Protein AF-A0A0E4FX06-F1 (afdb_monomer)

Secondary structure (DSSP, 8-state):
------------HHHHHGGGTTHHHHHHHHHHHTT--HHHHHHHHHHHHHHHHHHHHTT--GGGHHHHHHHHTTTT-SSHHHHHHHHHHHHHHHHHHHTTSSPPP-PPPGGGS--HHHHHHHHHTSPPBTTBTTHHHHHHHHHHHHHHH---HHHHTT-BGGGB-TTSEEEE-S-TTS--EEEE--HHHHHHHHHHHHHHHHHHTT--BSSB-TTSSBPPHHHHHHHHHHHHHHTT-STT-SS---HHHHHHHHHHHHHHTS-S-HHHHHHHHHHHHHHTT-SSTHHHHGGGGG-HHHHHHHHHHHHHT-SS---PPBHHHHHHHIIIIIIIIIS---HHHHHHHHHHHHHHHHHHHHHTTS-GGG-BSTTS-HHHHHHHHHHHHHTS---HHHHHHHHHHHHHHHHHHHTT-GGGHHHHHHHHHSPPPP---PPPP---HHHHHHHHH-S-TTSHHHHHHHHHHHHHHHTT--HHHHTT-BGGGEE-SSS-EEEEEETTTEEEEEEPPHHHHHHHHHHHHHH-S-SS-BS-B-TTSSBPPHHHHHHHHHHHHHHHHHH-GGGTT----HHHHHHHHHHHHHHHH--HHHHHHHHT-SSGGGTHHHHTT-HHHHHHHHHSS-------------HHHHHHHHHHHHSSS--

Radius of gyration: 34.41 Å; Cα contacts (8 Å, |Δi|>4): 649; chains: 1; bounding box: 94×81×87 Å

Sequence (651 aa):
MVTKRKRRHRRSVDVRINWLQPHVDGFKDWLAQRKYTPATITEVARLLALWADWVRASGFEVETLAAGFAASASVFRGGKTTRAPQGAAALFIAYLREKNVLPPERQPSLEETWPSLAVLDAAGRLRQQKPNPLRHQLYVMLFGLIAATGLRVSEAIALKLDDIGPDSVLHVRETKFRKSRLVPLHPTVIEALGRYLEARRQHAGASDWLFPSVRHRALCPTTVNYTFRCVLRRAGIAPERSQQPRIHDLRHTFATRVLEQCGVERGAVARHFVALSTYLGHVDIRNTYWYLQATPEMMADIASAAEMLGWRERRMTKLAPLITGFLRDYMPRQRGYSPESCETYAFSFKLLFDFAAKRLGTRPSRLTIEDLDAPLIVAFLAHIEQERGNGAATRNLRLAAIKTFMRYVEHRVPSALEQIGRVHAIPVKRHDQKLIRHLTMEEVRAILNAPDLATRSGVRDRAMMHLCFAGGLRVSELVGVLTENLSLQHGASVTIRGKGRKERCLPLWKDTARDLRAWLSVRGAVRVPELFVNAQDEPMTRAGFEYVLDKHVRAAAEACPSLRSRSISPHQLRHSCAVIMLQATHDIRKVALWLGHADIRTTEVYLRMDPSEKLEAVEAVVPPELRRGRFRAPDALIASLLENASASDTT

InterPro domains:
  IPR002104 Integrase, catalytic domain [PF00589] (130-296)
  IPR002104 Integrase, catalytic domain [PF00589] (438-611)
  IPR002104 Integrase, catalytic domain [PS51898] (112-304)
  IPR002104 Integrase, catalytic domain [PS51898] (434-619)
  IPR004107 Integrase, SAM-like, N-terminal [PF02899] (329-411)
  IPR010998 Integrase/recombinase, N-terminal [G3DSA:1.10.150.130] (321-415)
  IPR011010 DNA breaking-rejoining enzyme, catalytic core [SSF56349] (110-302)
  IPR011010 DNA breaking-rejoining enzyme, catalytic core [SSF56349] (433-620)
  IPR013762 Integrase-like, catalytic domain superfamily [G3DSA:1.10.443.10] (116-319)
  IPR013762 Integrase-like, catalytic domain superfamily [G3DSA:1.10.443.10] (436-616)
  IPR044068 Core-binding (CB) domain [PS51900] (317-410)
  IPR050090 Bacterial tyrosine recombinase XerC/XerD complex [PTHR30349] (335-619)

Solvent-accessible surface area (backbone atoms only — not comparable to full-atom values): 37498 Å² total; per-residue (Å²): 136,87,81,82,78,75,89,71,80,85,67,54,62,65,69,60,41,50,87,50,58,75,54,53,61,58,46,54,51,55,41,47,78,69,69,50,52,74,69,54,51,52,49,39,52,49,26,29,26,60,38,46,49,53,35,51,75,69,72,40,49,85,91,40,42,72,59,36,53,62,62,44,57,72,73,34,51,80,56,76,78,48,29,43,24,55,52,31,43,50,53,50,53,51,49,35,42,77,68,66,74,40,82,78,81,83,74,80,50,63,85,84,69,66,64,71,61,48,48,38,54,32,24,57,68,43,78,74,38,95,82,40,71,56,49,18,59,50,50,26,50,52,53,48,47,25,38,76,58,29,45,52,71,75,55,60,38,65,35,37,58,91,24,59,47,95,80,50,30,36,50,46,69,67,38,94,87,69,48,68,51,73,42,77,55,57,71,72,54,50,54,54,48,50,57,43,50,56,58,36,50,80,77,53,60,91,36,62,39,63,48,55,35,82,84,55,38,63,50,54,70,68,59,52,56,51,49,51,53,52,24,34,62,69,49,64,53,62,84,85,51,97,72,66,91,53,82,68,49,38,24,49,53,30,54,37,52,56,54,71,70,49,62,92,49,75,76,52,48,59,54,52,48,53,49,47,20,58,63,56,66,50,97,45,64,68,73,51,52,66,50,60,78,58,41,71,64,63,48,48,52,51,48,53,53,46,57,76,62,60,84,73,78,88,82,79,49,70,33,65,66,55,54,46,46,40,64,70,39,43,38,46,68,76,66,59,46,52,71,70,56,49,50,56,39,51,53,42,49,51,55,48,38,57,50,48,16,63,76,70,74,51,54,60,91,72,44,32,55,81,70,68,30,41,69,53,52,53,50,50,48,46,43,41,36,72,76,65,66,42,54,53,66,60,43,39,53,42,51,51,44,52,45,53,50,43,62,62,40,48,85,75,40,69,90,47,40,69,49,42,51,48,44,62,64,60,75,75,66,86,63,87,77,71,77,81,69,59,59,53,73,66,58,49,50,37,36,52,64,44,46,54,68,92,38,69,66,19,30,42,50,30,24,52,53,38,45,31,31,79,52,27,36,52,60,75,44,55,40,63,30,40,48,87,39,52,44,76,86,76,73,33,27,38,50,45,70,43,92,88,82,43,75,47,78,43,78,48,54,72,67,46,47,48,35,42,50,57,22,61,75,63,62,66,97,55,93,54,65,40,62,43,56,45,98,85,55,43,70,34,45,65,68,55,50,52,51,53,51,46,55,26,42,59,56,15,21,74,84,38,66,84,42,68,88,53,90,74,51,72,66,32,42,23,46,22,33,46,51,55,48,30,73,74,61,79,36,67,64,60,40,25,59,63,57,68,52,94,48,67,74,78,46,52,66,56,68,76,68,52,64,61,66,56,46,51,56,53,65,71,44,74,72,77,87,68,79,81,70,91,75,76,79,58,67,69,62,56,50,58,56,50,57,62,63,69,64,77,82,75,132

Organism: NCBI:txid1355477

Mean predicted aligned error: 21.74 Å

pLDDT: mean 73.83, std 18.47, range [28.14, 97.19]

Nearest PDB structures (foldseek):
  5hxy-assembly5_E  TM=5.887E-01  e=1.037E-11  Thermoplasma acidophilum DSM 1728
  5hxy-assembly4_D  TM=5.975E-01  e=4.278E-11  Thermoplasma acidophilum DSM 1728
  6emy-assembly1_A  TM=7.378E-01  e=5.339E-08  Enterococcus faecalis
  1f44-assembly1_A  TM=7.083E-01  e=6.098E-08  Punavirus P1
  6en2-assembly1_B  TM=7.284E-01  e=1.478E-07  Enterococcus faecalis

Structure (mmCIF, N/CA/C/O backbone):
data_AF-A0A0E4FX06-F1
#
_entry.id   AF-A0A0E4FX06-F1
#
loop_
_atom_site.group_PDB
_atom_site.id
_atom_site.type_symbol
_atom_site.label_atom_id
_atom_site.label_alt_id
_atom_site.label_comp_id
_atom_site.label_asym_id
_atom_site.label_entity_id
_atom_site.label_seq_id
_atom_site.pdbx_PDB_ins_code
_atom_site.Cartn_x
_atom_site.Cartn_y
_atom_site.Cartn_z
_atom_site.occupancy
_atom_site.B_iso_or_equiv
_atom_site.auth_seq_id
_atom_site.auth_comp_id
_atom_site.auth_asym_id
_atom_site.auth_atom_id
_atom_site.pdbx_PDB_model_num
ATOM 1 N N . MET A 1 1 ? -3.139 55.451 42.640 1.00 32.31 1 MET A N 1
ATOM 2 C CA . MET A 1 1 ? -2.238 54.967 43.710 1.00 32.31 1 MET A CA 1
ATOM 3 C C . MET A 1 1 ? -2.021 53.468 43.551 1.00 32.31 1 MET A C 1
ATOM 5 O O . MET A 1 1 ? -2.908 52.682 43.845 1.00 32.31 1 MET A O 1
ATOM 9 N N . VAL A 1 2 ? -0.865 53.081 43.007 1.00 28.91 2 VAL A N 1
ATOM 10 C CA . VAL A 1 2 ? -0.465 51.681 42.799 1.00 28.91 2 VAL A CA 1
ATOM 11 C C . VAL A 1 2 ? 0.119 51.157 44.110 1.00 28.91 2 VAL A C 1
ATOM 13 O O . VAL A 1 2 ? 1.217 51.546 44.506 1.00 28.91 2 VAL A O 1
ATOM 16 N N . THR A 1 3 ? -0.614 50.300 44.817 1.00 30.58 3 THR A N 1
ATOM 17 C CA . THR A 1 3 ? -0.122 49.670 46.044 1.00 30.58 3 THR A CA 1
ATOM 18 C C . THR A 1 3 ? 0.849 48.540 45.704 1.00 30.58 3 THR A C 1
ATOM 20 O O . THR A 1 3 ? 0.502 47.496 45.153 1.00 30.58 3 THR A O 1
ATOM 23 N N . LYS A 1 4 ? 2.118 48.789 46.044 1.00 32.03 4 LYS A N 1
ATOM 24 C CA . LYS A 1 4 ? 3.253 47.862 46.017 1.00 32.03 4 LYS A CA 1
ATOM 25 C C . LYS A 1 4 ? 2.902 46.539 46.719 1.00 32.03 4 LYS A C 1
ATOM 27 O O . LYS A 1 4 ? 2.980 46.441 47.943 1.00 32.03 4 LYS A O 1
ATOM 32 N N . ARG A 1 5 ? 2.601 45.479 45.958 1.00 32.09 5 ARG A N 1
ATOM 33 C CA . ARG A 1 5 ? 2.666 44.102 46.476 1.00 32.09 5 ARG A CA 1
ATOM 34 C C . ARG A 1 5 ? 4.133 43.680 46.579 1.00 32.09 5 ARG A C 1
ATOM 36 O O . ARG A 1 5 ? 4.819 43.482 45.581 1.00 32.09 5 ARG A O 1
ATOM 43 N N . LYS A 1 6 ? 4.595 43.598 47.829 1.00 31.20 6 LYS A N 1
ATOM 44 C CA . LYS A 1 6 ? 5.908 43.126 48.287 1.00 31.20 6 LYS A CA 1
ATOM 45 C C . LYS A 1 6 ? 6.377 41.875 47.524 1.00 31.20 6 LYS A C 1
ATOM 47 O O . LYS A 1 6 ? 5.637 40.899 47.407 1.00 31.20 6 LYS A O 1
ATOM 52 N N . ARG A 1 7 ? 7.640 41.901 47.075 1.00 35.09 7 ARG A N 1
ATOM 53 C CA . ARG A 1 7 ? 8.424 40.747 46.602 1.00 35.09 7 ARG A CA 1
ATOM 54 C C . ARG A 1 7 ? 8.379 39.632 47.662 1.00 35.09 7 ARG A C 1
ATOM 56 O O . ARG A 1 7 ? 9.101 39.700 48.649 1.00 35.09 7 ARG A O 1
ATOM 63 N N . ARG A 1 8 ? 7.532 38.615 47.476 1.00 34.25 8 ARG A N 1
ATOM 64 C CA . ARG A 1 8 ? 7.624 37.340 48.209 1.00 34.25 8 ARG A CA 1
ATOM 65 C C . ARG A 1 8 ? 8.704 36.484 47.540 1.00 34.25 8 ARG A C 1
ATOM 67 O O . ARG A 1 8 ? 8.708 36.362 46.318 1.00 34.25 8 ARG A O 1
ATOM 74 N N . HIS A 1 9 ? 9.625 35.954 48.345 1.00 36.72 9 HIS A N 1
ATOM 75 C CA . HIS A 1 9 ? 10.734 35.067 47.979 1.00 36.72 9 HIS A CA 1
ATOM 76 C C . HIS A 1 9 ? 10.473 34.200 46.732 1.00 36.72 9 HIS A C 1
ATOM 78 O O . HIS A 1 9 ? 9.557 33.377 46.726 1.00 36.72 9 HIS A O 1
ATOM 84 N N . ARG A 1 10 ? 11.324 34.325 45.701 1.00 39.47 10 ARG A N 1
ATOM 85 C CA . ARG A 1 10 ? 11.430 33.324 44.627 1.00 39.47 10 ARG A CA 1
ATOM 86 C C . ARG A 1 10 ? 11.989 32.033 45.238 1.00 39.47 10 ARG A C 1
ATOM 88 O O . ARG A 1 10 ? 13.198 31.854 45.290 1.00 39.47 10 ARG A O 1
ATOM 95 N N . ARG A 1 11 ? 11.117 31.149 45.726 1.00 54.16 11 ARG A N 1
ATOM 96 C CA . ARG A 1 11 ? 11.468 29.733 45.924 1.00 54.16 11 ARG A CA 1
ATOM 97 C C . ARG A 1 11 ? 11.894 29.160 44.563 1.00 54.16 11 ARG A C 1
ATOM 99 O O . ARG A 1 11 ? 11.316 29.564 43.547 1.00 54.16 11 ARG A O 1
ATOM 106 N N . SER A 1 12 ? 12.900 28.280 44.525 1.00 70.00 12 SER A N 1
ATOM 107 C CA . SER A 1 12 ? 13.306 27.637 43.265 1.00 70.00 12 SER A CA 1
ATOM 108 C C . SER A 1 12 ? 12.100 26.925 42.635 1.00 70.00 12 SER A C 1
ATOM 110 O O . SER A 1 12 ? 11.154 26.550 43.336 1.00 70.00 12 SER A O 1
ATOM 112 N N . VAL A 1 13 ? 12.093 26.789 41.306 1.00 72.19 13 VAL A N 1
ATOM 113 C CA . VAL A 1 13 ? 11.000 26.125 40.571 1.00 72.19 13 VAL A CA 1
ATOM 114 C C . VAL A 1 13 ? 10.734 24.734 41.151 1.00 72.19 13 VAL A C 1
ATOM 116 O O . VAL A 1 13 ? 9.575 24.395 41.375 1.00 72.19 13 VAL A O 1
ATOM 119 N N . ASP A 1 14 ? 11.791 23.999 41.500 1.00 67.19 14 ASP A N 1
ATOM 120 C CA . ASP A 1 14 ? 11.694 22.654 42.067 1.00 67.19 14 ASP A CA 1
ATOM 121 C C . ASP A 1 14 ? 11.024 22.641 43.451 1.00 67.19 14 ASP A C 1
ATOM 123 O O . ASP A 1 14 ? 10.206 21.770 43.724 1.00 67.19 14 ASP A O 1
ATOM 127 N N . VAL A 1 15 ? 11.232 23.664 44.292 1.00 73.88 15 VAL A N 1
ATOM 128 C CA . VAL A 1 15 ? 10.533 23.779 45.590 1.00 73.88 15 VAL A CA 1
ATOM 129 C C . VAL A 1 15 ? 9.025 24.016 45.409 1.00 73.88 15 VAL A C 1
ATOM 131 O O . VAL A 1 15 ? 8.223 23.570 46.232 1.00 73.88 15 VAL A O 1
ATOM 134 N N . ARG A 1 16 ? 8.609 24.712 44.343 1.00 78.00 16 ARG A N 1
ATOM 135 C CA . ARG A 1 16 ? 7.191 25.043 44.085 1.00 78.00 16 ARG A CA 1
ATOM 136 C C . ARG A 1 16 ? 6.381 23.833 43.622 1.00 78.00 16 ARG A C 1
ATOM 138 O O . ARG A 1 16 ? 5.228 23.685 44.018 1.00 78.00 16 ARG A O 1
ATOM 145 N N . ILE A 1 17 ? 6.998 22.945 42.846 1.00 82.19 17 ILE A N 1
ATOM 146 C CA . ILE A 1 17 ? 6.364 21.722 42.326 1.00 82.19 17 ILE A CA 1
ATOM 147 C C . ILE A 1 17 ? 6.730 20.462 43.113 1.00 82.19 17 ILE A C 1
ATOM 149 O O . ILE A 1 17 ? 6.296 19.383 42.738 1.00 82.19 17 ILE A O 1
ATOM 153 N N . ASN A 1 18 ? 7.466 20.579 44.224 1.00 80.81 18 ASN A N 1
ATOM 154 C CA . ASN A 1 18 ? 7.901 19.425 45.019 1.00 80.81 18 ASN A CA 1
ATOM 155 C C . ASN A 1 18 ? 6.739 18.543 45.511 1.00 80.81 18 ASN A C 1
ATOM 157 O O . ASN A 1 18 ? 6.874 17.334 45.619 1.00 80.81 18 ASN A O 1
ATOM 161 N N . TRP A 1 19 ? 5.570 19.134 45.767 1.00 81.75 19 TRP A N 1
ATOM 162 C CA . TRP A 1 19 ? 4.372 18.392 46.183 1.00 81.75 19 TRP A CA 1
ATOM 163 C C . TRP A 1 19 ? 3.758 17.527 45.067 1.00 81.75 19 TRP A C 1
ATOM 165 O O . TRP A 1 19 ? 2.880 16.720 45.339 1.00 81.75 19 TRP A O 1
ATOM 175 N N . LEU A 1 20 ? 4.214 17.693 43.823 1.00 82.00 20 LEU A N 1
ATOM 176 C CA . LEU A 1 20 ? 3.865 16.846 42.685 1.00 82.00 20 LEU A CA 1
ATOM 177 C C . LEU A 1 20 ? 4.883 15.707 42.479 1.00 82.00 20 LEU A C 1
ATOM 179 O O . LEU A 1 20 ? 4.763 14.965 41.504 1.00 82.00 20 LEU A O 1
ATOM 183 N N . GLN A 1 21 ? 5.902 15.563 43.338 1.00 80.56 21 GLN A N 1
ATOM 184 C CA . GLN A 1 21 ? 6.832 14.433 43.258 1.00 80.56 21 GLN A CA 1
ATOM 185 C C . GLN A 1 21 ? 6.178 13.120 43.712 1.00 80.56 21 GLN A C 1
ATOM 187 O O . GLN A 1 21 ? 5.326 13.151 44.599 1.00 80.56 21 GLN A O 1
ATOM 192 N N . PRO A 1 22 ? 6.551 11.966 43.116 1.00 77.31 22 PRO A N 1
ATOM 193 C CA . PRO A 1 22 ? 7.649 11.748 42.154 1.00 77.31 22 PRO A CA 1
ATOM 194 C C . PRO A 1 22 ? 7.285 12.024 40.677 1.00 77.31 22 PRO A C 1
ATOM 196 O O . PRO A 1 22 ? 8.062 11.748 39.762 1.00 77.31 22 PRO A O 1
ATOM 199 N N . HIS A 1 23 ? 6.081 12.528 40.393 1.00 86.25 23 HIS A N 1
ATOM 200 C CA . HIS A 1 23 ? 5.569 12.624 39.024 1.00 86.25 23 HIS A CA 1
ATOM 201 C C . HIS A 1 23 ? 6.281 13.677 38.167 1.00 86.25 23 HIS A C 1
ATOM 203 O O . HIS A 1 23 ? 6.266 13.562 36.942 1.00 86.25 23 HIS A O 1
ATOM 209 N N . VAL A 1 24 ? 6.911 14.683 38.776 1.00 84.81 24 VAL A N 1
ATOM 210 C CA . VAL A 1 24 ? 7.607 15.760 38.057 1.00 84.81 24 VAL A CA 1
ATOM 211 C C . VAL A 1 24 ? 8.878 15.257 37.381 1.00 84.81 24 VAL A C 1
ATOM 213 O O . VAL A 1 24 ? 9.125 15.626 36.231 1.00 84.81 24 VAL A O 1
ATOM 216 N N . ASP A 1 25 ? 9.658 14.403 38.042 1.00 83.69 25 ASP A N 1
ATOM 217 C CA . ASP A 1 25 ? 10.889 13.865 37.452 1.00 83.69 25 ASP A CA 1
ATOM 218 C C . ASP A 1 25 ? 10.561 12.945 36.274 1.00 83.69 25 ASP A C 1
ATOM 220 O O . ASP A 1 25 ? 11.048 13.153 35.161 1.00 83.69 25 ASP A O 1
ATOM 224 N N . GLY A 1 26 ? 9.593 12.042 36.461 1.00 87.00 26 GLY A N 1
ATOM 225 C CA . GLY A 1 26 ? 9.095 11.208 35.368 1.00 87.00 26 GLY A CA 1
ATOM 226 C C . GLY A 1 26 ? 8.456 12.014 34.227 1.00 87.00 26 GLY A C 1
ATOM 227 O O . GLY A 1 26 ? 8.516 11.595 33.071 1.00 87.00 26 GLY A O 1
ATOM 228 N N . PHE A 1 27 ? 7.890 13.193 34.506 1.00 89.88 27 PHE A N 1
ATOM 229 C CA . PHE A 1 27 ? 7.379 14.097 33.475 1.00 89.88 27 PHE A CA 1
ATOM 230 C C . PHE A 1 27 ? 8.502 14.762 32.666 1.00 89.88 27 PHE A C 1
ATOM 232 O O . PHE A 1 27 ? 8.398 14.849 31.440 1.00 89.88 27 PHE A O 1
ATOM 239 N N . LYS A 1 28 ? 9.590 15.199 33.317 1.00 87.31 28 LYS A N 1
ATOM 240 C CA . LYS A 1 28 ? 10.779 15.742 32.633 1.00 87.31 28 LYS A CA 1
ATOM 241 C C . LYS A 1 28 ? 11.393 14.683 31.705 1.00 87.31 28 LYS A C 1
ATOM 243 O O . LYS A 1 28 ? 11.644 14.979 30.534 1.00 87.31 28 LYS A O 1
ATOM 248 N N . ASP A 1 29 ? 11.508 13.440 32.171 1.00 87.06 29 ASP A N 1
ATOM 249 C CA . ASP A 1 29 ? 11.977 12.306 31.361 1.00 87.06 29 ASP A CA 1
ATOM 250 C C . ASP A 1 29 ? 11.029 11.989 30.196 1.00 87.06 29 ASP A C 1
ATOM 252 O O . ASP A 1 29 ? 11.458 11.749 29.065 1.00 87.06 29 ASP A O 1
ATOM 256 N N . TRP A 1 30 ? 9.717 12.040 30.438 1.00 91.31 30 TRP A N 1
ATOM 257 C CA . TRP A 1 30 ? 8.688 11.816 29.420 1.00 91.31 30 TRP A CA 1
ATOM 258 C C . TRP A 1 30 ? 8.726 12.862 28.293 1.00 91.31 30 TRP A C 1
ATOM 260 O O . TRP A 1 30 ? 8.493 12.524 27.125 1.00 91.31 30 TRP A O 1
ATOM 270 N N . LEU A 1 31 ? 9.065 14.116 28.615 1.00 89.44 31 LEU A N 1
ATOM 271 C CA . LEU A 1 31 ? 9.312 15.171 27.628 1.00 89.44 31 LEU A CA 1
ATOM 272 C C . LEU A 1 31 ? 10.622 14.937 26.860 1.00 89.44 31 LEU A C 1
ATOM 274 O O . LEU A 1 31 ? 10.645 15.091 25.635 1.00 89.44 31 LEU A O 1
ATOM 278 N N . ALA A 1 32 ? 11.692 14.514 27.541 1.00 86.62 32 ALA A N 1
ATOM 279 C CA . ALA A 1 32 ? 12.971 14.190 26.905 1.00 86.62 32 ALA A CA 1
ATOM 280 C C . ALA A 1 32 ? 12.831 13.041 25.887 1.00 86.62 32 ALA A C 1
ATOM 282 O O . ALA A 1 32 ? 13.288 13.155 24.748 1.00 86.62 32 ALA A O 1
ATOM 283 N N . GLN A 1 33 ? 12.086 11.983 26.230 1.00 86.75 33 GLN A N 1
ATOM 284 C CA . GLN A 1 33 ? 11.761 10.873 25.318 1.00 86.75 33 GLN A CA 1
ATOM 285 C C . GLN A 1 33 ? 10.984 11.325 24.067 1.00 86.75 33 GLN A C 1
ATOM 287 O O . GLN A 1 33 ? 11.073 10.699 23.009 1.00 86.75 33 GLN A O 1
ATOM 292 N N . ARG A 1 34 ? 10.251 12.443 24.156 1.00 87.00 34 ARG A N 1
ATOM 293 C CA . ARG A 1 34 ? 9.518 13.075 23.043 1.00 87.00 34 ARG A CA 1
ATOM 294 C C . ARG A 1 34 ? 10.340 14.129 22.293 1.00 87.00 34 ARG A C 1
ATOM 296 O O . ARG A 1 34 ? 9.782 14.852 21.470 1.00 87.00 34 ARG A O 1
ATOM 303 N N . LYS A 1 35 ? 11.660 14.164 22.515 1.00 85.00 35 LYS A N 1
ATOM 304 C CA . LYS A 1 35 ? 12.636 15.037 21.842 1.00 85.00 35 LYS A CA 1
ATOM 305 C C . LYS A 1 35 ? 12.446 16.538 22.107 1.00 85.00 35 LYS A C 1
ATOM 307 O O . LYS A 1 35 ? 12.791 17.359 21.259 1.00 85.00 35 LYS A O 1
ATOM 312 N N . TYR A 1 36 ? 11.913 16.915 23.269 1.00 82.88 36 TYR A N 1
ATOM 313 C CA . TYR A 1 36 ? 11.935 18.315 23.705 1.00 82.88 36 TYR A CA 1
ATOM 314 C C . TYR A 1 36 ? 13.367 18.725 24.085 1.00 82.88 36 TYR A C 1
ATOM 316 O O . TYR A 1 36 ? 14.100 17.938 24.679 1.00 82.88 36 TYR A O 1
ATOM 324 N N . THR A 1 37 ? 13.778 19.954 23.750 1.00 88.75 37 THR A N 1
ATOM 325 C CA . THR A 1 37 ? 15.127 20.440 24.103 1.00 88.75 37 THR A CA 1
ATOM 326 C C . THR A 1 37 ? 15.242 20.704 25.613 1.00 88.75 37 THR A C 1
ATOM 328 O O . THR A 1 37 ? 14.233 21.056 26.232 1.00 88.75 37 THR A O 1
ATOM 331 N N . PRO A 1 38 ? 16.445 20.629 26.217 1.00 86.00 38 PRO A N 1
ATOM 332 C CA . PRO A 1 38 ? 16.637 20.934 27.641 1.00 86.00 38 PRO A CA 1
ATOM 333 C C . PRO A 1 38 ? 16.125 22.326 28.054 1.00 86.00 38 PRO A C 1
ATOM 335 O O . PRO A 1 38 ? 15.532 22.492 29.124 1.00 86.00 38 PRO A O 1
ATOM 338 N N . ALA A 1 39 ? 16.273 23.321 27.173 1.00 80.50 39 ALA A N 1
ATOM 339 C CA . ALA A 1 39 ? 15.739 24.665 27.386 1.00 80.50 39 ALA A CA 1
ATOM 340 C C . ALA A 1 39 ? 14.199 24.672 27.409 1.00 80.50 39 ALA A C 1
ATOM 342 O O . ALA A 1 39 ? 13.587 25.309 28.266 1.00 80.50 39 ALA A O 1
ATOM 343 N N . THR A 1 40 ? 13.558 23.915 26.511 1.00 84.44 40 THR A N 1
ATOM 344 C CA . THR A 1 40 ? 12.093 23.792 26.478 1.00 84.44 40 THR A CA 1
ATOM 345 C C . THR A 1 40 ? 11.557 23.046 27.698 1.00 84.44 40 THR A C 1
ATOM 347 O O . THR A 1 40 ? 10.543 23.457 28.249 1.00 84.44 40 THR A O 1
ATOM 350 N N . ILE A 1 41 ? 12.232 21.986 28.150 1.00 87.12 41 ILE A N 1
ATOM 351 C CA . ILE A 1 41 ? 11.834 21.227 29.348 1.00 87.12 41 ILE A CA 1
ATOM 352 C C . ILE A 1 41 ? 11.881 22.130 30.586 1.00 87.12 41 ILE A C 1
ATOM 354 O O . ILE A 1 41 ? 10.926 22.156 31.362 1.00 87.12 41 ILE A O 1
ATOM 358 N N . THR A 1 42 ? 12.941 22.932 30.727 1.00 86.12 42 THR A N 1
ATOM 359 C CA . THR A 1 42 ? 13.072 23.913 31.815 1.00 86.12 42 THR A CA 1
ATOM 360 C C . THR A 1 42 ? 11.936 24.941 31.795 1.00 86.12 42 THR A C 1
ATOM 362 O O . THR A 1 42 ? 11.327 25.202 32.835 1.00 86.12 42 THR A O 1
ATOM 365 N N . GLU A 1 43 ? 11.586 25.490 30.625 1.00 85.38 43 GLU A N 1
ATOM 366 C CA . GLU A 1 43 ? 10.491 26.467 30.532 1.00 85.38 43 GLU A CA 1
ATOM 367 C C . GLU A 1 43 ? 9.116 25.828 30.776 1.00 85.38 43 GLU A C 1
ATOM 369 O O . GLU A 1 43 ? 8.282 26.409 31.470 1.00 85.38 43 GLU A O 1
ATOM 374 N N . VAL A 1 44 ? 8.878 24.603 30.296 1.00 86.69 44 VAL A N 1
ATOM 375 C CA . VAL A 1 44 ? 7.637 23.861 30.579 1.00 86.69 44 VAL A CA 1
ATOM 376 C C . VAL A 1 44 ? 7.506 23.566 32.076 1.00 86.69 44 VAL A C 1
ATOM 378 O O . VAL A 1 44 ? 6.425 23.760 32.628 1.00 86.69 44 VAL A O 1
ATOM 381 N N . ALA A 1 45 ? 8.588 23.190 32.765 1.00 86.75 45 ALA A N 1
ATOM 382 C CA . ALA A 1 45 ? 8.584 23.000 34.217 1.00 86.75 45 ALA A CA 1
ATOM 383 C C . ALA A 1 45 ? 8.313 24.315 34.974 1.00 86.75 45 ALA A C 1
ATOM 385 O O . ALA A 1 45 ? 7.555 24.339 35.945 1.00 86.75 45 ALA A O 1
ATOM 386 N N . ARG A 1 46 ? 8.867 25.437 34.497 1.00 87.06 46 ARG A N 1
ATOM 387 C CA . ARG A 1 46 ? 8.614 26.774 35.056 1.00 87.06 46 ARG A CA 1
ATOM 388 C C . ARG A 1 46 ? 7.149 27.194 34.908 1.00 87.06 46 ARG A C 1
ATOM 390 O O . ARG A 1 46 ? 6.569 27.748 35.844 1.00 87.06 46 ARG A O 1
ATOM 397 N N . LEU A 1 47 ? 6.554 26.928 33.746 1.00 89.88 47 LEU A N 1
ATOM 398 C CA . LEU A 1 47 ? 5.141 27.187 33.456 1.00 89.88 47 LEU A CA 1
ATOM 399 C C . LEU A 1 47 ? 4.218 26.264 34.256 1.00 89.88 47 LEU A C 1
ATOM 401 O O . LEU A 1 47 ? 3.215 26.730 34.796 1.00 89.88 47 LEU A O 1
ATOM 405 N N . LEU A 1 48 ? 4.591 24.991 34.404 1.00 89.81 48 LEU A N 1
ATOM 406 C CA . LEU A 1 48 ? 3.884 24.043 35.259 1.00 89.81 48 LEU A CA 1
ATOM 407 C C . LEU A 1 48 ? 3.887 24.512 36.718 1.00 89.81 48 LEU A C 1
ATOM 409 O O . LEU A 1 48 ? 2.848 24.456 37.362 1.00 89.81 48 LEU A O 1
ATOM 413 N N . ALA 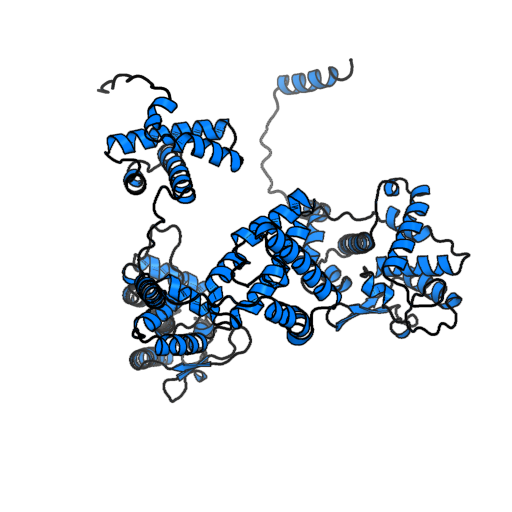A 1 49 ? 4.997 25.062 37.221 1.00 87.19 49 ALA A N 1
ATOM 414 C CA . ALA A 1 49 ? 5.065 25.620 38.574 1.00 87.19 49 ALA A CA 1
ATOM 415 C C . ALA A 1 49 ? 4.132 26.820 38.793 1.00 87.19 49 ALA A C 1
ATOM 417 O O . ALA A 1 49 ? 3.576 26.986 39.875 1.00 87.19 49 ALA A O 1
ATOM 418 N N . LEU A 1 50 ? 3.937 27.662 37.772 1.00 86.44 50 LEU A N 1
ATOM 419 C CA . LEU A 1 50 ? 2.974 28.768 37.835 1.00 86.44 50 LEU A CA 1
ATOM 420 C C . LEU A 1 50 ? 1.532 28.268 37.933 1.00 86.44 50 LEU A C 1
ATOM 422 O O . LEU A 1 50 ? 0.745 28.834 38.688 1.00 86.44 50 LEU A O 1
ATOM 426 N N . TRP A 1 51 ? 1.202 27.209 37.198 1.00 90.44 51 TRP A N 1
ATOM 427 C CA . TRP A 1 51 ? -0.106 26.572 37.284 1.00 90.44 51 TRP A CA 1
ATOM 428 C C . TRP A 1 51 ? -0.291 25.821 38.613 1.00 90.44 51 TRP A C 1
ATOM 430 O O . TRP A 1 51 ? -1.302 26.010 39.285 1.00 90.44 51 TRP A O 1
ATOM 440 N N . ALA A 1 52 ? 0.710 25.049 39.043 1.00 86.00 52 ALA A N 1
ATOM 441 C CA . ALA A 1 52 ? 0.678 24.251 40.267 1.00 86.00 52 ALA A CA 1
ATOM 442 C C . ALA A 1 52 ? 0.493 25.105 41.531 1.00 86.00 52 ALA A C 1
ATOM 444 O O . ALA A 1 52 ? -0.226 24.700 42.439 1.00 86.00 52 ALA A O 1
ATOM 445 N N . ASP A 1 53 ? 1.082 26.303 41.579 1.00 85.94 53 ASP A N 1
ATOM 446 C CA . ASP A 1 53 ? 0.853 27.245 42.679 1.00 85.94 53 ASP A CA 1
ATOM 447 C C . ASP A 1 53 ? -0.617 27.674 42.774 1.00 85.94 53 ASP A C 1
ATOM 449 O O . ASP A 1 53 ? -1.156 27.770 43.875 1.00 85.94 53 ASP A O 1
ATOM 453 N N . TRP A 1 54 ? -1.272 27.926 41.634 1.00 86.88 54 TRP A N 1
ATOM 454 C CA . TRP A 1 54 ? -2.689 28.294 41.610 1.00 86.88 54 TRP A CA 1
ATOM 455 C C . TRP A 1 54 ? -3.580 27.120 42.018 1.00 86.88 54 TRP A C 1
ATOM 457 O O . TRP A 1 54 ? -4.490 27.291 42.826 1.00 86.88 54 TRP A O 1
ATOM 467 N N . VAL A 1 55 ? -3.290 25.926 41.499 1.00 85.69 55 VAL A N 1
ATOM 468 C CA . VAL A 1 55 ? -4.011 24.685 41.820 1.00 85.69 55 VAL A CA 1
ATOM 469 C C . VAL A 1 55 ? -3.934 24.391 43.317 1.00 85.69 55 VAL A C 1
ATOM 471 O O . VAL A 1 55 ? -4.968 24.192 43.952 1.00 85.69 55 VAL A O 1
ATOM 474 N N . ARG A 1 56 ? -2.733 24.479 43.901 1.00 83.94 56 ARG A N 1
ATOM 475 C CA . ARG A 1 56 ? -2.515 24.275 45.337 1.00 83.94 56 ARG A CA 1
ATOM 476 C C . ARG A 1 56 ? -3.186 25.352 46.187 1.00 83.94 56 ARG A C 1
ATOM 478 O O . ARG A 1 56 ? -3.771 25.039 47.216 1.00 83.94 56 ARG A O 1
ATOM 485 N N . ALA A 1 57 ? -3.131 26.617 45.765 1.00 83.81 57 ALA A N 1
ATOM 486 C CA . ALA A 1 57 ? -3.823 27.706 46.458 1.00 83.81 57 ALA A CA 1
ATOM 487 C C . ALA A 1 57 ? -5.356 27.583 46.387 1.00 83.81 57 ALA A C 1
ATOM 489 O O . ALA A 1 57 ? -6.046 28.106 47.256 1.00 83.81 57 ALA A O 1
ATOM 490 N N . SER A 1 58 ? -5.874 26.890 45.370 1.00 83.00 58 SER A N 1
ATOM 491 C CA . SER A 1 58 ? -7.306 26.642 45.170 1.00 83.00 58 SER A CA 1
ATOM 492 C C . SER A 1 58 ? -7.795 25.352 45.844 1.00 83.00 58 SER A C 1
ATOM 494 O O . SER A 1 58 ? -8.952 24.987 45.667 1.00 83.00 58 SER A O 1
ATOM 496 N N . GLY A 1 59 ? -6.935 24.672 46.613 1.00 81.00 59 GLY A N 1
ATOM 497 C CA . GLY A 1 59 ? -7.299 23.497 47.410 1.00 81.00 59 GLY A CA 1
ATOM 498 C C . GLY A 1 59 ? -7.367 22.175 46.640 1.00 81.00 59 GLY A C 1
ATOM 499 O O . GLY A 1 59 ? -7.906 21.209 47.164 1.00 81.00 59 GLY A O 1
ATOM 500 N N . PHE A 1 60 ? -6.842 22.110 45.412 1.00 82.62 60 PHE A N 1
ATOM 501 C CA . PHE A 1 60 ? -6.766 20.854 44.665 1.00 82.62 60 PHE A CA 1
ATOM 502 C C . PHE A 1 60 ? -5.510 20.064 45.050 1.00 82.62 60 PHE A C 1
ATOM 504 O O . PHE A 1 60 ? -4.408 20.613 45.128 1.00 82.62 60 PHE A O 1
ATOM 511 N N . GLU A 1 61 ? -5.685 18.759 45.223 1.00 79.62 61 GLU A N 1
ATOM 512 C CA . GLU A 1 61 ? -4.632 17.788 45.521 1.00 79.62 61 GLU A CA 1
ATOM 513 C C . GLU A 1 61 ? -4.270 16.973 44.272 1.00 79.62 61 GLU A C 1
ATOM 515 O O . GLU A 1 61 ? -4.877 17.133 43.210 1.00 79.62 61 GLU A O 1
ATOM 520 N N . VAL A 1 62 ? -3.272 16.087 44.377 1.00 72.38 62 VAL A N 1
ATOM 521 C CA . VAL A 1 62 ? -2.789 15.282 43.238 1.00 72.38 62 VAL A CA 1
ATOM 522 C C . VAL A 1 62 ? -3.921 14.449 42.621 1.00 72.38 62 VAL A C 1
ATOM 524 O O . VAL A 1 62 ? -4.061 14.378 41.401 1.00 72.38 62 VAL A O 1
ATOM 527 N N . GLU A 1 63 ? -4.800 13.902 43.454 1.00 70.19 63 GLU A N 1
ATOM 528 C CA . GLU A 1 63 ? -5.938 13.073 43.040 1.00 70.19 63 GLU A CA 1
ATOM 529 C C . GLU A 1 63 ? -7.037 13.880 42.326 1.00 70.19 63 GLU A C 1
ATOM 531 O O . GLU A 1 63 ? -7.760 13.359 41.476 1.00 70.19 63 GLU A O 1
ATOM 536 N N . THR A 1 64 ? -7.129 15.186 42.601 1.00 76.31 64 THR A N 1
ATOM 537 C CA . THR A 1 64 ? -8.127 16.098 42.019 1.00 76.31 64 THR A CA 1
ATOM 538 C C . THR A 1 64 ? -7.541 17.040 40.961 1.00 76.31 64 THR A C 1
ATOM 540 O O . THR A 1 64 ? -8.230 17.939 40.468 1.00 76.31 64 THR A O 1
ATOM 543 N N . LEU A 1 65 ? -6.301 16.792 40.512 1.00 81.88 65 LEU A N 1
ATOM 544 C CA . LEU A 1 65 ? -5.597 17.577 39.484 1.00 81.88 65 LEU A CA 1
ATOM 545 C C . LEU A 1 65 ? -6.395 17.729 38.180 1.00 81.88 65 LEU A C 1
ATOM 547 O O . LEU A 1 65 ? -6.330 18.780 37.543 1.00 81.88 65 LEU A O 1
ATOM 551 N N . ALA A 1 66 ? -7.169 16.714 37.777 1.00 76.38 66 ALA A N 1
ATOM 552 C CA . ALA A 1 66 ? -8.011 16.780 36.580 1.00 76.38 66 ALA A CA 1
ATOM 553 C C . ALA A 1 66 ? -9.144 17.818 36.712 1.00 76.38 66 ALA A C 1
ATOM 555 O O . ALA A 1 66 ? -9.407 18.573 35.773 1.00 76.38 66 ALA A O 1
ATOM 556 N N . ALA A 1 67 ? -9.774 17.898 37.888 1.00 74.06 67 ALA A N 1
ATOM 557 C CA . ALA A 1 67 ? -10.780 18.914 38.192 1.00 74.06 67 ALA A CA 1
ATOM 558 C C . ALA A 1 67 ? -10.137 20.305 38.314 1.00 74.06 67 ALA A C 1
ATOM 560 O O . ALA A 1 67 ? -10.646 21.276 37.750 1.00 74.06 67 ALA A O 1
ATOM 561 N N . GLY A 1 68 ? -8.960 20.388 38.947 1.00 80.44 68 GLY A N 1
ATOM 562 C CA . GLY A 1 68 ? -8.163 21.615 39.015 1.00 80.44 68 GLY A CA 1
ATOM 563 C C . GLY A 1 68 ? -7.762 22.142 37.633 1.00 80.44 68 GLY A C 1
ATOM 564 O O . GLY A 1 68 ? -7.821 23.347 37.380 1.00 80.44 68 GLY A O 1
ATOM 565 N N . PHE A 1 69 ? -7.443 21.251 36.689 1.00 84.00 69 PHE A N 1
ATOM 566 C CA . PHE A 1 69 ? -7.165 21.616 35.300 1.00 84.00 69 PHE A CA 1
ATOM 567 C C . PHE A 1 69 ? -8.382 22.236 34.610 1.00 84.00 69 PHE A C 1
ATOM 569 O O . PHE A 1 69 ? -8.253 23.304 34.005 1.00 84.00 69 PHE A O 1
ATOM 576 N N . ALA A 1 70 ? -9.565 21.636 34.752 1.00 75.81 70 ALA A N 1
ATOM 577 C CA . ALA A 1 70 ? -10.798 22.196 34.205 1.00 75.81 70 ALA A CA 1
ATOM 578 C C . ALA A 1 70 ? -11.128 23.571 34.820 1.00 75.81 70 ALA A C 1
ATOM 580 O O . ALA A 1 70 ? -11.412 24.521 34.089 1.00 75.81 70 ALA A O 1
ATOM 581 N N . ALA A 1 71 ? -11.004 23.711 36.144 1.00 77.38 71 ALA A N 1
ATOM 582 C CA . ALA A 1 71 ? -11.269 24.964 36.855 1.00 77.38 71 ALA A CA 1
ATOM 583 C C . ALA A 1 71 ? -10.286 26.086 36.467 1.00 77.38 71 ALA A C 1
ATOM 585 O O . ALA A 1 71 ? -10.686 27.233 36.267 1.00 77.38 71 ALA A O 1
ATOM 586 N N . SER A 1 72 ? -9.006 25.753 36.281 1.00 81.62 72 SER A N 1
ATOM 587 C CA . SER A 1 72 ? -7.958 26.712 35.900 1.00 81.62 72 SER A CA 1
ATOM 588 C C . SER A 1 72 ? -8.136 27.305 34.491 1.00 81.62 72 SER A C 1
ATOM 590 O O . SER A 1 72 ? -7.615 28.384 34.196 1.00 81.62 72 SER A O 1
ATOM 592 N N . ALA A 1 73 ? -8.935 26.667 33.625 1.00 78.69 73 ALA A N 1
ATOM 593 C CA . ALA A 1 73 ? -9.156 27.113 32.251 1.00 78.69 73 ALA A CA 1
ATOM 594 C C . ALA A 1 73 ? -9.874 28.471 32.147 1.00 78.69 73 ALA A C 1
ATOM 596 O O . ALA A 1 73 ? -9.808 29.112 31.099 1.00 78.69 73 ALA A O 1
ATOM 597 N N . SER A 1 74 ? -10.583 28.925 33.189 1.00 76.00 74 SER A N 1
ATOM 598 C CA . SER A 1 74 ? -11.149 30.283 33.266 1.00 76.00 74 SER A CA 1
ATOM 599 C C . SER A 1 74 ? -10.117 31.339 33.663 1.00 76.00 74 SER A C 1
ATOM 601 O O . SER A 1 74 ? -10.180 32.469 33.181 1.00 76.00 74 SER A O 1
ATOM 603 N N . VAL A 1 75 ? -9.129 30.945 34.464 1.00 78.75 75 VAL A N 1
ATOM 604 C CA . VAL A 1 75 ? -8.090 31.812 35.030 1.00 78.75 75 VAL A CA 1
ATOM 605 C C . VAL A 1 75 ? -6.975 32.086 34.024 1.00 78.75 75 VAL A C 1
ATOM 607 O O . VAL A 1 75 ? -6.545 33.225 33.862 1.00 78.75 75 VAL A O 1
ATOM 610 N N . PHE A 1 76 ? -6.543 31.066 33.283 1.00 81.00 76 PHE A N 1
ATOM 611 C CA . PHE A 1 76 ? -5.456 31.167 32.303 1.00 81.00 76 PHE A CA 1
ATOM 612 C C . PHE A 1 76 ? -5.967 31.446 30.873 1.00 81.00 76 PHE A C 1
ATOM 614 O O . PHE A 1 76 ? -5.497 30.852 29.899 1.00 81.00 76 PHE A O 1
ATOM 621 N N . ARG A 1 77 ? -6.950 32.352 30.714 1.00 69.81 77 ARG A N 1
ATOM 622 C CA . ARG A 1 77 ? -7.452 32.807 29.396 1.00 69.81 77 ARG A CA 1
ATOM 623 C C . ARG A 1 77 ? -6.685 34.033 28.875 1.00 69.81 77 ARG A C 1
ATOM 625 O O . ARG A 1 77 ? -5.930 34.683 29.591 1.00 69.81 77 ARG A O 1
ATOM 632 N N . GLY A 1 78 ? -6.866 34.354 27.591 1.00 71.88 78 GLY A N 1
ATOM 633 C CA . GLY A 1 78 ? -6.270 35.538 26.950 1.00 71.88 78 GLY A CA 1
ATOM 634 C C . GLY A 1 78 ? -5.096 35.240 26.008 1.00 71.88 78 GLY A C 1
ATOM 635 O O . GLY A 1 78 ? -5.157 34.288 25.230 1.00 71.88 78 GLY A O 1
ATOM 636 N N . GLY A 1 79 ? -4.073 36.100 26.027 1.00 62.38 79 GLY A N 1
ATOM 637 C CA . GLY A 1 79 ? -2.920 36.060 25.120 1.00 62.38 79 GLY A CA 1
ATOM 638 C C . GLY A 1 79 ? -2.006 34.838 25.292 1.00 62.38 79 GLY A C 1
ATOM 639 O O . GLY A 1 79 ? -2.150 34.039 26.217 1.00 62.38 79 GLY A O 1
ATOM 640 N N . LYS A 1 80 ? -1.026 34.681 24.387 1.00 63.03 80 LYS A N 1
ATOM 641 C CA . LYS A 1 80 ? -0.112 33.517 24.372 1.00 63.03 80 LYS A CA 1
ATOM 642 C C . LYS A 1 80 ? 0.609 33.301 25.711 1.00 63.03 80 LYS A C 1
ATOM 644 O O . LYS A 1 80 ? 0.780 32.161 26.125 1.00 63.03 80 LYS A O 1
ATOM 649 N N . THR A 1 81 ? 0.993 34.376 26.396 1.00 69.06 81 THR A N 1
ATOM 650 C CA . THR A 1 81 ? 1.727 34.329 27.670 1.00 69.06 81 THR A CA 1
ATOM 651 C C . THR A 1 81 ? 0.854 33.917 28.855 1.00 69.06 81 THR A C 1
ATOM 653 O O . THR A 1 81 ? 1.331 33.197 29.726 1.00 69.06 81 THR A O 1
ATOM 656 N N . THR A 1 82 ? -0.428 34.301 28.880 1.00 73.06 82 THR A N 1
ATOM 657 C CA . THR A 1 82 ? -1.354 33.927 29.963 1.00 73.06 82 THR A CA 1
ATOM 658 C C . THR A 1 82 ? -1.903 32.509 29.812 1.00 73.06 82 THR A C 1
ATOM 660 O O . THR A 1 82 ? -2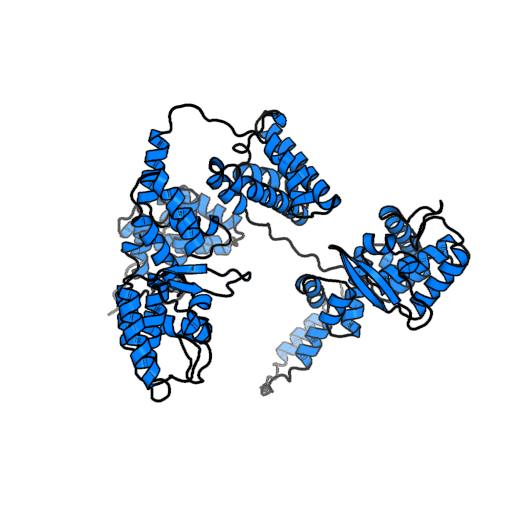.224 31.885 30.817 1.00 73.06 82 THR A O 1
ATOM 663 N N . ARG A 1 83 ? -1.944 31.959 28.587 1.00 79.81 83 ARG A N 1
ATOM 664 C CA . ARG A 1 83 ? -2.332 30.558 28.313 1.00 79.81 83 ARG A CA 1
ATOM 665 C C . ARG A 1 83 ? -1.204 29.540 28.497 1.00 79.81 83 ARG A C 1
ATOM 667 O O . ARG A 1 83 ? -1.474 28.347 28.609 1.00 79.81 83 ARG A O 1
ATOM 674 N N . ALA A 1 84 ? 0.052 29.981 28.494 1.00 80.69 84 ALA A N 1
ATOM 675 C CA . ALA A 1 84 ? 1.211 29.090 28.539 1.00 80.69 84 ALA A CA 1
ATOM 676 C C . ALA A 1 84 ? 1.232 28.141 29.766 1.00 80.69 84 ALA A C 1
ATOM 678 O O . ALA A 1 84 ? 1.515 26.957 29.568 1.00 80.69 84 ALA A O 1
ATOM 679 N N . PRO A 1 85 ? 0.851 28.571 30.993 1.00 85.88 85 PRO A N 1
ATOM 680 C CA . PRO A 1 85 ? 0.723 27.666 32.142 1.00 85.88 85 PRO A CA 1
ATOM 681 C C . PRO A 1 85 ? -0.340 26.576 31.942 1.00 85.88 85 PRO A C 1
ATOM 683 O O . PRO A 1 85 ? -0.091 25.419 32.270 1.00 85.88 85 PRO A O 1
ATOM 686 N N . GLN A 1 86 ? -1.478 26.907 31.318 1.00 84.44 86 GLN A N 1
ATOM 687 C CA . GLN A 1 86 ? -2.521 25.931 30.974 1.00 84.44 86 GLN A CA 1
ATOM 688 C C . GLN A 1 86 ? -2.012 24.889 29.969 1.00 84.44 86 GLN A C 1
ATOM 690 O O . GLN A 1 86 ? -2.343 23.711 30.063 1.00 84.44 86 GLN A O 1
ATOM 695 N N . GLY A 1 87 ? -1.182 25.305 29.008 1.00 82.19 87 GLY A N 1
ATOM 696 C CA . GLY A 1 87 ? -0.555 24.395 28.047 1.00 82.19 87 GLY A CA 1
ATOM 697 C C . GLY A 1 87 ? 0.429 23.421 28.704 1.00 82.19 87 GLY A C 1
ATOM 698 O O . GLY A 1 87 ? 0.405 22.229 28.402 1.00 82.19 87 GLY A O 1
ATOM 699 N N . ALA A 1 88 ? 1.255 23.905 29.637 1.00 86.56 88 ALA A N 1
ATOM 700 C CA . ALA A 1 88 ? 2.161 23.054 30.412 1.00 86.56 88 ALA A CA 1
ATOM 701 C C . ALA A 1 88 ? 1.392 22.066 31.307 1.00 86.56 88 ALA A C 1
ATOM 703 O O . ALA A 1 88 ? 1.735 20.885 31.359 1.00 86.56 88 ALA A O 1
ATOM 704 N N . ALA A 1 89 ? 0.306 22.521 31.936 1.00 86.56 89 ALA A N 1
ATOM 705 C CA . ALA A 1 89 ? -0.584 21.672 32.718 1.00 86.56 89 ALA A CA 1
ATOM 706 C C . ALA A 1 89 ? -1.258 20.584 31.870 1.00 86.56 89 ALA A C 1
ATOM 708 O O . ALA A 1 89 ? -1.330 19.438 32.296 1.00 86.56 89 ALA A O 1
ATOM 709 N N . ALA A 1 90 ? -1.682 20.900 30.643 1.00 84.56 90 ALA A N 1
ATOM 710 C CA . ALA A 1 90 ? -2.277 19.918 29.736 1.00 84.56 90 ALA A CA 1
ATOM 711 C C . ALA A 1 90 ? -1.303 18.773 29.399 1.00 84.56 90 ALA A C 1
ATOM 713 O O . ALA A 1 90 ? -1.703 17.610 29.374 1.00 84.56 90 ALA A O 1
ATOM 714 N N . LEU A 1 91 ? -0.020 19.091 29.184 1.00 87.94 91 LEU A N 1
ATOM 715 C CA . LEU A 1 91 ? 1.027 18.084 28.977 1.00 87.94 91 LEU A CA 1
ATOM 716 C C . LEU A 1 91 ? 1.234 17.223 30.227 1.00 87.94 91 LEU A C 1
ATOM 718 O O . LEU A 1 91 ? 1.383 16.009 30.110 1.00 87.94 91 LEU A O 1
ATOM 722 N N . PHE A 1 92 ? 1.201 17.833 31.412 1.00 90.06 92 PHE A N 1
ATOM 723 C CA . PHE A 1 92 ? 1.343 17.111 32.674 1.00 90.06 92 PHE A CA 1
ATOM 724 C C . PHE A 1 92 ? 0.152 16.180 32.950 1.00 90.06 92 PHE A C 1
ATOM 726 O O . PHE A 1 92 ? 0.351 15.016 33.282 1.00 90.06 92 PHE A O 1
ATOM 733 N N . ILE A 1 93 ? -1.086 16.630 32.712 1.00 84.38 93 ILE A N 1
ATOM 734 C CA . ILE A 1 93 ? -2.293 15.791 32.816 1.00 84.38 93 ILE A CA 1
ATOM 735 C C . ILE A 1 93 ? -2.255 14.638 31.803 1.00 84.38 93 ILE A C 1
ATOM 737 O O . ILE A 1 93 ? -2.618 13.512 32.141 1.00 84.38 93 ILE A O 1
ATOM 741 N N . ALA A 1 94 ? -1.785 14.883 30.575 1.00 80.88 94 ALA A N 1
ATOM 742 C CA . ALA A 1 94 ? -1.609 13.830 29.576 1.00 80.88 94 ALA A CA 1
ATOM 743 C C . ALA A 1 94 ? -0.587 12.774 30.029 1.00 80.88 94 ALA A C 1
ATOM 745 O O . ALA A 1 94 ? -0.853 11.578 29.911 1.00 80.88 94 ALA A O 1
ATOM 746 N N . TYR A 1 95 ? 0.537 13.208 30.604 1.00 89.19 95 TYR A N 1
ATOM 747 C CA . TYR A 1 95 ? 1.527 12.320 31.211 1.00 89.19 95 TYR A CA 1
ATOM 748 C C . TYR A 1 95 ? 0.935 11.489 32.362 1.00 89.19 95 TYR A C 1
ATOM 750 O O . TYR A 1 95 ? 1.098 10.269 32.378 1.00 89.19 95 TYR A O 1
ATOM 758 N N . LEU A 1 96 ? 0.198 12.113 33.286 1.00 85.00 96 LEU A N 1
ATOM 759 C CA . LEU A 1 96 ? -0.425 11.413 34.415 1.00 85.00 96 LEU A CA 1
ATOM 760 C C . LEU A 1 96 ? -1.457 10.372 33.956 1.00 85.00 96 LEU A C 1
ATOM 762 O O . LEU A 1 96 ? -1.517 9.285 34.524 1.00 85.00 96 LEU A O 1
ATOM 766 N N . ARG A 1 97 ? -2.225 10.659 32.897 1.00 81.25 97 ARG A N 1
ATOM 767 C CA . ARG A 1 97 ? -3.154 9.693 32.283 1.00 81.25 97 ARG A CA 1
ATOM 768 C C . ARG A 1 97 ? -2.416 8.535 31.606 1.00 81.25 97 ARG A C 1
ATOM 770 O O . ARG A 1 97 ? -2.813 7.390 31.765 1.00 81.25 97 ARG A O 1
ATOM 777 N N . GLU A 1 98 ? -1.318 8.802 30.897 1.00 80.00 98 GLU A N 1
ATOM 778 C CA . GLU A 1 98 ? -0.485 7.755 30.276 1.00 80.00 98 GLU A CA 1
ATOM 779 C C . GLU A 1 98 ? 0.173 6.834 31.317 1.00 80.00 98 GLU A C 1
ATOM 781 O O . GLU A 1 98 ? 0.416 5.660 31.046 1.00 80.00 98 GLU A O 1
ATOM 786 N N . LYS A 1 99 ? 0.433 7.352 32.522 1.00 81.12 99 LYS A N 1
ATOM 787 C CA . LYS A 1 99 ? 0.947 6.590 33.667 1.00 81.12 99 LYS A CA 1
ATOM 788 C C . LYS A 1 99 ? -0.146 5.987 34.560 1.00 81.12 99 LYS A C 1
ATOM 790 O O . LYS A 1 99 ? 0.200 5.422 35.591 1.00 81.12 99 LYS A O 1
ATOM 795 N N . ASN A 1 100 ? -1.424 6.074 34.172 1.00 76.50 100 ASN A N 1
ATOM 796 C CA . ASN A 1 100 ? -2.586 5.615 34.950 1.00 76.50 100 ASN A CA 1
ATOM 797 C C . ASN A 1 100 ? -2.686 6.220 36.367 1.00 76.50 100 ASN A C 1
ATOM 799 O O . ASN A 1 100 ? -3.259 5.607 37.261 1.00 76.50 100 ASN A O 1
ATOM 803 N N . VAL A 1 101 ? -2.139 7.421 36.578 1.00 80.50 101 VAL A N 1
ATOM 804 C CA . VAL A 1 101 ? -2.243 8.156 37.853 1.00 80.50 101 VAL A CA 1
ATOM 805 C C . VAL A 1 101 ? -3.575 8.907 37.946 1.00 80.50 101 VAL A C 1
ATOM 807 O O . VAL A 1 101 ? -4.132 9.047 39.026 1.00 80.50 101 VAL A O 1
ATOM 810 N N . LEU A 1 102 ? -4.107 9.374 36.810 1.00 73.56 102 LEU A N 1
ATOM 811 C CA . LEU A 1 102 ? -5.436 9.987 36.722 1.00 73.56 102 LEU A CA 1
ATOM 812 C C . LEU A 1 102 ? -6.392 9.089 35.926 1.00 73.56 102 LEU A C 1
ATOM 814 O O . LEU A 1 102 ? -5.967 8.517 34.915 1.00 73.56 102 LEU A O 1
ATOM 818 N N . PRO A 1 103 ? -7.681 9.009 36.313 1.00 58.06 103 PRO A N 1
ATOM 819 C CA . PRO A 1 103 ? -8.675 8.242 35.573 1.00 58.06 103 PRO A CA 1
ATOM 820 C C . PRO A 1 103 ? -8.825 8.752 34.125 1.00 58.06 103 PRO A C 1
ATOM 822 O O . PRO A 1 103 ? -8.631 9.949 33.857 1.00 58.06 103 PRO A O 1
ATOM 825 N N . PRO A 1 104 ? -9.162 7.862 33.170 1.00 54.12 104 PRO A N 1
ATOM 826 C CA . PRO A 1 104 ? -9.393 8.245 31.783 1.00 54.12 104 PRO A CA 1
ATOM 827 C C . PRO A 1 104 ? -10.551 9.245 31.687 1.00 54.12 104 PRO A C 1
ATOM 829 O O . PRO A 1 104 ? -11.503 9.213 32.463 1.00 54.12 104 PRO A O 1
ATOM 832 N N . GLU A 1 105 ? -10.452 10.170 30.735 1.00 50.06 105 GLU A N 1
ATOM 833 C CA . GLU A 1 105 ? -11.432 11.240 30.552 1.00 50.06 105 GLU A CA 1
ATOM 834 C C . GLU A 1 105 ? -12.830 10.665 30.281 1.00 50.06 105 GLU A C 1
ATOM 836 O O . GLU A 1 105 ? -13.034 9.970 29.284 1.00 50.06 105 GLU A O 1
ATOM 841 N N . ARG A 1 106 ? -13.789 10.958 31.171 1.00 40.97 106 ARG A N 1
ATOM 842 C CA . ARG A 1 106 ? -15.202 10.599 30.997 1.00 40.97 106 ARG A CA 1
ATOM 843 C C . ARG A 1 106 ? -15.727 11.315 29.752 1.00 40.97 106 ARG A C 1
ATOM 845 O O . ARG A 1 106 ? -15.895 12.533 29.763 1.00 40.97 106 ARG A O 1
ATOM 852 N N . GLN A 1 107 ? -15.961 10.572 28.673 1.00 41.50 107 GLN A N 1
ATOM 853 C CA . GLN A 1 107 ? -16.718 11.088 27.535 1.00 41.50 107 GLN A CA 1
ATOM 854 C C . GLN A 1 107 ? -18.195 11.173 27.962 1.00 41.50 107 GLN A C 1
ATOM 856 O O . GLN A 1 107 ? -18.715 10.172 28.459 1.00 41.50 107 GLN A O 1
ATOM 861 N N . PRO A 1 108 ? -18.857 12.340 27.851 1.00 35.47 108 PRO A N 1
ATOM 862 C CA . PRO A 1 108 ? -20.271 12.467 28.206 1.00 35.47 108 PRO A CA 1
ATOM 863 C C . PRO A 1 108 ? -21.133 11.552 27.325 1.00 35.47 108 PRO A C 1
ATOM 865 O O . PRO A 1 108 ? -20.792 11.305 26.163 1.00 35.47 108 PRO A O 1
ATOM 868 N N . SER A 1 109 ? -22.227 11.032 27.885 1.00 40.44 109 SER A N 1
ATOM 869 C CA . SER A 1 109 ? -23.125 10.094 27.204 1.00 40.44 109 SER A CA 1
ATOM 870 C C . SER A 1 109 ? -23.936 10.784 26.095 1.00 40.44 109 SER A C 1
ATOM 872 O O . SER A 1 109 ? -24.092 12.010 26.046 1.00 40.44 109 SER A O 1
ATOM 874 N N . LEU A 1 110 ? -24.439 9.990 25.145 1.00 39.16 110 LEU A N 1
ATOM 875 C CA . LEU A 1 110 ? -25.184 10.475 23.976 1.00 39.16 110 LEU A CA 1
ATOM 876 C C . LEU A 1 110 ? -26.492 11.203 24.328 1.00 39.16 110 LEU A C 1
ATOM 878 O O . LEU A 1 110 ? -26.900 12.079 23.562 1.00 39.16 110 LEU A O 1
ATOM 882 N N . GLU A 1 111 ? -27.103 10.912 25.478 1.00 39.72 111 GLU A N 1
ATOM 883 C CA . GLU A 1 111 ? -28.290 11.626 25.971 1.00 39.72 111 GLU A CA 1
ATOM 884 C C . GLU A 1 111 ? -27.990 13.086 26.335 1.00 39.72 111 GLU A C 1
ATOM 886 O O . GLU A 1 111 ? -28.791 13.973 26.043 1.00 39.72 111 GLU A O 1
ATOM 891 N N . GLU A 1 112 ? -26.790 13.377 26.844 1.00 42.91 112 GLU A N 1
ATOM 892 C CA . GLU A 1 112 ? -26.355 14.747 27.148 1.00 42.91 112 GLU A CA 1
ATOM 893 C C . GLU A 1 112 ? -25.953 15.542 25.885 1.00 42.91 112 GLU A C 1
ATOM 895 O O . GLU A 1 112 ? -25.704 16.747 25.961 1.00 42.91 112 GLU A O 1
ATOM 900 N N . THR A 1 113 ? -25.876 14.904 24.702 1.00 45.22 113 THR A N 1
ATOM 901 C CA . THR A 1 113 ? -25.141 15.461 23.548 1.00 45.22 113 THR A CA 1
ATOM 902 C C . THR A 1 113 ? -25.969 15.821 22.296 1.00 45.22 113 THR A C 1
ATOM 904 O O . THR A 1 113 ? -25.378 16.388 21.372 1.00 45.22 113 THR A O 1
ATOM 907 N N . TRP A 1 114 ? -27.297 15.602 22.195 1.00 51.28 114 TRP A N 1
ATOM 908 C CA . TRP A 1 114 ? -28.046 16.096 21.009 1.00 51.28 114 TRP A CA 1
ATOM 909 C C . TRP A 1 114 ? -29.594 16.158 21.084 1.00 51.28 114 TRP A C 1
ATOM 911 O O . TRP A 1 114 ? -30.248 15.114 21.119 1.00 51.28 114 TRP A O 1
ATOM 921 N N . PRO A 1 115 ? -30.228 17.338 20.903 1.00 57.91 115 PRO A N 1
ATOM 922 C CA . PRO A 1 115 ? -31.654 17.439 20.604 1.00 57.91 115 PRO A CA 1
ATOM 923 C C . PRO A 1 115 ? -31.885 17.464 19.084 1.00 57.91 115 PRO A C 1
ATOM 925 O O . PRO A 1 115 ? -31.807 18.515 18.446 1.00 57.91 115 PRO A O 1
ATOM 928 N N . SER A 1 116 ? -32.216 16.316 18.480 1.00 57.59 116 SER A N 1
ATOM 929 C CA . SER A 1 116 ? -32.570 16.217 17.047 1.00 57.59 116 SER A CA 1
ATOM 930 C C . SER A 1 116 ? -33.664 17.213 16.636 1.00 57.59 116 SER A C 1
ATOM 932 O O . SER A 1 116 ? -33.640 17.723 15.518 1.00 57.59 116 SER A O 1
ATOM 934 N N . LEU A 1 117 ? -34.571 17.546 17.559 1.00 61.59 117 LEU A N 1
ATOM 935 C CA . LEU A 1 117 ? -35.622 18.547 17.376 1.00 61.59 117 LEU A CA 1
ATOM 936 C C . LEU A 1 117 ? -35.061 19.964 17.181 1.00 61.59 117 LEU A C 1
ATOM 938 O O . LEU A 1 117 ? -35.496 20.657 16.271 1.00 61.59 117 LEU A O 1
ATOM 942 N N . ALA A 1 118 ? -34.018 20.364 17.917 1.00 64.81 118 ALA A N 1
ATOM 943 C CA . ALA A 1 118 ? -33.427 21.700 17.793 1.00 64.81 118 ALA A CA 1
ATOM 944 C C . ALA A 1 118 ? -32.794 21.945 16.411 1.00 64.81 118 ALA A C 1
ATOM 946 O O . ALA A 1 118 ? -32.818 23.063 15.893 1.00 64.81 118 ALA A O 1
ATOM 947 N N . VAL A 1 119 ? -32.249 20.897 15.781 1.00 70.25 119 VAL A N 1
ATOM 948 C CA . VAL A 1 119 ? -31.720 20.973 14.409 1.00 70.25 119 VAL A CA 1
ATOM 949 C C . VAL A 1 119 ? -32.838 21.096 13.381 1.00 70.25 119 VAL A C 1
ATOM 951 O O . VAL A 1 119 ? -32.708 21.887 12.445 1.00 70.25 119 VAL A O 1
ATOM 954 N N . LEU A 1 120 ? -33.933 20.352 13.549 1.00 74.62 120 LEU A N 1
ATOM 955 C CA . LEU A 1 120 ? -35.092 20.442 12.659 1.00 74.62 120 LEU A CA 1
ATOM 956 C C . LEU A 1 120 ? -35.802 21.795 12.809 1.00 74.62 120 LEU A C 1
ATOM 958 O O . LEU A 1 120 ? -36.087 22.439 11.802 1.00 74.62 120 LEU A O 1
ATOM 962 N N . ASP A 1 121 ? -35.959 22.299 14.032 1.00 74.31 121 ASP A N 1
ATOM 963 C CA . ASP A 1 121 ? -36.517 23.626 14.309 1.00 74.31 121 ASP A CA 1
ATOM 964 C C . ASP A 1 121 ? -35.660 24.742 13.703 1.00 74.31 121 ASP A C 1
ATOM 966 O O . ASP A 1 121 ? -36.165 25.658 13.047 1.00 74.31 121 ASP A O 1
ATOM 970 N N . ALA A 1 122 ? -34.336 24.665 13.863 1.00 75.94 122 ALA A N 1
ATOM 971 C CA . ALA A 1 122 ? -33.421 25.637 13.274 1.00 75.94 122 ALA A CA 1
ATOM 972 C C . ALA A 1 122 ? -33.401 25.572 11.736 1.00 75.94 122 ALA A C 1
ATOM 974 O O . ALA A 1 122 ? -33.269 26.616 11.088 1.00 75.94 122 ALA A O 1
ATOM 975 N N . ALA A 1 123 ? -33.568 24.382 11.146 1.00 76.62 123 ALA A N 1
ATOM 976 C CA . ALA A 1 123 ? -33.737 24.213 9.703 1.00 76.62 123 ALA A CA 1
ATOM 977 C C . ALA A 1 123 ? -35.075 24.796 9.208 1.00 76.62 123 ALA A C 1
ATOM 979 O O . ALA A 1 123 ? -35.102 25.457 8.168 1.00 76.62 123 ALA A O 1
ATOM 980 N N . GLY A 1 124 ? -36.159 24.645 9.977 1.00 77.06 124 GLY A N 1
ATOM 981 C CA . GLY A 1 124 ? -37.473 25.223 9.673 1.00 77.06 124 GLY A CA 1
ATOM 982 C C . GLY A 1 124 ? -37.473 26.756 9.666 1.00 77.06 124 GLY A C 1
ATOM 983 O O . GLY A 1 124 ? -38.203 27.379 8.896 1.00 77.06 124 GLY A O 1
ATOM 984 N N . ARG A 1 125 ? -36.577 27.370 10.451 1.00 78.88 125 ARG A N 1
ATOM 985 C CA . ARG A 1 125 ? -36.357 28.828 10.528 1.00 78.88 125 ARG A CA 1
ATOM 986 C C . ARG A 1 125 ? -35.349 29.369 9.503 1.00 78.88 125 ARG A C 1
ATOM 988 O O . ARG A 1 125 ? -34.896 30.514 9.648 1.00 78.88 125 ARG A O 1
ATOM 995 N N . LEU A 1 126 ? -34.928 28.576 8.512 1.00 78.31 126 LEU A N 1
ATOM 996 C CA . LEU A 1 126 ? -34.117 29.077 7.397 1.00 78.31 126 LEU A CA 1
ATOM 997 C C . LEU A 1 126 ? -34.939 30.081 6.575 1.00 78.31 126 LEU A C 1
ATOM 999 O O . LEU A 1 126 ? -36.089 29.818 6.237 1.00 78.31 126 LEU A O 1
ATOM 1003 N N . ARG A 1 127 ? -34.345 31.237 6.241 1.00 69.12 127 ARG A N 1
ATOM 1004 C CA . ARG A 1 127 ? -35.026 32.272 5.445 1.00 69.12 127 ARG A CA 1
ATOM 1005 C C . ARG A 1 127 ? -35.478 31.693 4.102 1.00 69.12 127 ARG A C 1
ATOM 1007 O O . ARG A 1 127 ? -34.652 31.142 3.368 1.00 69.12 127 ARG A O 1
ATOM 1014 N N . GLN A 1 128 ? -36.751 31.890 3.769 1.00 63.22 128 GLN A N 1
ATOM 1015 C CA . GLN A 1 128 ? -37.236 31.725 2.404 1.00 63.22 128 GLN A CA 1
ATOM 1016 C C . GLN A 1 128 ? -36.508 32.740 1.514 1.00 63.22 128 GLN A C 1
ATOM 1018 O O . GLN A 1 128 ? -36.412 33.923 1.841 1.00 63.22 128 GLN A O 1
ATOM 1023 N N . GLN A 1 129 ? -35.917 32.266 0.422 1.00 61.12 129 GLN A N 1
ATOM 1024 C CA . GLN A 1 129 ? -35.219 33.109 -0.546 1.00 61.12 129 GLN A CA 1
ATOM 1025 C C . GLN A 1 129 ? -35.917 32.947 -1.895 1.00 61.12 129 GLN A C 1
ATOM 1027 O O . GLN A 1 129 ? -36.235 31.821 -2.263 1.00 61.12 129 GLN A O 1
ATOM 1032 N N . LYS A 1 130 ? -36.119 34.042 -2.646 1.00 53.31 130 LYS A N 1
ATOM 1033 C CA . LYS A 1 130 ? -36.799 34.029 -3.959 1.00 53.31 130 LYS A CA 1
ATOM 1034 C C . LYS A 1 130 ? -36.302 32.947 -4.944 1.00 53.31 130 LYS A C 1
ATOM 1036 O O . LYS A 1 130 ? -37.154 32.347 -5.584 1.00 53.31 130 LYS A O 1
ATOM 1041 N N . PRO A 1 131 ? -34.997 32.612 -5.053 1.00 62.09 131 PRO A N 1
ATOM 1042 C CA . PRO A 1 131 ? -34.564 31.513 -5.924 1.00 62.09 131 PRO A CA 1
ATOM 1043 C C . PRO A 1 131 ? -34.751 30.106 -5.321 1.00 62.09 131 PRO A C 1
ATOM 1045 O O . PRO A 1 131 ? -34.466 29.123 -5.992 1.00 62.09 131 PRO A O 1
ATOM 1048 N N . ASN A 1 132 ? -35.157 29.966 -4.053 1.00 67.62 132 ASN A N 1
ATOM 1049 C CA . ASN A 1 132 ? -35.345 28.668 -3.394 1.00 67.62 132 ASN A CA 1
ATOM 1050 C C . ASN A 1 132 ? -36.441 28.722 -2.303 1.00 67.62 132 ASN A C 1
ATOM 1052 O O . ASN A 1 132 ? -36.118 28.718 -1.106 1.00 67.62 132 ASN A O 1
ATOM 1056 N N . PRO A 1 133 ? -37.728 28.772 -2.691 1.00 74.00 133 PRO A N 1
ATOM 1057 C CA . PRO A 1 133 ? -38.849 28.809 -1.747 1.00 74.00 133 PRO A CA 1
ATOM 1058 C C . PRO A 1 133 ? -38.944 27.531 -0.893 1.00 74.00 133 PRO A C 1
ATOM 1060 O O . PRO A 1 133 ? -39.301 27.599 0.279 1.00 74.00 133 PRO A O 1
ATOM 1063 N N . LEU A 1 134 ? -38.496 26.384 -1.419 1.00 82.75 134 LEU A N 1
ATOM 1064 C CA . LEU A 1 134 ? -38.510 25.087 -0.726 1.00 82.75 134 LEU A CA 1
ATOM 1065 C C . LEU A 1 134 ? -37.397 24.904 0.309 1.00 82.75 134 LEU A C 1
ATOM 1067 O O . LEU A 1 134 ? -37.357 23.877 0.984 1.00 82.75 134 LEU A O 1
ATOM 1071 N N . ARG A 1 135 ? -36.463 25.854 0.440 1.00 82.38 135 ARG A N 1
ATOM 1072 C CA . ARG A 1 135 ? -35.201 25.652 1.168 1.00 82.38 135 ARG A CA 1
ATOM 1073 C C . ARG A 1 135 ? -35.395 25.098 2.580 1.00 82.38 135 ARG A C 1
ATOM 1075 O O . ARG A 1 135 ? -34.712 24.152 2.957 1.00 82.38 135 ARG A O 1
ATOM 1082 N N . HIS A 1 136 ? -36.291 25.689 3.361 1.00 84.12 136 HIS A N 1
ATOM 1083 C CA . HIS A 1 136 ? -36.513 25.273 4.744 1.00 84.12 136 HIS A CA 1
ATOM 1084 C C . HIS A 1 136 ? -37.152 23.878 4.850 1.00 84.12 136 HIS A C 1
ATOM 1086 O O . HIS A 1 136 ? -36.593 23.008 5.510 1.00 84.12 136 HIS A O 1
ATOM 1092 N N . GLN A 1 137 ? -38.237 23.620 4.115 1.00 85.12 137 GLN A N 1
ATOM 1093 C CA . GLN A 1 137 ? -38.928 22.329 4.068 1.00 85.12 137 GLN A CA 1
ATOM 1094 C C . GLN A 1 137 ? -38.016 21.214 3.544 1.00 85.12 137 GLN A C 1
ATOM 1096 O O . GLN A 1 137 ? -38.001 20.119 4.097 1.00 85.12 137 GLN A O 1
ATOM 1101 N N . LEU A 1 138 ? -37.189 21.513 2.537 1.00 88.94 138 LEU A N 1
ATOM 1102 C CA . LEU A 1 138 ? -36.211 20.586 1.976 1.00 88.94 138 LEU A CA 1
ATOM 1103 C C . LEU A 1 138 ? -35.174 20.161 3.015 1.00 88.94 138 LEU A C 1
ATOM 1105 O O . LEU A 1 138 ? -34.933 18.968 3.167 1.00 88.94 138 LEU A O 1
ATOM 1109 N N . TYR A 1 139 ? -34.550 21.100 3.733 1.00 89.00 139 TYR A N 1
ATOM 1110 C CA . TYR A 1 139 ? -33.511 20.746 4.707 1.00 89.00 139 TYR A CA 1
ATOM 1111 C C . TYR A 1 139 ? -34.084 20.140 5.994 1.00 89.00 139 TYR A C 1
ATOM 1113 O O . TYR A 1 139 ? -33.435 19.269 6.571 1.00 89.00 139 TYR A O 1
ATOM 1121 N N . VAL A 1 140 ? -35.298 20.528 6.407 1.00 86.00 140 VAL A N 1
ATOM 1122 C CA . VAL A 1 140 ? -36.043 19.842 7.479 1.00 86.00 140 VAL A CA 1
ATOM 1123 C C . VAL A 1 140 ? -36.288 18.387 7.094 1.00 86.00 140 VAL A C 1
ATOM 1125 O O . VAL A 1 140 ? -35.917 17.489 7.846 1.00 86.00 140 VAL A O 1
ATOM 1128 N N . MET A 1 141 ? -36.831 18.143 5.898 1.00 89.69 141 MET A N 1
ATOM 1129 C CA . MET A 1 141 ? -37.107 16.787 5.431 1.00 89.69 141 MET A CA 1
ATOM 1130 C C . MET A 1 141 ? -35.818 15.981 5.231 1.00 89.69 141 MET A C 1
ATOM 1132 O O . MET A 1 141 ? -35.743 14.839 5.663 1.00 89.69 141 MET A O 1
ATOM 1136 N N . LEU A 1 142 ? -34.770 16.565 4.645 1.00 89.19 142 LEU A N 1
ATOM 1137 C CA . LEU A 1 142 ? -33.496 15.882 4.398 1.00 89.19 142 LEU A CA 1
ATOM 1138 C C . LEU A 1 142 ? -32.797 15.459 5.699 1.00 89.19 142 LEU A C 1
ATOM 1140 O O . LEU A 1 142 ? -32.364 14.313 5.823 1.00 89.19 142 LEU A O 1
ATOM 1144 N N . PHE A 1 143 ? -32.664 16.368 6.669 1.00 87.69 143 PHE A N 1
ATOM 1145 C CA . PHE A 1 143 ? -32.026 16.040 7.947 1.00 87.69 143 PHE A CA 1
ATOM 1146 C C . PHE A 1 143 ? -32.907 15.123 8.794 1.00 87.69 143 PHE A C 1
ATOM 1148 O O . PHE A 1 143 ? -32.380 14.203 9.417 1.00 87.69 143 PHE A O 1
ATOM 1155 N N . GLY A 1 144 ? -34.228 15.324 8.763 1.00 81.94 144 GLY A N 1
ATOM 1156 C CA . GLY A 1 144 ? -35.196 14.458 9.431 1.00 81.94 144 GLY A CA 1
ATOM 1157 C C . GLY A 1 144 ? -35.158 13.036 8.884 1.00 81.94 144 GLY A C 1
ATOM 1158 O O . GLY A 1 144 ? -35.059 12.089 9.657 1.00 81.94 144 GLY A O 1
ATOM 1159 N N . LEU A 1 145 ? -35.1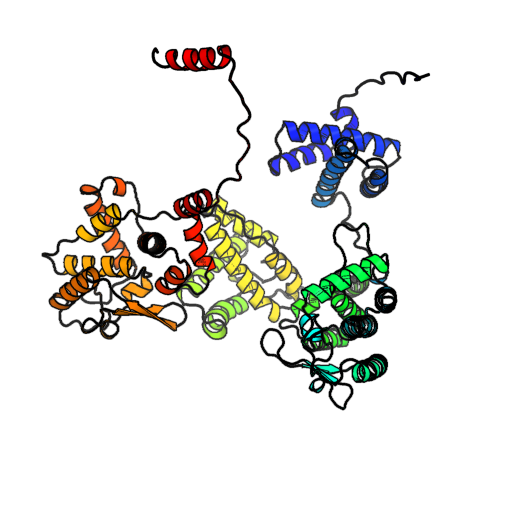17 12.883 7.558 1.00 85.19 145 LEU A N 1
ATOM 1160 C CA . LEU A 1 145 ? -35.005 11.585 6.900 1.00 85.19 145 LEU A CA 1
ATOM 1161 C C . LEU A 1 145 ? -33.711 10.875 7.307 1.00 85.19 145 LEU A C 1
ATOM 1163 O O . LEU A 1 145 ? -33.764 9.728 7.732 1.00 85.19 145 LEU A O 1
ATOM 1167 N N . ILE A 1 146 ? -32.556 11.550 7.254 1.00 85.50 146 ILE A N 1
ATOM 1168 C CA . ILE A 1 146 ? -31.268 10.971 7.682 1.00 85.50 146 ILE A CA 1
ATOM 1169 C C . ILE A 1 146 ? -31.304 10.560 9.161 1.00 85.50 146 ILE A C 1
ATOM 1171 O O . ILE A 1 146 ? -30.824 9.480 9.502 1.00 85.50 146 ILE A O 1
ATOM 1175 N N . ALA A 1 147 ? -31.872 11.397 10.031 1.00 78.69 147 ALA A N 1
ATOM 1176 C CA . ALA A 1 147 ? -31.967 11.122 11.462 1.00 78.69 147 ALA A CA 1
ATOM 1177 C C . ALA A 1 147 ? -32.936 9.973 11.788 1.00 78.69 147 ALA A C 1
ATOM 1179 O O . ALA A 1 147 ? -32.714 9.257 12.757 1.00 78.69 147 ALA A O 1
ATOM 1180 N N . ALA A 1 148 ? -33.986 9.784 10.985 1.00 75.25 148 ALA A N 1
ATOM 1181 C CA . ALA A 1 148 ? -34.997 8.749 11.192 1.00 75.25 148 ALA A CA 1
ATOM 1182 C C . ALA A 1 148 ? -34.676 7.412 10.505 1.00 75.25 148 ALA A C 1
ATOM 1184 O O . ALA A 1 148 ? -35.300 6.410 10.828 1.00 75.25 148 ALA A O 1
ATOM 1185 N N . THR A 1 149 ? -33.741 7.387 9.549 1.00 75.50 149 THR A N 1
ATOM 1186 C CA . THR A 1 149 ? -33.450 6.193 8.723 1.00 75.50 149 THR A CA 1
ATOM 1187 C C . THR A 1 149 ? -31.967 5.818 8.670 1.00 75.50 149 THR A C 1
ATOM 1189 O O . THR A 1 149 ? -31.583 4.836 8.039 1.00 75.50 149 THR A O 1
ATOM 1192 N N . GLY A 1 150 ? -31.075 6.621 9.252 1.00 75.31 150 GLY A N 1
ATOM 1193 C CA . GLY A 1 150 ? -29.636 6.350 9.241 1.00 75.31 150 GLY A CA 1
ATOM 1194 C C . GLY A 1 150 ? -28.982 6.357 7.850 1.00 75.31 150 GLY A C 1
ATOM 1195 O O . GLY A 1 150 ? -27.871 5.838 7.677 1.00 75.31 150 GLY A O 1
ATOM 1196 N N . LEU A 1 151 ? -29.624 6.934 6.830 1.00 81.94 151 LEU A N 1
ATOM 1197 C CA . LEU A 1 151 ? -29.044 7.057 5.490 1.00 81.94 151 LEU A CA 1
ATOM 1198 C C . LEU A 1 151 ? -27.738 7.858 5.509 1.00 81.94 151 LEU A C 1
ATOM 1200 O O . LEU A 1 151 ? -27.550 8.793 6.289 1.00 81.94 151 LEU A O 1
ATOM 1204 N N . ARG A 1 152 ? -26.796 7.522 4.620 1.00 82.19 152 ARG A N 1
ATOM 1205 C CA . ARG A 1 152 ? -25.670 8.430 4.360 1.00 82.19 152 ARG A CA 1
ATOM 1206 C C . ARG A 1 152 ? -26.196 9.663 3.638 1.00 82.19 152 ARG A C 1
ATOM 1208 O O . ARG A 1 152 ? -27.066 9.551 2.783 1.00 82.19 152 ARG A O 1
ATOM 1215 N N . VAL A 1 153 ? -25.575 10.819 3.875 1.00 85.38 153 VAL A N 1
ATOM 1216 C CA . VAL A 1 153 ? -25.902 12.052 3.136 1.00 85.38 153 VAL A CA 1
ATOM 1217 C C . VAL A 1 153 ? -25.859 11.847 1.619 1.00 85.38 153 VAL A C 1
ATOM 1219 O O . VAL A 1 153 ? -26.738 12.331 0.922 1.00 85.38 153 VAL A O 1
ATOM 1222 N N . SER A 1 154 ? -24.887 11.079 1.113 1.00 82.25 154 SER A N 1
ATOM 1223 C CA . SER A 1 154 ? -24.762 10.765 -0.314 1.00 82.25 154 SER A CA 1
ATOM 1224 C C . SER A 1 154 ? -25.890 9.882 -0.845 1.00 82.25 154 SER A C 1
ATOM 1226 O O . SER A 1 154 ? -26.202 9.967 -2.021 1.00 82.25 154 SER A O 1
ATOM 1228 N N . GLU A 1 155 ? -26.467 9.029 0.003 1.00 86.12 155 GLU A N 1
ATOM 1229 C CA . GLU A 1 155 ? -27.617 8.194 -0.354 1.00 86.12 155 GLU A CA 1
ATOM 1230 C C . GLU A 1 155 ? -28.880 9.060 -0.361 1.00 86.12 155 GLU A C 1
ATOM 1232 O O . GLU A 1 155 ? -29.607 9.061 -1.342 1.00 86.12 155 GLU A O 1
ATOM 1237 N N . ALA A 1 156 ? -29.081 9.881 0.675 1.00 87.50 156 ALA A N 1
ATOM 1238 C CA . ALA A 1 156 ? -30.259 10.735 0.805 1.00 87.50 156 ALA A CA 1
ATOM 1239 C C . ALA A 1 156 ? -30.388 11.774 -0.326 1.00 87.50 156 ALA A C 1
ATOM 1241 O O . ALA A 1 156 ? -31.472 11.959 -0.864 1.00 87.50 156 ALA A O 1
ATOM 1242 N N . ILE A 1 157 ? -29.294 12.432 -0.729 1.00 89.50 157 ILE A N 1
ATOM 1243 C CA . ILE A 1 157 ? -29.321 13.421 -1.829 1.00 89.50 157 ILE A CA 1
ATOM 1244 C C . ILE A 1 157 ? -29.471 12.790 -3.221 1.00 89.50 157 ILE A C 1
ATOM 1246 O O . ILE A 1 157 ? -29.741 13.514 -4.176 1.00 89.50 157 ILE A O 1
ATOM 1250 N N . ALA A 1 158 ? -29.239 11.479 -3.341 1.00 86.94 158 ALA A N 1
ATOM 1251 C CA . ALA A 1 158 ? -29.301 10.746 -4.602 1.00 86.94 158 ALA A CA 1
ATOM 1252 C C . ALA A 1 158 ? -30.675 10.102 -4.861 1.00 86.94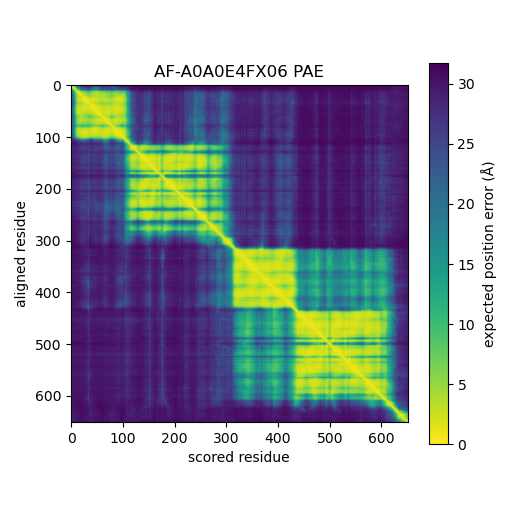 158 ALA A C 1
ATOM 1254 O O . ALA A 1 158 ? -30.871 9.520 -5.923 1.00 86.94 158 ALA A O 1
ATOM 1255 N N . LEU A 1 159 ? -31.615 10.214 -3.917 1.00 88.69 159 LEU A N 1
ATOM 1256 C CA . LEU A 1 159 ? -32.962 9.660 -4.053 1.00 88.69 159 LEU A CA 1
ATOM 1257 C C . LEU A 1 159 ? -33.752 10.369 -5.156 1.00 88.69 159 LEU A C 1
ATOM 1259 O O . LEU A 1 159 ? -33.743 11.603 -5.254 1.00 88.69 159 LEU A O 1
ATOM 1263 N N . LYS A 1 160 ? -34.479 9.581 -5.944 1.00 88.69 160 LYS A N 1
ATOM 1264 C CA . LYS A 1 160 ? -35.463 10.028 -6.934 1.00 88.69 160 LYS A CA 1
ATOM 1265 C C . LYS A 1 160 ? -36.891 9.784 -6.445 1.00 88.69 160 LYS A C 1
ATOM 1267 O O . LYS A 1 160 ? -37.103 9.098 -5.451 1.00 88.69 160 LYS A O 1
ATOM 1272 N N . LEU A 1 161 ? -37.878 10.353 -7.134 1.00 85.06 161 LEU A N 1
ATOM 1273 C CA . LEU A 1 161 ? -39.294 10.101 -6.831 1.00 85.06 161 LEU A CA 1
ATOM 1274 C C . LEU A 1 161 ? -39.656 8.614 -6.988 1.00 85.06 161 LEU A C 1
ATOM 1276 O O . LEU A 1 161 ? -40.301 8.061 -6.105 1.00 85.06 161 LEU A O 1
ATOM 1280 N N . ASP A 1 162 ? -39.126 7.949 -8.019 1.00 84.69 162 ASP A N 1
ATOM 1281 C CA . ASP A 1 162 ? -39.316 6.508 -8.281 1.00 84.69 162 ASP A CA 1
ATOM 1282 C C . ASP A 1 162 ? -38.624 5.585 -7.260 1.00 84.69 162 ASP A C 1
ATOM 1284 O O . ASP A 1 162 ? -38.703 4.356 -7.352 1.00 84.69 162 ASP A O 1
ATOM 1288 N N . ASP A 1 163 ? -37.877 6.157 -6.313 1.00 83.94 163 ASP A N 1
ATOM 1289 C CA . ASP A 1 163 ? -37.299 5.416 -5.195 1.00 83.94 163 ASP A CA 1
ATOM 1290 C C . ASP A 1 163 ? -38.261 5.331 -4.000 1.00 83.94 163 ASP A C 1
ATOM 1292 O O . ASP A 1 163 ? -37.966 4.633 -3.032 1.00 83.94 163 ASP A O 1
ATOM 1296 N N . ILE A 1 164 ? -39.408 6.012 -4.044 1.00 83.00 164 ILE A N 1
ATOM 1297 C CA . ILE A 1 164 ? -40.464 5.891 -3.036 1.00 83.00 164 ILE A CA 1
ATOM 1298 C C . ILE A 1 164 ? -41.410 4.774 -3.486 1.00 83.00 164 ILE A C 1
ATOM 1300 O O . ILE A 1 164 ? -42.190 4.949 -4.419 1.00 83.00 164 ILE A O 1
ATOM 1304 N N . GLY A 1 165 ? -41.315 3.609 -2.845 1.00 73.56 165 GLY A N 1
ATOM 1305 C CA . GLY A 1 165 ? -42.170 2.462 -3.137 1.00 73.56 165 GLY A CA 1
ATOM 1306 C C . GLY A 1 165 ? -43.588 2.602 -2.557 1.00 73.56 165 GLY A C 1
ATOM 1307 O O . GLY A 1 165 ? -43.804 3.400 -1.641 1.00 73.56 165 GLY A O 1
ATOM 1308 N N . PRO A 1 166 ? -44.552 1.802 -3.051 1.00 58.81 166 PRO A N 1
ATOM 1309 C CA . PRO A 1 166 ? -45.958 1.855 -2.632 1.00 58.81 166 PRO A CA 1
ATOM 1310 C C . PRO A 1 166 ? -46.207 1.414 -1.173 1.00 58.81 166 PRO A C 1
ATOM 1312 O O . PRO A 1 166 ? -47.189 1.843 -0.578 1.00 58.81 166 PRO A O 1
ATOM 1315 N N . ASP A 1 167 ? -45.288 0.658 -0.557 1.00 59.19 167 ASP A N 1
ATOM 1316 C CA . ASP A 1 167 ? -45.487 0.021 0.759 1.00 59.19 167 ASP A CA 1
ATOM 1317 C C . ASP A 1 167 ? -44.726 0.694 1.913 1.00 59.19 167 ASP A C 1
ATOM 1319 O O . ASP A 1 167 ? -44.229 0.026 2.816 1.00 59.19 167 ASP A O 1
ATOM 1323 N N . SER A 1 168 ? -44.585 2.023 1.912 1.00 65.94 168 SER A N 1
ATOM 1324 C CA . SER A 1 168 ? -43.802 2.739 2.945 1.00 65.94 168 SER A CA 1
ATOM 1325 C C . SER A 1 168 ? -42.306 2.389 2.953 1.00 65.94 168 SER A C 1
ATOM 1327 O O . SER A 1 168 ? -41.621 2.535 3.967 1.00 65.94 168 SER A O 1
ATOM 1329 N N . VAL A 1 169 ? -41.774 1.926 1.821 1.00 75.38 169 VAL A N 1
ATOM 1330 C CA . VAL A 1 169 ? -40.382 1.490 1.680 1.00 75.38 169 VAL A CA 1
ATOM 1331 C C . VAL A 1 169 ? -39.646 2.384 0.691 1.00 75.38 169 VAL A C 1
ATOM 1333 O O . VAL A 1 169 ? -40.094 2.613 -0.428 1.00 75.38 169 VAL A O 1
ATOM 1336 N N . LEU A 1 170 ? -38.471 2.857 1.094 1.00 80.44 170 LEU A N 1
ATOM 1337 C CA . LEU A 1 170 ? -37.562 3.613 0.246 1.00 80.44 170 LEU A CA 1
ATOM 1338 C C . LEU A 1 170 ? -36.532 2.682 -0.413 1.00 80.44 170 LEU A C 1
ATOM 1340 O O . LEU A 1 170 ? -35.861 1.893 0.256 1.00 80.44 170 LEU A O 1
ATOM 1344 N N . HIS A 1 171 ? -36.371 2.803 -1.726 1.00 80.56 171 HIS A N 1
ATOM 1345 C CA . HIS A 1 171 ? -35.442 2.026 -2.537 1.00 80.56 171 HIS A CA 1
ATOM 1346 C C . HIS A 1 171 ? -34.125 2.792 -2.691 1.00 80.56 171 HIS A C 1
ATOM 1348 O O . HIS A 1 171 ? -33.986 3.680 -3.523 1.00 80.56 171 HIS A O 1
ATOM 1354 N N . VAL A 1 172 ? -33.106 2.439 -1.909 1.00 77.81 172 VAL A N 1
ATOM 1355 C CA . VAL A 1 172 ? -31.783 3.066 -2.034 1.00 77.81 172 VAL A CA 1
ATOM 1356 C C . VAL A 1 172 ? -30.990 2.334 -3.115 1.00 77.81 172 VAL A C 1
ATOM 1358 O O . VAL A 1 172 ? -30.509 1.222 -2.879 1.00 77.81 172 VAL A O 1
ATOM 1361 N N . ARG A 1 173 ? -30.851 2.949 -4.295 1.00 65.50 173 ARG A N 1
ATOM 1362 C CA . ARG A 1 173 ? -30.114 2.397 -5.448 1.00 65.50 173 ARG A CA 1
ATOM 1363 C C . ARG A 1 173 ? -28.645 2.849 -5.459 1.00 65.50 173 ARG A C 1
ATOM 1365 O O . ARG A 1 173 ? -28.303 3.908 -4.944 1.00 65.50 173 ARG A O 1
ATOM 1372 N N . GLU A 1 174 ? -27.775 2.028 -6.052 1.00 54.00 174 GLU A N 1
ATOM 1373 C CA . GLU A 1 174 ? -26.369 2.354 -6.367 1.00 54.00 174 GLU A CA 1
ATOM 1374 C C . GLU A 1 174 ? -25.523 2.933 -5.214 1.00 54.00 174 GLU A C 1
ATOM 1376 O O . GLU A 1 174 ? -24.782 3.907 -5.371 1.00 54.00 174 GLU A O 1
ATOM 1381 N N . THR A 1 175 ? -25.550 2.311 -4.032 1.00 54.47 175 THR A N 1
ATOM 1382 C CA . THR A 1 175 ? -24.648 2.735 -2.948 1.00 54.47 175 THR A CA 1
ATOM 1383 C C . THR A 1 175 ? -23.183 2.492 -3.325 1.00 54.47 175 THR A C 1
ATOM 1385 O O . THR A 1 175 ? -22.888 1.784 -4.291 1.00 54.47 175 THR A O 1
ATOM 1388 N N . LYS A 1 176 ? -22.223 2.998 -2.528 1.00 38.75 176 LYS A N 1
ATOM 1389 C CA . LYS A 1 176 ? -20.802 2.608 -2.658 1.00 38.75 176 LYS A CA 1
ATOM 1390 C C . LYS A 1 176 ? -20.748 1.078 -2.833 1.00 38.75 176 LYS A C 1
ATOM 1392 O O . LYS A 1 176 ? -21.306 0.372 -1.997 1.00 38.75 176 LYS A O 1
ATOM 1397 N N . PHE A 1 177 ? -20.154 0.604 -3.935 1.00 36.84 177 PHE A N 1
ATOM 1398 C CA . PHE A 1 177 ? -20.126 -0.806 -4.381 1.00 36.84 177 PHE A CA 1
ATOM 1399 C C . PHE A 1 177 ? -21.373 -1.379 -5.112 1.00 36.84 177 PHE A C 1
ATOM 1401 O O . PHE A 1 177 ? -21.487 -2.598 -5.185 1.00 36.84 177 PHE A O 1
ATOM 1408 N N . ARG A 1 178 ? -22.269 -0.555 -5.688 1.00 42.62 178 ARG A N 1
ATOM 1409 C CA . ARG A 1 178 ? -23.446 -0.975 -6.498 1.00 42.62 178 ARG A CA 1
ATOM 1410 C C . ARG A 1 178 ? -24.414 -1.945 -5.793 1.00 42.62 178 ARG A C 1
ATOM 1412 O O . ARG A 1 178 ? -25.004 -2.811 -6.429 1.00 42.62 178 ARG A O 1
ATOM 1419 N N . LYS A 1 179 ? -24.589 -1.812 -4.477 1.00 49.53 179 LYS A N 1
ATOM 1420 C CA . LYS A 1 179 ? -25.610 -2.567 -3.731 1.00 49.53 179 LYS A CA 1
ATOM 1421 C C . LYS A 1 179 ? -26.887 -1.732 -3.614 1.00 49.53 179 LYS A C 1
ATOM 1423 O O . LYS A 1 179 ? -26.798 -0.531 -3.365 1.00 49.53 179 LYS A O 1
ATOM 1428 N N . SER A 1 180 ? -28.042 -2.369 -3.779 1.00 65.00 180 SER A N 1
ATOM 1429 C CA . SER A 1 180 ? -29.359 -1.760 -3.551 1.00 65.00 180 SER A CA 1
ATOM 1430 C C . SER A 1 180 ? -29.963 -2.314 -2.264 1.00 65.00 180 SER A C 1
ATOM 1432 O O . SER A 1 180 ? -29.732 -3.480 -1.938 1.00 65.00 180 SER A O 1
ATOM 1434 N N . ARG A 1 181 ? -30.705 -1.493 -1.512 1.00 67.38 181 ARG A N 1
ATOM 1435 C CA . ARG A 1 181 ? -31.406 -1.945 -0.299 1.00 67.38 181 ARG A CA 1
ATOM 1436 C C . ARG A 1 181 ? -32.737 -1.233 -0.094 1.00 67.38 181 ARG A C 1
ATOM 1438 O O . ARG A 1 181 ? -32.900 -0.089 -0.513 1.00 67.38 181 ARG A O 1
ATOM 1445 N N . LEU A 1 182 ? -33.642 -1.923 0.589 1.00 70.75 182 LEU A N 1
ATOM 1446 C CA . LEU A 1 182 ? -34.955 -1.430 0.984 1.00 70.75 182 LEU A CA 1
ATOM 1447 C C . LEU A 1 182 ? -34.888 -0.857 2.404 1.00 70.75 182 LEU A C 1
ATOM 1449 O O . LEU A 1 182 ? -34.327 -1.490 3.299 1.00 70.75 182 LEU A O 1
ATOM 1453 N N . VAL A 1 183 ? -35.423 0.346 2.598 1.00 76.75 183 VAL A N 1
ATOM 1454 C CA . VAL A 1 183 ? -35.427 1.060 3.881 1.00 76.75 183 VAL A CA 1
ATOM 1455 C C . VAL A 1 183 ? -36.877 1.376 4.258 1.00 76.75 183 VAL A C 1
ATOM 1457 O O . VAL A 1 183 ? -37.450 2.297 3.675 1.00 76.75 183 VAL A O 1
ATOM 1460 N N . PRO A 1 184 ? -37.498 0.632 5.192 1.00 70.19 184 PRO A N 1
ATOM 1461 C CA . PRO A 1 184 ? -38.841 0.951 5.667 1.00 70.19 184 PRO A CA 1
ATOM 1462 C C . PRO A 1 184 ? -38.861 2.304 6.386 1.00 70.19 184 PRO A C 1
ATOM 1464 O O . PRO A 1 184 ? -37.933 2.645 7.130 1.00 70.19 184 PRO A O 1
ATOM 1467 N N . LEU A 1 185 ? -39.924 3.067 6.146 1.00 71.00 185 LEU A N 1
ATOM 1468 C CA . LEU A 1 185 ? -40.181 4.375 6.733 1.00 71.00 185 LEU A CA 1
ATOM 1469 C C . LEU A 1 185 ? -41.249 4.258 7.821 1.00 71.00 185 LEU A C 1
ATOM 1471 O O . LEU A 1 185 ? -42.284 3.626 7.638 1.00 71.00 185 LEU A O 1
ATOM 1475 N N . HIS A 1 186 ? -41.006 4.909 8.955 1.00 70.06 186 HIS A N 1
ATOM 1476 C CA . HIS A 1 186 ? -41.995 5.016 10.024 1.00 70.06 186 HIS A CA 1
ATOM 1477 C C . HIS A 1 186 ? -43.179 5.909 9.583 1.00 70.06 186 HIS A C 1
ATOM 1479 O O . HIS A 1 186 ? -42.929 6.903 8.892 1.00 70.06 186 HIS A O 1
ATOM 1485 N N . PRO A 1 187 ? -44.434 5.654 10.013 1.00 65.44 187 PRO A N 1
ATOM 1486 C CA . PRO A 1 187 ? -45.609 6.439 9.608 1.00 65.44 187 PRO A CA 1
ATOM 1487 C C . PRO A 1 187 ? -45.458 7.960 9.752 1.00 65.44 187 PRO A C 1
ATOM 1489 O O . PRO A 1 187 ? -45.843 8.716 8.864 1.00 65.44 187 PRO A O 1
ATOM 1492 N N . THR A 1 188 ? -44.794 8.424 10.814 1.00 69.75 188 THR A N 1
ATOM 1493 C CA . THR A 1 188 ? -44.519 9.860 11.024 1.00 69.75 188 THR A CA 1
ATOM 1494 C C . THR A 1 188 ? -43.577 10.461 9.972 1.00 69.75 188 THR A C 1
ATOM 1496 O O . THR A 1 188 ? -43.695 11.636 9.626 1.00 69.75 188 THR A O 1
ATOM 1499 N N . VAL A 1 189 ? -42.644 9.667 9.432 1.00 75.88 189 VAL A N 1
ATOM 1500 C CA . VAL A 1 189 ? -41.745 10.083 8.343 1.00 75.88 189 VAL A CA 1
ATOM 1501 C C . VAL A 1 189 ? -42.511 10.157 7.029 1.00 75.88 189 VAL A C 1
ATOM 1503 O O . VAL A 1 189 ? -42.258 11.064 6.244 1.00 75.88 189 VAL A O 1
ATOM 1506 N N . ILE A 1 190 ? -43.461 9.248 6.802 1.00 76.81 190 ILE A N 1
ATOM 1507 C CA . ILE A 1 190 ? -44.323 9.242 5.612 1.00 76.81 190 ILE A CA 1
ATOM 1508 C C . ILE A 1 190 ? -45.208 10.483 5.594 1.00 76.81 190 ILE A C 1
ATOM 1510 O O . ILE A 1 190 ? -45.284 11.165 4.578 1.00 76.81 190 ILE A O 1
ATOM 1514 N N . GLU A 1 191 ? -45.824 10.821 6.724 1.00 77.06 191 GLU A N 1
ATOM 1515 C CA . GLU A 1 191 ? -46.654 12.019 6.846 1.00 77.06 191 GLU A CA 1
ATOM 1516 C C . GLU A 1 191 ? -45.835 13.299 6.591 1.00 77.06 191 GLU A C 1
ATOM 1518 O O . GLU A 1 191 ? -46.245 14.185 5.836 1.00 77.06 191 GLU A O 1
ATOM 1523 N N . ALA A 1 192 ? -44.630 13.385 7.168 1.00 77.62 192 ALA A N 1
ATOM 1524 C CA . ALA A 1 192 ? -43.707 14.492 6.920 1.00 77.62 192 ALA A CA 1
ATOM 1525 C C . ALA A 1 192 ? -43.245 14.551 5.452 1.00 77.62 192 ALA A C 1
ATOM 1527 O O . ALA A 1 192 ? -43.170 15.636 4.869 1.00 77.62 192 ALA A O 1
ATOM 1528 N N . LEU A 1 193 ? -42.982 13.392 4.840 1.00 84.94 193 LEU A N 1
ATOM 1529 C CA . LEU A 1 193 ? -42.618 13.269 3.433 1.00 84.94 193 LEU A CA 1
ATOM 1530 C C . LEU A 1 193 ? -43.776 13.694 2.524 1.00 84.94 193 LEU A C 1
ATOM 1532 O O . LEU A 1 193 ? -43.540 14.420 1.566 1.00 84.94 193 LEU A O 1
ATOM 1536 N N . GLY A 1 194 ? -45.017 13.333 2.852 1.00 84.69 194 GLY A N 1
ATOM 1537 C CA . GLY A 1 194 ? -46.220 13.765 2.139 1.00 84.69 194 GLY A CA 1
ATOM 1538 C C . GLY A 1 194 ? -46.378 15.285 2.150 1.00 84.69 194 GLY A C 1
ATOM 1539 O O . GLY A 1 194 ? -46.530 15.897 1.092 1.00 84.69 194 GLY A O 1
ATOM 1540 N N . ARG A 1 195 ? -46.220 15.917 3.322 1.00 84.06 195 ARG A N 1
ATOM 1541 C CA . ARG A 1 195 ? -46.219 17.388 3.449 1.00 84.06 195 ARG A CA 1
ATOM 1542 C C . ARG A 1 195 ? -45.116 18.043 2.616 1.00 84.06 195 ARG A C 1
ATOM 1544 O O . ARG A 1 195 ? -45.347 19.070 1.979 1.00 84.06 195 ARG A O 1
ATOM 1551 N N . TYR A 1 196 ? -43.922 17.449 2.595 1.00 87.81 196 TYR A N 1
ATOM 1552 C CA . TYR A 1 196 ? -42.821 17.924 1.758 1.00 87.81 196 TYR A CA 1
ATOM 1553 C C . TYR A 1 196 ? -43.117 17.773 0.259 1.00 87.81 196 TYR A C 1
ATOM 1555 O O . TYR A 1 196 ? -42.871 18.707 -0.505 1.00 87.81 196 TYR A O 1
ATOM 1563 N N . LEU A 1 197 ? -43.643 16.624 -0.170 1.00 87.88 197 LEU A N 1
ATOM 1564 C CA . LEU A 1 197 ? -43.957 16.343 -1.571 1.00 87.88 197 LEU A CA 1
ATOM 1565 C C . LEU A 1 197 ? -45.039 17.283 -2.108 1.00 87.88 197 LEU A C 1
ATOM 1567 O O . LEU A 1 197 ? -44.907 17.753 -3.236 1.00 87.88 197 LEU A O 1
ATOM 1571 N N . GLU A 1 198 ? -46.047 17.615 -1.302 1.00 86.06 198 GLU A N 1
ATOM 1572 C CA . GLU A 1 198 ? -47.094 18.562 -1.690 1.00 86.06 198 GLU A CA 1
ATOM 1573 C C . GLU A 1 198 ? -46.524 19.968 -1.923 1.00 86.06 198 GLU A C 1
ATOM 1575 O O . GLU A 1 198 ? -46.704 20.556 -2.990 1.00 86.06 198 GLU A O 1
ATOM 1580 N N . ALA A 1 199 ? -45.707 20.467 -0.991 1.00 84.19 199 ALA A N 1
ATOM 1581 C CA . ALA A 1 199 ? -45.029 21.747 -1.177 1.00 84.19 199 ALA A CA 1
ATOM 1582 C C . ALA A 1 199 ? -44.063 21.722 -2.376 1.00 84.19 199 ALA A C 1
ATOM 1584 O O . ALA A 1 199 ? -43.956 22.695 -3.129 1.00 84.19 199 ALA A O 1
ATOM 1585 N N . ARG A 1 200 ? -43.378 20.590 -2.591 1.00 87.31 200 ARG A N 1
ATOM 1586 C CA . ARG A 1 200 ? -42.459 20.376 -3.713 1.00 87.31 200 ARG A CA 1
ATOM 1587 C C . ARG A 1 200 ? -43.179 20.398 -5.060 1.00 87.31 200 ARG A C 1
ATOM 1589 O O . ARG A 1 200 ? -42.621 20.968 -5.994 1.00 87.31 200 ARG A O 1
ATOM 1596 N N . ARG A 1 201 ? -44.383 19.827 -5.186 1.00 84.31 201 ARG A N 1
ATOM 1597 C CA . ARG A 1 201 ? -45.175 19.873 -6.434 1.00 84.31 201 ARG A CA 1
ATOM 1598 C C . ARG A 1 201 ? -45.406 21.310 -6.895 1.00 84.31 201 ARG A C 1
ATOM 1600 O O . ARG A 1 201 ? -45.209 21.603 -8.068 1.00 84.31 201 ARG A O 1
ATOM 1607 N N . GLN A 1 202 ? -45.708 22.205 -5.957 1.00 80.19 202 GLN A N 1
ATOM 1608 C CA . GLN A 1 202 ? -45.996 23.613 -6.239 1.00 80.19 202 GLN A CA 1
ATOM 1609 C C . GLN A 1 202 ? -44.774 24.407 -6.743 1.00 80.19 202 GLN A C 1
ATOM 1611 O O . GLN A 1 202 ? -44.939 25.392 -7.454 1.00 80.19 202 GLN A O 1
ATOM 1616 N N . HIS A 1 203 ? -43.546 23.991 -6.403 1.00 75.06 203 HIS A N 1
ATOM 1617 C CA . HIS A 1 203 ? -42.337 24.802 -6.632 1.00 75.06 203 HIS A CA 1
ATOM 1618 C C . HIS A 1 203 ? -41.221 24.106 -7.437 1.00 75.06 203 HIS A C 1
ATOM 1620 O O . HIS A 1 203 ? -40.288 24.765 -7.890 1.00 75.06 203 HIS A O 1
ATOM 1626 N N . ALA A 1 204 ? -41.254 22.778 -7.577 1.00 71.44 204 ALA A N 1
ATOM 1627 C CA . ALA A 1 204 ? -40.207 21.975 -8.217 1.00 71.44 204 ALA A CA 1
ATOM 1628 C C . ALA A 1 204 ? -40.753 20.684 -8.867 1.00 71.44 204 ALA A C 1
ATOM 1630 O O . ALA A 1 204 ? -40.077 19.651 -8.863 1.00 71.44 204 ALA A O 1
ATOM 1631 N N . GLY A 1 205 ? -41.971 20.738 -9.422 1.00 66.94 205 GLY A N 1
ATOM 1632 C CA . GLY A 1 205 ? -42.676 19.583 -9.993 1.00 66.94 205 GLY A CA 1
ATOM 1633 C C . GLY A 1 205 ? -41.948 18.867 -11.141 1.00 66.94 205 GLY A C 1
ATOM 1634 O O . GLY A 1 205 ? -42.049 17.653 -11.234 1.00 66.94 205 GLY A O 1
ATOM 1635 N N . ALA A 1 206 ? -41.151 19.579 -11.947 1.00 71.81 206 ALA A N 1
ATOM 1636 C CA . ALA A 1 206 ? -40.484 19.030 -13.139 1.00 71.81 206 ALA A CA 1
ATOM 1637 C C . ALA A 1 206 ? -39.172 18.253 -12.873 1.00 71.81 206 ALA A C 1
ATOM 1639 O O . ALA A 1 206 ? -38.527 17.796 -13.809 1.00 71.81 206 ALA A O 1
ATOM 1640 N N . SER A 1 207 ? -38.717 18.155 -11.620 1.00 81.62 207 SER A N 1
ATOM 1641 C CA . SER A 1 207 ? -37.480 17.439 -11.276 1.00 81.62 207 SER A CA 1
ATOM 1642 C C . SER A 1 207 ? -37.765 15.980 -10.921 1.00 81.62 207 SER A C 1
ATOM 1644 O O . SER A 1 207 ? -38.696 15.717 -10.167 1.00 81.62 207 SER A O 1
ATOM 1646 N N . ASP A 1 208 ? -36.878 15.057 -11.291 1.00 84.69 208 ASP A N 1
ATOM 1647 C CA . ASP A 1 208 ? -36.962 13.652 -10.841 1.00 84.69 208 ASP A CA 1
ATOM 1648 C C . ASP A 1 208 ? -36.340 13.435 -9.451 1.00 84.69 208 ASP A C 1
ATOM 1650 O O . ASP A 1 208 ? -36.638 12.467 -8.754 1.00 84.69 208 ASP A O 1
ATOM 1654 N N . TRP A 1 209 ? -35.452 14.340 -9.023 1.00 87.50 209 TRP A N 1
ATOM 1655 C CA . TRP A 1 209 ? -34.749 14.256 -7.737 1.00 87.50 209 TRP A CA 1
ATOM 1656 C C . TRP A 1 209 ? -35.670 14.539 -6.556 1.00 87.50 209 TRP A C 1
ATOM 1658 O O . TRP A 1 209 ? -36.327 15.582 -6.539 1.00 87.50 209 TRP A O 1
ATOM 1668 N N . LEU A 1 210 ? -35.643 13.690 -5.526 1.00 87.88 210 LEU A N 1
ATOM 1669 C CA . LEU A 1 210 ? -36.435 13.893 -4.314 1.00 87.88 210 LEU A CA 1
ATOM 1670 C C . LEU A 1 210 ? -36.097 15.234 -3.656 1.00 87.88 210 LEU A C 1
ATOM 1672 O O . LEU A 1 210 ? -37.003 16.003 -3.351 1.00 87.88 210 LEU A O 1
ATOM 1676 N N . PHE A 1 211 ? -34.804 15.556 -3.550 1.00 89.69 211 PHE A N 1
ATOM 1677 C CA . PHE A 1 211 ? -34.311 16.836 -3.041 1.00 89.69 211 PHE A CA 1
ATOM 1678 C C . PHE A 1 211 ? -33.630 17.649 -4.156 1.00 89.69 211 PHE A C 1
ATOM 1680 O O . PHE A 1 211 ? -32.415 17.532 -4.352 1.00 89.69 211 PHE A O 1
ATOM 1687 N N . PRO A 1 212 ? -34.378 18.472 -4.912 1.00 86.88 212 PRO A N 1
ATOM 1688 C CA . PRO A 1 212 ? -33.818 19.238 -6.015 1.00 86.88 212 PRO A CA 1
ATOM 1689 C C . PRO A 1 212 ? -33.033 20.462 -5.528 1.00 86.88 212 PRO A C 1
ATOM 1691 O O . PRO A 1 212 ? -33.404 21.156 -4.581 1.00 86.88 212 PRO A O 1
ATOM 1694 N N . SER A 1 213 ? -31.944 20.771 -6.226 1.00 83.88 213 SER A N 1
ATOM 1695 C CA . SER A 1 213 ? -31.318 22.093 -6.193 1.00 83.88 213 SER A CA 1
ATOM 1696 C C . SER A 1 213 ? -32.158 23.114 -6.968 1.00 83.88 213 SER A C 1
ATOM 1698 O O . SER A 1 213 ? -33.057 22.755 -7.723 1.00 83.88 213 SER A O 1
ATOM 1700 N N . VAL A 1 214 ? -31.797 24.397 -6.859 1.00 78.75 214 VAL A N 1
ATOM 1701 C CA . VAL A 1 214 ? -32.419 25.505 -7.616 1.00 78.75 214 VAL A CA 1
ATOM 1702 C C . VAL A 1 214 ? -32.416 25.270 -9.134 1.00 78.75 214 VAL A C 1
ATOM 1704 O O . VAL A 1 214 ? -33.264 25.790 -9.841 1.00 78.75 214 VAL A O 1
ATOM 1707 N N . ARG A 1 215 ? -31.475 24.467 -9.649 1.00 78.44 215 ARG A N 1
ATOM 1708 C CA . ARG A 1 215 ? -31.372 24.114 -11.075 1.00 78.44 215 ARG A CA 1
ATOM 1709 C C . ARG A 1 215 ? -32.028 22.768 -11.417 1.00 78.44 215 ARG A C 1
ATOM 1711 O O . ARG A 1 215 ? -31.647 22.164 -12.413 1.00 78.44 215 ARG A O 1
ATOM 1718 N N . HIS A 1 216 ? -32.914 22.246 -10.564 1.00 78.94 216 HIS A N 1
ATOM 1719 C CA . HIS A 1 216 ? -33.575 20.937 -10.722 1.00 78.94 216 HIS A CA 1
ATOM 1720 C C . HIS A 1 216 ? -32.607 19.742 -10.865 1.00 78.94 216 HIS A C 1
ATOM 1722 O O . HIS A 1 216 ? -32.931 18.711 -11.443 1.00 78.94 216 HIS A O 1
ATOM 1728 N N . ARG A 1 217 ? -31.390 19.867 -10.318 1.00 82.62 217 ARG A N 1
ATOM 1729 C CA . ARG A 1 217 ? -30.379 18.792 -10.242 1.00 82.62 217 ARG A CA 1
ATOM 1730 C C . ARG A 1 217 ? -30.211 18.296 -8.810 1.00 82.62 217 ARG A C 1
ATOM 1732 O O . ARG A 1 217 ? -30.569 19.028 -7.888 1.00 82.62 217 ARG A O 1
ATOM 1739 N N . ALA A 1 218 ? -29.584 17.136 -8.619 1.00 82.19 218 ALA A N 1
ATOM 1740 C CA . ALA A 1 218 ? -29.190 16.641 -7.300 1.00 82.19 218 ALA A CA 1
ATOM 1741 C C . ALA A 1 218 ? -28.424 17.697 -6.480 1.00 82.19 218 ALA A C 1
ATOM 1743 O O . ALA A 1 218 ? -27.634 18.484 -7.016 1.00 82.19 218 ALA A O 1
ATOM 1744 N N . LEU A 1 219 ? -28.645 17.713 -5.165 1.00 86.00 219 LEU A N 1
ATOM 1745 C CA . LEU A 1 219 ? -27.916 18.598 -4.260 1.00 86.00 219 LEU A CA 1
ATOM 1746 C C . LEU A 1 219 ? -26.438 18.220 -4.189 1.00 86.00 219 LEU A C 1
ATOM 1748 O O . LEU A 1 219 ? -26.068 17.050 -4.130 1.00 86.00 219 LEU A O 1
ATOM 1752 N N . CYS A 1 220 ? -25.579 19.234 -4.112 1.00 82.81 220 CYS A N 1
ATOM 1753 C CA . CYS A 1 220 ? -24.157 19.012 -3.908 1.00 82.81 220 CYS A CA 1
ATOM 1754 C C . CYS A 1 220 ? -23.866 18.697 -2.424 1.00 82.81 220 CYS A C 1
ATOM 1756 O O . CYS A 1 220 ? -24.278 19.471 -1.549 1.00 82.81 220 CYS A O 1
ATOM 1758 N N . PRO A 1 221 ? -23.106 17.628 -2.103 1.00 81.44 221 PRO A N 1
ATOM 1759 C CA . PRO A 1 221 ? -22.755 17.279 -0.724 1.00 81.44 221 PRO A CA 1
ATOM 1760 C C . PRO A 1 221 ? -22.089 18.419 0.054 1.00 81.44 221 PRO A C 1
ATOM 1762 O O . PRO A 1 221 ? -22.301 18.555 1.260 1.00 81.44 221 PRO A O 1
ATOM 1765 N N . THR A 1 222 ? -21.281 19.249 -0.611 1.00 78.94 222 THR A N 1
ATOM 1766 C CA . THR A 1 222 ? -20.597 20.384 0.028 1.00 78.94 222 THR A CA 1
ATOM 1767 C C . THR A 1 222 ? -21.594 21.447 0.486 1.00 78.94 222 THR A C 1
ATOM 1769 O O . THR A 1 222 ? -21.487 21.939 1.609 1.00 78.94 222 THR A O 1
ATOM 1772 N N . THR A 1 223 ? -22.618 21.736 -0.322 1.00 84.12 223 THR A N 1
ATOM 1773 C CA . THR A 1 223 ? -23.705 22.670 0.009 1.00 84.12 223 THR A CA 1
ATOM 1774 C C . THR A 1 223 ? -24.547 22.171 1.180 1.00 84.12 223 THR A C 1
ATOM 1776 O O . THR A 1 223 ? -24.897 22.955 2.066 1.00 84.12 223 THR A O 1
ATOM 1779 N N . VAL A 1 224 ? -24.833 20.867 1.225 1.00 86.44 224 VAL A N 1
ATOM 1780 C CA . VAL A 1 224 ? -25.590 20.253 2.325 1.00 86.44 224 VAL A CA 1
ATOM 1781 C C . VAL A 1 224 ? -24.795 20.311 3.630 1.00 86.44 224 VAL A C 1
ATOM 1783 O O . VAL A 1 224 ? -25.321 20.760 4.645 1.00 86.44 224 VAL A O 1
ATOM 1786 N N . ASN A 1 225 ? -23.506 19.955 3.602 1.00 84.25 225 ASN A N 1
ATOM 1787 C CA . ASN A 1 225 ? -22.629 20.045 4.775 1.00 84.25 225 ASN A CA 1
ATOM 1788 C C . ASN A 1 225 ? -22.455 21.489 5.268 1.00 84.25 225 ASN A C 1
ATOM 1790 O O . ASN A 1 225 ? -22.473 21.740 6.473 1.00 84.25 225 ASN A O 1
ATOM 1794 N N . TYR A 1 226 ? -22.311 22.449 4.351 1.00 83.94 226 TYR A N 1
ATOM 1795 C CA . TYR A 1 226 ? -22.264 23.868 4.696 1.00 83.94 226 TYR A CA 1
ATOM 1796 C C . TYR A 1 226 ? -23.569 24.326 5.363 1.00 83.94 226 TYR A C 1
ATOM 1798 O O . TYR A 1 226 ? -23.537 24.955 6.420 1.00 83.94 226 TYR A O 1
ATOM 1806 N N . THR A 1 227 ? -24.720 23.964 4.786 1.00 85.50 227 THR A N 1
ATOM 1807 C CA . THR A 1 227 ? -26.034 24.326 5.335 1.00 85.50 227 THR A CA 1
ATOM 1808 C C . THR A 1 227 ? -26.250 23.700 6.709 1.00 85.50 227 THR A C 1
ATOM 1810 O O . THR A 1 227 ? -26.700 24.396 7.615 1.00 85.50 227 THR A O 1
ATOM 1813 N N . PHE A 1 228 ? -25.843 22.443 6.904 1.00 86.12 228 PHE A N 1
ATOM 1814 C CA . PHE A 1 228 ? -25.885 21.777 8.204 1.00 86.12 228 PHE A CA 1
ATOM 1815 C C . PHE A 1 228 ? -25.100 22.565 9.264 1.00 86.12 228 PHE A C 1
ATOM 1817 O O . PHE A 1 228 ? -25.652 22.901 10.305 1.00 86.12 228 PHE A O 1
ATOM 1824 N N . ARG A 1 229 ? -23.864 22.998 8.970 1.00 82.56 229 ARG A N 1
ATOM 1825 C CA . ARG A 1 229 ? -23.074 23.849 9.888 1.00 82.56 229 ARG A CA 1
ATOM 1826 C C . ARG A 1 229 ? -23.752 25.184 10.209 1.00 82.56 229 ARG A C 1
ATOM 1828 O O . ARG A 1 229 ? -23.632 25.687 11.323 1.00 82.56 229 ARG A O 1
ATOM 1835 N N . CYS A 1 230 ? -24.441 25.793 9.245 1.00 81.44 230 CYS A N 1
ATOM 1836 C CA . CYS A 1 230 ? -25.217 27.011 9.490 1.00 81.44 230 CYS A CA 1
ATOM 1837 C C . CYS A 1 230 ? -26.413 26.752 10.415 1.00 81.44 230 CYS A C 1
ATOM 1839 O O . CYS A 1 230 ? -26.669 27.564 11.301 1.00 81.44 230 CYS A O 1
ATOM 1841 N N . VAL A 1 231 ? -27.098 25.618 10.247 1.00 83.25 231 VAL A N 1
ATOM 1842 C CA . VAL A 1 231 ? -28.189 25.189 11.130 1.00 83.25 231 VAL A CA 1
ATOM 1843 C C . VAL A 1 231 ? -27.674 24.937 12.548 1.00 83.25 231 VAL A C 1
ATOM 1845 O O . VAL A 1 231 ? -28.275 25.447 13.485 1.00 83.25 231 VAL A O 1
ATOM 1848 N N . LEU A 1 232 ? -26.519 24.281 12.722 1.00 80.25 232 LEU A N 1
ATOM 1849 C CA . LEU A 1 232 ? -25.921 24.072 14.051 1.00 80.25 232 LEU A CA 1
ATOM 1850 C C . LEU A 1 232 ? -25.584 25.377 14.765 1.00 80.25 232 LEU A C 1
ATOM 1852 O O . LEU A 1 232 ? -25.927 25.548 15.932 1.00 80.25 232 LEU A O 1
ATOM 1856 N N . ARG A 1 233 ? -24.975 26.328 14.045 1.00 78.75 233 ARG A N 1
ATOM 1857 C CA . ARG A 1 233 ? -24.692 27.664 14.589 1.00 78.75 233 ARG A CA 1
ATOM 1858 C C . ARG A 1 233 ? -25.968 28.388 15.011 1.00 78.75 233 ARG A C 1
ATOM 1860 O O . ARG A 1 233 ? -25.974 29.054 16.037 1.00 78.75 233 ARG A O 1
ATOM 1867 N N . ARG A 1 234 ? -27.049 28.249 14.238 1.00 76.94 234 ARG A N 1
ATOM 1868 C CA . ARG A 1 234 ? -28.345 28.879 14.529 1.00 76.94 234 ARG A CA 1
ATOM 1869 C C . ARG A 1 234 ? -29.098 28.197 15.673 1.00 76.94 234 ARG A C 1
ATOM 1871 O O . ARG A 1 234 ? -29.814 28.880 16.392 1.00 76.94 234 ARG A O 1
ATOM 1878 N N . ALA A 1 235 ? -28.916 26.892 15.843 1.00 75.31 235 ALA A N 1
ATOM 1879 C CA . ALA A 1 235 ? -29.452 26.117 16.958 1.00 75.31 235 ALA A CA 1
ATOM 1880 C C . ALA A 1 235 ? -28.650 26.300 18.262 1.00 75.31 235 ALA A C 1
ATOM 1882 O O . ALA A 1 235 ? -29.041 25.760 19.289 1.00 75.31 235 ALA A O 1
ATOM 1883 N N . GLY A 1 236 ? -27.520 27.021 18.232 1.00 69.81 236 GLY A N 1
ATOM 1884 C CA . GLY A 1 236 ? -26.646 27.188 19.398 1.00 69.81 236 GLY A CA 1
ATOM 1885 C C . GLY A 1 236 ? -25.918 25.903 19.808 1.00 69.81 236 GLY A C 1
ATOM 1886 O O . GLY A 1 236 ? -25.471 25.787 20.944 1.00 69.81 236 GLY A O 1
ATOM 1887 N N . ILE A 1 237 ? -25.791 24.928 18.903 1.00 69.06 237 ILE A N 1
ATOM 1888 C CA . ILE A 1 237 ? -25.232 23.615 19.231 1.00 69.06 237 ILE A CA 1
ATOM 1889 C C . ILE A 1 237 ? -23.709 23.627 19.067 1.00 69.06 237 ILE A C 1
ATOM 1891 O O . ILE A 1 237 ? -23.188 23.857 17.975 1.00 69.06 237 ILE A O 1
ATOM 1895 N N . ALA A 1 238 ? -23.007 23.323 20.164 1.00 60.38 238 ALA A N 1
ATOM 1896 C CA . ALA A 1 238 ? -21.550 23.188 20.245 1.00 60.38 238 ALA A CA 1
ATOM 1897 C C . ALA A 1 238 ? -20.727 24.376 19.673 1.00 60.38 238 ALA A C 1
ATOM 1899 O O . ALA A 1 238 ? -19.775 24.141 18.921 1.00 60.38 238 ALA A O 1
ATOM 1900 N N . PRO A 1 239 ? -21.029 25.646 20.025 1.00 54.00 239 PRO A N 1
ATOM 1901 C CA . PRO A 1 239 ? -20.324 26.808 19.477 1.00 54.00 239 PRO A CA 1
ATOM 1902 C C . PRO A 1 239 ? -18.846 26.893 19.904 1.00 54.00 239 PRO A C 1
ATOM 1904 O O . PRO A 1 239 ? -18.033 27.421 19.149 1.00 54.00 239 PRO A O 1
ATOM 1907 N N . GLU A 1 240 ? -18.487 26.340 21.069 1.00 49.34 240 GLU A N 1
ATOM 1908 C CA . GLU A 1 240 ? -17.143 26.444 21.669 1.00 49.34 240 GLU A CA 1
ATOM 1909 C C . GLU A 1 240 ? -16.289 25.165 21.554 1.00 49.34 240 GLU A C 1
ATOM 1911 O O . GLU A 1 240 ? -15.146 25.133 22.013 1.00 49.34 240 GLU A O 1
ATOM 1916 N N . ARG A 1 241 ? -16.808 24.090 20.942 1.00 55.84 241 ARG A N 1
ATOM 1917 C CA . ARG A 1 241 ? -16.066 22.823 20.814 1.00 55.84 241 ARG A CA 1
ATOM 1918 C C . ARG A 1 241 ? -15.026 22.895 19.691 1.00 55.84 241 ARG A C 1
ATOM 1920 O O . ARG A 1 241 ? -15.308 23.374 18.594 1.00 55.84 241 ARG A O 1
ATOM 1927 N N . SER A 1 242 ? -13.843 22.323 19.935 1.00 42.69 242 SER A N 1
ATOM 1928 C CA . SER A 1 242 ? -12.764 22.177 18.939 1.00 42.69 242 SER A CA 1
ATOM 1929 C C . SER A 1 242 ? -13.161 21.307 17.738 1.00 42.69 242 SER A C 1
ATOM 1931 O O . SER A 1 242 ? -12.601 21.457 16.652 1.00 42.69 242 SER A O 1
ATOM 1933 N N . GLN A 1 243 ? -14.156 20.431 17.909 1.00 52.12 243 GLN A N 1
ATOM 1934 C CA . GLN A 1 243 ? -14.713 19.587 16.859 1.00 52.12 243 GLN A CA 1
ATOM 1935 C C . GLN A 1 243 ? -16.238 19.747 16.812 1.00 52.12 243 GLN A C 1
ATOM 1937 O O . GLN A 1 243 ? -16.950 19.330 17.724 1.00 52.12 243 GLN A O 1
ATOM 1942 N N . GLN A 1 244 ? -16.737 20.377 15.746 1.00 61.62 244 GLN A N 1
ATOM 1943 C CA . GLN A 1 244 ? -18.174 20.567 15.544 1.00 61.62 244 GLN A CA 1
ATOM 1944 C C . GLN A 1 244 ? -18.857 19.274 15.066 1.00 61.62 244 GLN A C 1
ATOM 1946 O O . GLN A 1 244 ? -18.262 18.541 14.264 1.00 61.62 244 GLN A O 1
ATOM 1951 N N . PRO A 1 245 ? -20.115 19.034 15.480 1.00 71.25 245 PRO A N 1
ATOM 1952 C CA . PRO A 1 245 ? -20.927 17.921 14.999 1.00 71.25 245 PRO A CA 1
ATOM 1953 C C . PRO A 1 245 ? -21.065 17.922 13.471 1.00 71.25 245 PRO A C 1
ATOM 1955 O O . PRO A 1 245 ? -21.216 18.960 12.819 1.00 71.25 245 PRO A O 1
ATOM 1958 N N . ARG A 1 246 ? -20.982 16.737 12.877 1.00 78.00 246 ARG A N 1
ATOM 1959 C CA . ARG A 1 246 ? -21.050 16.479 11.437 1.00 78.00 246 ARG A CA 1
ATOM 1960 C C . ARG A 1 246 ? -22.397 15.871 11.085 1.00 78.00 246 ARG A C 1
ATOM 1962 O O . ARG A 1 246 ? -23.026 15.200 11.889 1.00 78.00 246 ARG A O 1
ATOM 1969 N N . ILE A 1 247 ? -22.802 16.005 9.824 1.00 77.31 247 ILE A N 1
ATOM 1970 C CA . ILE A 1 247 ? -24.057 15.408 9.342 1.00 77.31 247 ILE A CA 1
ATOM 1971 C C . ILE A 1 247 ? -24.081 13.875 9.484 1.00 77.31 247 ILE A C 1
ATOM 1973 O O . ILE A 1 247 ? -25.139 13.278 9.644 1.00 77.31 247 ILE A O 1
ATOM 1977 N N . HIS A 1 248 ? -22.908 13.232 9.464 1.00 76.69 248 HIS A N 1
ATOM 1978 C CA . HIS A 1 248 ? -22.765 11.795 9.707 1.00 76.69 248 HIS A CA 1
ATOM 1979 C C . HIS A 1 248 ? -23.110 11.383 11.140 1.00 76.69 248 HIS A C 1
ATOM 1981 O O . HIS A 1 248 ? -23.433 10.217 11.362 1.00 76.69 248 HIS A O 1
ATOM 1987 N N . ASP A 1 249 ? -23.086 12.322 12.081 1.00 72.81 249 ASP A N 1
ATOM 1988 C CA . ASP A 1 249 ? -23.403 12.050 13.475 1.00 72.81 249 ASP A CA 1
ATOM 1989 C C . ASP A 1 249 ? -24.923 11.838 13.646 1.00 72.81 249 ASP A C 1
ATOM 1991 O O . ASP A 1 249 ? -25.320 11.059 14.499 1.00 72.81 249 ASP A O 1
ATOM 1995 N N . LEU A 1 250 ? -25.777 12.364 12.745 1.00 73.81 250 LEU A N 1
ATOM 1996 C CA . LEU A 1 250 ? -27.218 12.039 12.708 1.00 73.81 250 LEU A CA 1
ATOM 1997 C C . LEU A 1 250 ? -27.469 10.539 12.497 1.00 73.81 250 LEU A C 1
ATOM 1999 O O . LEU A 1 250 ? -28.315 9.932 13.148 1.00 73.81 250 LEU A O 1
ATOM 2003 N N . ARG A 1 251 ? -26.701 9.930 11.589 1.00 74.75 251 ARG A N 1
ATOM 2004 C CA . ARG A 1 251 ? -26.744 8.485 11.337 1.00 74.75 251 ARG A CA 1
ATOM 2005 C C . ARG A 1 251 ? -26.199 7.697 12.524 1.00 74.75 251 ARG A C 1
ATOM 2007 O O . ARG A 1 251 ? -26.682 6.602 12.792 1.00 74.75 251 ARG A O 1
ATOM 2014 N N . HIS A 1 252 ? -25.181 8.232 13.193 1.00 65.69 252 HIS A N 1
ATOM 2015 C CA . HIS A 1 252 ? -24.639 7.624 14.400 1.00 65.69 252 HIS A CA 1
ATOM 2016 C C . HIS A 1 252 ? -25.706 7.575 15.497 1.00 65.69 252 HIS A C 1
ATOM 2018 O O . HIS A 1 252 ? -25.971 6.502 16.019 1.00 65.69 252 HIS A O 1
ATOM 2024 N N . THR A 1 253 ? -26.383 8.695 15.759 1.00 67.06 253 THR A N 1
ATOM 2025 C CA . THR A 1 253 ? -27.474 8.786 16.738 1.00 67.06 253 THR A CA 1
ATOM 2026 C C . THR A 1 253 ? -28.643 7.857 16.413 1.00 67.06 253 THR A C 1
ATOM 2028 O O . THR A 1 253 ? -29.202 7.244 17.315 1.00 67.06 253 THR A O 1
ATOM 2031 N N . PHE A 1 254 ? -29.018 7.717 15.137 1.00 71.75 254 PHE A N 1
ATOM 2032 C CA . PHE A 1 254 ? -30.032 6.738 14.733 1.00 71.75 254 PHE A CA 1
ATOM 2033 C C . PHE A 1 254 ? -29.617 5.312 15.120 1.00 71.75 254 PHE A C 1
ATOM 2035 O O . PHE A 1 254 ? -30.379 4.590 15.754 1.00 71.75 254 PHE A O 1
ATOM 2042 N N . ALA A 1 255 ? -28.393 4.919 14.760 1.00 62.47 255 ALA A N 1
ATOM 2043 C CA . ALA A 1 255 ? -27.903 3.571 15.007 1.00 62.47 255 ALA A CA 1
ATOM 2044 C C . ALA A 1 255 ? -27.799 3.253 16.505 1.00 62.47 255 ALA A C 1
ATOM 2046 O O . ALA A 1 255 ? -28.137 2.144 16.906 1.00 62.47 255 ALA A O 1
ATOM 2047 N N . THR A 1 256 ? -27.372 4.217 17.326 1.00 60.47 256 THR A N 1
ATOM 2048 C CA . THR A 1 256 ? -27.283 4.032 18.781 1.00 60.47 256 THR A CA 1
ATOM 2049 C C . THR A 1 256 ? -28.662 3.925 19.420 1.00 60.47 256 THR A C 1
ATOM 2051 O O . THR A 1 256 ? -28.882 2.987 20.170 1.00 60.47 256 THR A O 1
ATOM 2054 N N . ARG A 1 257 ? -29.629 4.770 19.035 1.00 62.59 257 ARG A N 1
ATOM 2055 C CA . ARG A 1 257 ? -31.008 4.695 19.556 1.00 62.59 257 ARG A CA 1
ATOM 2056 C C . ARG A 1 257 ? -31.716 3.393 19.209 1.00 62.59 257 ARG A C 1
ATOM 2058 O O . ARG A 1 257 ? -32.426 2.840 20.040 1.00 62.59 257 ARG A O 1
ATOM 2065 N N . VAL A 1 258 ? -31.517 2.887 17.990 1.00 59.19 258 VAL A N 1
ATOM 2066 C CA . VAL A 1 258 ? -32.064 1.579 17.601 1.00 59.19 258 VAL A CA 1
ATOM 2067 C C . VAL A 1 258 ? -31.476 0.474 18.477 1.00 59.19 258 VAL A C 1
ATOM 2069 O O . VAL A 1 258 ? -32.210 -0.423 18.872 1.00 59.19 258 VAL A O 1
ATOM 2072 N N . LEU A 1 259 ? -30.185 0.543 18.817 1.00 59.09 259 LEU A N 1
ATOM 2073 C CA . LEU A 1 259 ? -29.542 -0.428 19.707 1.00 59.09 259 LEU A CA 1
ATOM 2074 C C . LEU A 1 259 ? -29.982 -0.278 21.171 1.00 59.09 259 LEU A C 1
ATOM 2076 O O . LEU A 1 259 ? -30.177 -1.295 21.822 1.00 59.09 259 LEU A O 1
ATOM 2080 N N . GLU A 1 260 ? -30.187 0.946 21.663 1.00 59.72 260 GLU A N 1
ATOM 2081 C CA . GLU A 1 260 ? -30.715 1.231 23.012 1.00 59.72 260 GLU A CA 1
ATOM 2082 C C . GLU A 1 260 ? -32.149 0.706 23.193 1.00 59.72 260 GLU A C 1
ATOM 2084 O O . GLU A 1 260 ? -32.506 0.219 24.260 1.00 59.72 260 GLU A O 1
ATOM 2089 N N . GLN A 1 261 ? -32.971 0.754 22.140 1.00 55.59 261 GLN A N 1
ATOM 2090 C CA . GLN A 1 261 ? -34.345 0.232 22.151 1.00 55.59 261 GLN A CA 1
ATOM 2091 C C . GLN A 1 261 ? -34.424 -1.295 21.995 1.00 55.59 261 GLN A C 1
ATOM 2093 O O . GLN A 1 261 ? -35.483 -1.886 22.215 1.00 55.59 261 GLN A O 1
ATOM 2098 N N . CYS A 1 262 ? -33.325 -1.955 21.614 1.00 50.38 262 CYS A N 1
ATOM 2099 C CA . CYS A 1 262 ? -33.256 -3.412 21.592 1.00 50.38 262 CYS A CA 1
ATOM 2100 C C . CYS A 1 262 ? -33.081 -3.914 23.030 1.00 50.38 262 CYS A C 1
ATOM 2102 O O . CYS A 1 262 ? -32.000 -3.788 23.598 1.00 50.38 262 CYS A O 1
ATOM 2104 N N . GLY A 1 263 ? -34.135 -4.492 23.611 1.00 50.72 263 GLY A N 1
ATOM 2105 C CA . GLY A 1 263 ? -34.097 -5.046 24.967 1.00 50.72 263 GLY A CA 1
ATOM 2106 C C . GLY A 1 263 ? -32.938 -6.026 25.212 1.00 50.72 263 GLY A C 1
ATOM 2107 O O . GLY A 1 263 ? -32.398 -6.639 24.289 1.00 50.72 263 GLY A O 1
ATOM 2108 N N . VAL A 1 264 ? -32.592 -6.194 26.492 1.00 49.03 264 VAL A N 1
ATOM 2109 C CA . VAL A 1 264 ? -31.370 -6.835 27.035 1.00 49.03 264 VAL A CA 1
ATOM 2110 C C . VAL A 1 264 ? -31.246 -8.351 26.744 1.00 49.03 264 VAL A C 1
ATOM 2112 O O . VAL A 1 264 ? -30.330 -9.028 27.213 1.00 49.03 264 VAL A O 1
ATOM 2115 N N . GLU A 1 265 ? -32.135 -8.933 25.935 1.00 46.53 265 GLU A N 1
ATOM 2116 C CA . GLU A 1 265 ? -32.049 -10.342 25.552 1.00 46.53 265 GLU A CA 1
ATOM 2117 C C . GLU A 1 265 ? -30.882 -10.595 24.584 1.00 46.53 265 GLU A C 1
ATOM 2119 O O . GLU A 1 265 ? -30.895 -10.215 23.409 1.00 46.53 265 GLU A O 1
ATOM 2124 N N . ARG A 1 266 ? -29.870 -11.326 25.062 1.00 41.44 266 ARG A N 1
ATOM 2125 C CA . ARG A 1 266 ? -28.607 -11.610 24.350 1.00 41.44 266 ARG A CA 1
ATOM 2126 C C . ARG A 1 266 ? -28.790 -12.194 22.938 1.00 41.44 266 ARG A C 1
ATOM 2128 O O . ARG A 1 266 ? -27.987 -11.914 22.050 1.00 41.44 266 ARG A O 1
ATOM 2135 N N . GLY A 1 267 ? -29.843 -12.987 22.712 1.00 39.97 267 GLY A N 1
ATOM 2136 C CA . GLY A 1 267 ? -30.174 -13.558 21.397 1.00 39.97 267 GLY A CA 1
ATOM 2137 C C . GLY A 1 267 ? -30.843 -12.567 20.437 1.00 39.97 267 GLY A C 1
ATOM 2138 O O . GLY A 1 267 ? -30.684 -12.677 19.218 1.00 39.97 267 GLY A O 1
ATOM 2139 N N . ALA A 1 268 ? -31.555 -11.572 20.968 1.00 44.94 268 ALA A N 1
ATOM 2140 C CA . ALA A 1 268 ? -32.144 -10.497 20.185 1.00 44.94 268 ALA A CA 1
ATOM 2141 C C . ALA A 1 268 ? -31.051 -9.537 19.698 1.00 44.94 268 ALA A C 1
ATOM 2143 O O . ALA A 1 268 ? -30.985 -9.278 18.497 1.00 44.94 268 ALA A O 1
ATOM 2144 N N . VAL A 1 269 ? -30.127 -9.112 20.564 1.00 47.69 269 VAL A N 1
ATOM 2145 C CA . VAL A 1 269 ? -29.078 -8.125 20.234 1.00 47.69 269 VAL A CA 1
ATOM 2146 C C . VAL A 1 269 ? -28.252 -8.529 19.005 1.00 47.69 269 VAL A C 1
ATOM 2148 O O . VAL A 1 269 ? -28.077 -7.724 18.093 1.00 47.69 269 VAL A O 1
ATOM 2151 N N . ALA A 1 270 ? -27.810 -9.788 18.902 1.00 41.97 270 ALA A N 1
ATOM 2152 C CA . ALA A 1 270 ? -27.035 -10.257 17.747 1.00 41.97 270 ALA A CA 1
ATOM 2153 C C . ALA A 1 270 ? -27.836 -10.230 16.427 1.00 41.97 270 ALA A C 1
ATOM 2155 O O . ALA A 1 270 ? -27.317 -9.806 15.391 1.00 41.97 270 ALA A O 1
ATOM 2156 N N . ARG A 1 271 ? -29.118 -10.629 16.457 1.00 45.41 271 ARG A N 1
ATOM 2157 C CA . ARG A 1 271 ? -30.017 -10.557 15.288 1.00 45.41 271 ARG A CA 1
ATOM 2158 C C . ARG A 1 271 ? -30.297 -9.111 14.884 1.00 45.41 271 ARG A C 1
ATOM 2160 O O . ARG A 1 271 ? -30.236 -8.788 13.699 1.00 45.41 271 ARG A O 1
ATOM 2167 N N . HIS A 1 272 ? -30.529 -8.237 15.861 1.00 51.66 272 HIS A N 1
ATOM 2168 C CA . HIS A 1 272 ? -30.783 -6.813 15.641 1.00 51.66 272 HIS A CA 1
ATOM 2169 C C . HIS A 1 272 ? -29.534 -6.100 15.115 1.00 51.66 272 HIS A C 1
ATOM 2171 O O . HIS A 1 272 ? -29.637 -5.217 14.273 1.00 51.66 272 HIS A O 1
ATOM 2177 N N . PHE A 1 273 ? -28.340 -6.545 15.501 1.00 52.84 273 PHE A N 1
ATOM 2178 C CA . PHE A 1 273 ? -27.076 -6.014 15.004 1.00 52.84 273 PHE A CA 1
ATOM 2179 C C . PHE A 1 273 ? -26.805 -6.371 13.534 1.00 52.84 273 PHE A C 1
ATOM 2181 O O . PHE A 1 273 ? -26.395 -5.515 12.744 1.00 52.84 273 PHE A O 1
ATOM 2188 N N . VAL A 1 274 ? -27.075 -7.621 13.139 1.00 49.50 274 VAL A N 1
ATOM 2189 C CA . VAL A 1 274 ? -27.016 -8.062 11.732 1.00 49.50 274 VAL A CA 1
ATOM 2190 C C . VAL A 1 274 ? -28.081 -7.342 10.898 1.00 49.50 274 VAL A C 1
ATOM 2192 O O . VAL A 1 274 ? -27.781 -6.853 9.803 1.00 49.50 274 VAL A O 1
ATOM 2195 N N . ALA A 1 275 ? -29.301 -7.217 11.428 1.00 50.91 275 ALA A N 1
ATOM 2196 C CA . ALA A 1 275 ? -30.386 -6.478 10.789 1.00 50.91 275 ALA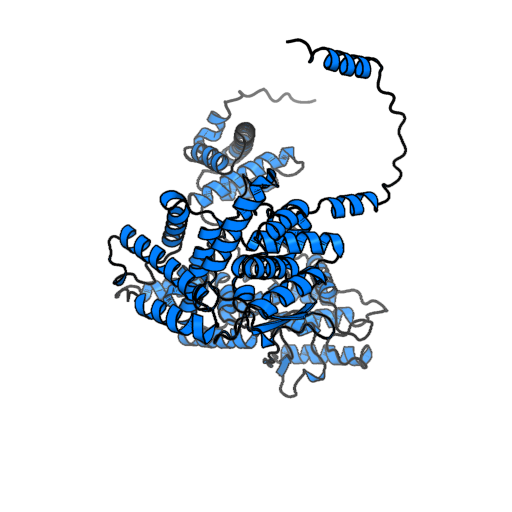 A CA 1
ATOM 2197 C C . ALA A 1 275 ? -30.025 -4.995 10.610 1.00 50.91 275 ALA A C 1
ATOM 2199 O O . ALA A 1 275 ? -30.141 -4.470 9.506 1.00 50.91 275 ALA A O 1
ATOM 2200 N N . LEU A 1 276 ? -29.473 -4.345 11.639 1.00 60.09 276 LEU A N 1
ATOM 2201 C CA . LEU A 1 276 ? -29.035 -2.949 11.598 1.00 60.09 276 LEU A CA 1
ATOM 2202 C C . LEU A 1 276 ? -27.858 -2.741 10.635 1.00 60.09 276 LEU A C 1
ATOM 2204 O O . LEU A 1 276 ? -27.818 -1.753 9.907 1.00 60.09 276 LEU A O 1
ATOM 2208 N N . SER A 1 277 ? -26.910 -3.681 10.573 1.00 56.78 277 SER A N 1
ATOM 2209 C CA . SER A 1 277 ? -25.807 -3.656 9.602 1.00 56.78 277 SER A CA 1
ATOM 2210 C C . SER A 1 277 ? -26.317 -3.691 8.157 1.00 56.78 277 SER A C 1
ATOM 2212 O O . SER A 1 277 ? -25.879 -2.897 7.316 1.00 56.78 277 SER A O 1
ATOM 2214 N N . THR A 1 278 ? -27.295 -4.560 7.893 1.00 55.03 278 THR A N 1
ATOM 2215 C CA . THR A 1 278 ? -27.963 -4.690 6.592 1.00 55.03 278 THR A CA 1
ATOM 2216 C C . THR A 1 278 ? -28.787 -3.438 6.267 1.00 55.03 278 THR A C 1
ATOM 2218 O O . THR A 1 278 ? -28.637 -2.871 5.183 1.00 55.03 278 THR A O 1
ATOM 2221 N N . TYR A 1 279 ? -29.556 -2.928 7.234 1.00 60.28 279 TYR A N 1
ATOM 2222 C CA . TYR A 1 279 ? -30.376 -1.716 7.124 1.00 60.28 279 TYR A CA 1
ATOM 2223 C C . TYR A 1 279 ? -29.536 -0.462 6.826 1.00 60.28 279 TYR A C 1
ATOM 2225 O O . TYR A 1 279 ? -29.836 0.322 5.922 1.00 60.28 279 TYR A O 1
ATOM 2233 N N . LEU A 1 280 ? -28.406 -0.301 7.519 1.00 62.47 280 LEU A N 1
ATOM 2234 C CA . LEU A 1 280 ? -27.469 0.803 7.311 1.00 62.47 280 LEU A CA 1
ATOM 2235 C C . LEU A 1 280 ? -26.610 0.631 6.043 1.00 62.47 280 LEU A C 1
ATOM 2237 O O . LEU A 1 280 ? -25.880 1.557 5.663 1.00 62.47 280 LEU A O 1
ATOM 2241 N N . GLY A 1 281 ? -26.653 -0.523 5.371 1.00 52.81 281 GLY A N 1
ATOM 2242 C CA . GLY A 1 281 ? -25.826 -0.805 4.196 1.00 52.81 281 GLY A CA 1
ATOM 2243 C C . GLY A 1 281 ? -24.335 -0.816 4.537 1.00 52.81 281 GLY A C 1
ATOM 2244 O O . GLY A 1 281 ? -23.519 -0.146 3.888 1.00 52.81 281 GLY A O 1
ATOM 2245 N N . HIS A 1 282 ? -23.970 -1.492 5.624 1.00 56.38 282 HIS A N 1
ATOM 2246 C CA . HIS A 1 282 ? -22.581 -1.742 5.980 1.00 56.38 282 HIS A CA 1
ATOM 2247 C C . HIS A 1 282 ? -22.040 -2.914 5.161 1.00 56.38 282 HIS A C 1
ATOM 2249 O O . HIS A 1 282 ? -22.616 -3.991 5.106 1.00 56.38 282 HIS A O 1
ATOM 2255 N N . VAL A 1 283 ? -20.896 -2.699 4.507 1.00 43.09 283 VAL A N 1
ATOM 2256 C CA . VAL A 1 283 ? -20.168 -3.771 3.800 1.00 43.09 283 VAL A CA 1
ATOM 2257 C C . VAL A 1 283 ? -19.594 -4.784 4.792 1.00 43.09 283 VAL A C 1
ATOM 2259 O O . VAL A 1 283 ? -19.285 -5.911 4.424 1.00 43.09 283 VAL A O 1
ATOM 2262 N N . ASP A 1 284 ? -19.450 -4.359 6.044 1.00 40.72 284 ASP A N 1
ATOM 2263 C CA . ASP A 1 284 ? -18.821 -5.109 7.108 1.00 40.72 284 ASP A CA 1
ATOM 2264 C C . ASP A 1 284 ? -19.497 -4.792 8.441 1.00 40.72 284 ASP A C 1
ATOM 2266 O O . ASP A 1 284 ? -19.627 -3.617 8.808 1.00 40.72 284 ASP A O 1
ATOM 2270 N N . ILE A 1 285 ? -19.879 -5.847 9.156 1.00 37.66 285 ILE A N 1
ATOM 2271 C CA . ILE A 1 285 ? -20.555 -5.814 10.451 1.00 37.66 285 ILE A CA 1
ATOM 2272 C C . ILE A 1 285 ? -19.727 -5.101 11.536 1.00 37.66 285 ILE A C 1
ATOM 2274 O O . ILE A 1 285 ? -20.292 -4.489 12.440 1.00 37.66 285 ILE A O 1
ATOM 2278 N N . ARG A 1 286 ? -18.395 -5.037 11.380 1.00 37.91 286 ARG A N 1
ATOM 2279 C CA . ARG A 1 286 ? -17.482 -4.256 12.237 1.00 37.91 286 ARG A CA 1
ATOM 2280 C C . ARG A 1 286 ? -17.782 -2.756 12.230 1.00 37.91 286 ARG A C 1
ATOM 2282 O O . ARG A 1 286 ? -17.529 -2.077 13.218 1.00 37.91 286 ARG A O 1
ATOM 2289 N N . ASN A 1 287 ? -18.353 -2.225 11.145 1.00 41.06 287 ASN A N 1
ATOM 2290 C CA . ASN A 1 287 ? -18.763 -0.816 11.093 1.00 41.06 287 ASN A CA 1
ATOM 2291 C C . ASN A 1 287 ? -20.017 -0.539 11.934 1.00 41.06 287 ASN A C 1
ATOM 2293 O O . ASN A 1 287 ? -20.287 0.615 12.244 1.00 41.06 287 ASN A O 1
ATOM 2297 N N . THR A 1 288 ? -20.779 -1.579 12.289 1.00 42.19 288 THR A N 1
ATOM 2298 C CA . THR A 1 288 ? -21.892 -1.494 13.244 1.00 42.19 288 THR A CA 1
ATOM 2299 C C . THR A 1 288 ? -21.377 -1.580 14.690 1.00 42.19 288 THR A C 1
ATOM 2301 O O . THR A 1 288 ? -21.994 -1.032 15.593 1.00 42.19 288 THR A O 1
ATOM 2304 N N . TYR A 1 289 ? -20.198 -2.180 14.913 1.00 39.69 289 TYR A N 1
ATOM 2305 C CA . TYR A 1 289 ? -19.602 -2.372 16.250 1.00 39.69 289 TYR A CA 1
ATOM 2306 C C . TYR A 1 289 ? -19.062 -1.081 16.861 1.00 39.69 289 TYR A C 1
ATOM 2308 O O . TYR A 1 289 ? -19.031 -0.936 18.077 1.00 39.69 289 TYR A O 1
ATOM 2316 N N . TRP A 1 290 ? -18.726 -0.099 16.023 1.00 40.75 290 TRP A N 1
ATOM 2317 C CA . TRP A 1 290 ? -18.389 1.255 16.470 1.00 40.75 290 TRP A CA 1
ATOM 2318 C C . TRP A 1 290 ? -19.518 1.940 17.261 1.00 40.75 290 TRP A C 1
ATOM 2320 O O . TRP A 1 290 ? -19.224 2.827 18.053 1.00 40.75 290 TRP A O 1
ATOM 2330 N N . TYR A 1 291 ? -20.780 1.519 17.100 1.00 48.91 291 TYR A N 1
ATOM 2331 C CA . TYR A 1 291 ? -21.912 2.092 17.838 1.00 48.91 291 TYR A CA 1
ATOM 2332 C C . TYR A 1 291 ? -22.023 1.587 19.288 1.00 48.91 291 TYR A C 1
ATOM 2334 O O . TYR A 1 291 ? -22.633 2.265 20.105 1.00 48.91 291 TYR A O 1
ATOM 2342 N N . LEU A 1 292 ? -21.385 0.457 19.632 1.00 40.94 292 LEU A N 1
ATOM 2343 C CA . LEU A 1 292 ? -21.365 -0.106 20.995 1.00 40.94 292 LEU A CA 1
ATOM 2344 C C . LEU A 1 292 ? -20.393 0.618 21.941 1.00 40.94 292 LEU A C 1
ATOM 2346 O O . LEU A 1 292 ? -20.502 0.489 23.153 1.00 40.94 292 LEU A O 1
ATOM 2350 N N . GLN A 1 293 ? -19.443 1.400 21.414 1.00 40.72 293 GLN A N 1
ATOM 2351 C CA . GLN A 1 293 ? -18.515 2.180 22.246 1.00 40.72 293 GLN A CA 1
ATOM 2352 C C . GLN A 1 293 ? -19.168 3.407 22.901 1.00 40.72 293 GLN A C 1
ATOM 2354 O O . GLN A 1 293 ? -18.533 4.051 23.732 1.00 40.72 293 GLN A O 1
ATOM 2359 N N . ALA A 1 294 ? -20.403 3.751 22.524 1.00 39.38 294 ALA A N 1
ATOM 2360 C CA . ALA A 1 294 ? -21.047 4.998 22.924 1.00 39.38 294 ALA A CA 1
ATOM 2361 C C . ALA A 1 294 ? -22.088 4.855 24.055 1.00 39.38 294 ALA A C 1
ATOM 2363 O O . ALA A 1 294 ? -22.600 5.873 24.517 1.00 39.38 294 ALA A O 1
ATOM 2364 N N . THR A 1 295 ? -22.369 3.634 24.526 1.00 44.38 295 THR A N 1
ATOM 2365 C CA . THR A 1 295 ? -23.314 3.349 25.621 1.00 44.38 295 THR A CA 1
ATOM 2366 C C . THR A 1 295 ? -22.606 2.603 26.768 1.00 44.38 295 THR A C 1
ATOM 2368 O O . THR A 1 295 ? -22.470 1.378 26.737 1.00 44.38 295 THR A O 1
ATOM 2371 N N . PRO A 1 296 ? -22.115 3.324 27.797 1.00 43.44 296 PRO A N 1
ATOM 2372 C CA . PRO A 1 296 ? -21.419 2.728 28.942 1.00 43.44 296 PRO A CA 1
ATOM 2373 C C . PRO A 1 296 ? -22.253 1.689 29.704 1.00 43.44 296 PRO A C 1
ATOM 2375 O O . PRO A 1 296 ? -21.694 0.721 30.204 1.00 43.44 296 PRO A O 1
ATOM 2378 N N . GLU A 1 297 ? -23.576 1.856 29.749 1.00 44.62 297 GLU A N 1
ATOM 2379 C CA . GLU A 1 297 ? -24.513 0.964 30.451 1.00 44.62 297 GLU A CA 1
ATOM 2380 C C . GLU A 1 297 ? -24.657 -0.391 29.748 1.00 44.62 297 GLU A C 1
ATOM 2382 O O . GLU A 1 297 ? -24.542 -1.430 30.386 1.00 44.62 297 GLU A O 1
ATOM 2387 N N . MET A 1 298 ? -24.754 -0.410 28.415 1.00 42.31 298 MET A N 1
ATOM 2388 C CA . MET A 1 298 ? -24.802 -1.656 27.639 1.00 42.31 298 MET A CA 1
ATOM 2389 C C . MET A 1 298 ? -23.467 -2.417 27.719 1.00 42.31 298 MET A C 1
ATOM 2391 O O . MET A 1 298 ? -23.444 -3.644 27.748 1.00 42.31 298 MET A O 1
ATOM 2395 N N . MET A 1 299 ? -22.344 -1.693 27.803 1.00 37.84 299 MET A N 1
ATOM 2396 C CA . MET A 1 299 ? -21.021 -2.270 28.067 1.00 37.84 299 MET A CA 1
ATOM 2397 C C . MET A 1 299 ? -20.880 -2.788 29.503 1.00 37.84 299 MET A C 1
ATOM 2399 O O . MET A 1 299 ? -20.229 -3.812 29.691 1.00 37.84 299 MET A O 1
ATOM 2403 N N . ALA A 1 300 ? -21.487 -2.127 30.494 1.00 40.69 300 ALA A N 1
ATOM 2404 C CA . ALA A 1 300 ? -21.515 -2.575 31.885 1.00 40.69 300 ALA A CA 1
ATOM 2405 C C . ALA A 1 300 ? -22.397 -3.817 32.059 1.00 40.69 300 ALA A C 1
ATOM 2407 O O . ALA A 1 300 ? -21.974 -4.753 32.724 1.00 40.69 300 ALA A O 1
ATOM 2408 N N . ASP A 1 301 ? -23.542 -3.895 31.381 1.00 39.75 301 ASP A N 1
ATOM 2409 C CA . ASP A 1 301 ? -24.403 -5.080 31.382 1.00 39.75 301 ASP A CA 1
ATOM 2410 C C . ASP A 1 301 ? -23.779 -6.240 30.607 1.00 39.75 301 ASP A C 1
ATOM 2412 O O . ASP A 1 301 ? -23.880 -7.381 31.044 1.00 39.75 301 ASP A O 1
ATOM 2416 N N . ILE A 1 302 ? -23.070 -5.982 29.499 1.00 36.25 302 ILE A N 1
ATOM 2417 C CA . ILE A 1 302 ? -22.272 -6.995 28.784 1.00 36.25 302 ILE A CA 1
ATOM 2418 C C . ILE A 1 302 ? -21.068 -7.443 29.630 1.00 36.25 302 ILE A C 1
ATOM 2420 O O . ILE A 1 302 ? -20.738 -8.629 29.622 1.00 36.25 302 ILE A O 1
ATOM 2424 N N . ALA A 1 303 ? -20.433 -6.538 30.379 1.00 33.03 303 ALA A N 1
ATOM 2425 C CA . ALA A 1 303 ? -19.343 -6.859 31.300 1.00 33.03 303 ALA A CA 1
ATOM 2426 C C . ALA A 1 303 ? -19.842 -7.649 32.520 1.00 33.03 303 ALA A C 1
ATOM 2428 O O . ALA A 1 303 ? -19.257 -8.672 32.844 1.00 33.03 303 ALA A O 1
ATOM 2429 N N . SER A 1 304 ? -20.971 -7.267 33.118 1.00 37.22 304 SER A N 1
ATOM 2430 C CA . SER A 1 304 ? -21.602 -7.965 34.245 1.00 37.22 304 SER A CA 1
ATOM 2431 C C . SER A 1 304 ? -22.186 -9.319 33.807 1.00 37.22 304 SER A C 1
ATOM 2433 O O . SER A 1 304 ? -22.055 -10.332 34.492 1.00 37.22 304 SER A O 1
ATOM 2435 N N . ALA A 1 305 ? -22.707 -9.399 32.578 1.00 34.78 305 ALA A N 1
ATOM 2436 C CA . ALA A 1 305 ? -23.065 -10.639 31.892 1.00 34.78 305 ALA A CA 1
ATOM 2437 C C . ALA A 1 305 ? -21.866 -11.558 31.608 1.00 34.78 305 ALA A C 1
ATOM 2439 O O . ALA A 1 305 ? -22.026 -12.784 31.631 1.00 34.78 305 ALA A O 1
ATOM 2440 N N . ALA A 1 306 ? -20.700 -10.982 31.300 1.00 29.34 306 ALA A N 1
ATOM 2441 C CA . ALA A 1 306 ? -19.442 -11.694 31.086 1.00 29.34 306 ALA A CA 1
ATOM 2442 C C . ALA A 1 306 ? -18.798 -12.132 32.412 1.00 29.34 306 ALA A C 1
ATOM 2444 O O . ALA A 1 306 ? -18.202 -13.205 32.462 1.00 29.34 306 ALA A O 1
ATOM 2445 N N . GLU A 1 307 ? -18.984 -11.369 33.490 1.00 32.22 307 GLU A N 1
ATOM 2446 C CA . GLU A 1 307 ? -18.581 -11.726 34.853 1.00 32.22 307 GLU A CA 1
ATOM 2447 C C . GLU A 1 307 ? -19.468 -12.839 35.431 1.00 32.22 307 GLU A C 1
ATOM 2449 O O . GLU A 1 307 ? -18.943 -13.796 35.998 1.00 32.22 307 GLU A O 1
ATOM 2454 N N . MET A 1 308 ? -20.785 -12.821 35.182 1.00 30.09 308 MET A N 1
ATOM 2455 C CA . MET A 1 308 ? -21.692 -13.914 35.576 1.00 30.09 308 MET A CA 1
ATOM 2456 C C . MET A 1 308 ? -21.500 -15.209 34.766 1.00 30.09 308 MET A C 1
ATOM 2458 O O . MET A 1 308 ? -21.832 -16.291 35.243 1.00 30.09 308 MET A O 1
ATOM 2462 N N . LEU A 1 309 ? -20.932 -15.129 33.558 1.00 31.31 309 LEU A N 1
ATOM 2463 C CA . LEU A 1 309 ? -20.476 -16.291 32.776 1.00 31.31 309 LEU A CA 1
ATOM 2464 C C . LEU A 1 309 ? -19.013 -16.681 33.073 1.00 31.31 309 LEU A C 1
AT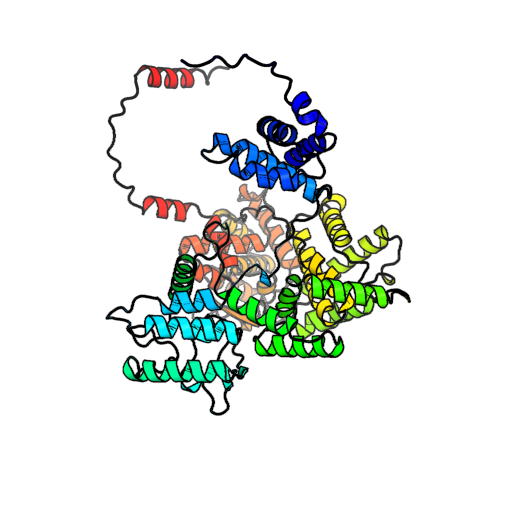OM 2466 O O . LEU A 1 309 ? -18.497 -17.635 32.490 1.00 31.31 309 LEU A O 1
ATOM 2470 N N . GLY A 1 310 ? -18.333 -15.940 33.952 1.00 29.08 310 GLY A N 1
ATOM 2471 C CA . GLY A 1 310 ? -16.878 -15.915 34.094 1.00 29.08 310 GLY A CA 1
ATOM 2472 C C . GLY A 1 310 ? -16.265 -16.946 35.040 1.00 29.08 310 GLY A C 1
ATOM 2473 O O . GLY A 1 310 ? -15.058 -16.897 35.261 1.00 29.08 310 GLY A O 1
ATOM 2474 N N . TRP A 1 311 ? -17.036 -17.896 35.572 1.00 28.14 311 TRP A N 1
ATOM 2475 C CA . TRP A 1 311 ? -16.495 -19.027 36.334 1.00 28.14 311 TRP A CA 1
ATOM 2476 C C . TRP A 1 311 ? -16.979 -20.364 35.768 1.00 28.14 311 TRP A C 1
ATOM 2478 O O . TRP A 1 311 ? -17.839 -21.026 36.343 1.00 28.14 311 TRP A O 1
ATOM 2488 N N . ARG A 1 312 ? -16.392 -20.761 34.627 1.00 30.23 312 ARG A N 1
ATOM 2489 C CA . ARG A 1 312 ? -15.928 -22.139 34.343 1.00 30.23 312 ARG A CA 1
ATOM 2490 C C . ARG A 1 312 ? -15.192 -22.214 32.988 1.00 30.23 312 ARG A C 1
ATOM 2492 O O . ARG A 1 312 ? -15.791 -22.079 31.932 1.00 30.23 312 ARG A O 1
ATOM 2499 N N . GLU A 1 313 ? -13.875 -22.433 33.084 1.00 32.12 313 GLU A N 1
ATOM 2500 C CA . GLU A 1 313 ? -12.896 -22.870 32.064 1.00 32.12 313 GLU A CA 1
ATOM 2501 C C . GLU A 1 313 ? -12.721 -22.056 30.758 1.00 32.12 313 GLU A C 1
ATOM 2503 O O . GLU A 1 313 ? -13.478 -22.157 29.794 1.00 32.12 313 GLU A O 1
ATOM 2508 N N . ARG A 1 314 ? -11.585 -21.340 30.670 1.00 38.56 314 ARG A N 1
ATOM 2509 C CA . ARG A 1 314 ? -11.010 -20.791 29.426 1.00 38.56 314 ARG A CA 1
ATOM 2510 C C . ARG A 1 314 ? -10.845 -21.895 28.365 1.00 38.56 314 ARG A C 1
ATOM 2512 O O . ARG A 1 314 ? -9.865 -22.639 28.390 1.00 38.56 314 ARG A O 1
ATOM 2519 N N . ARG A 1 315 ? -11.731 -21.959 27.366 1.00 43.59 315 ARG A N 1
ATOM 2520 C CA . ARG A 1 315 ? -11.440 -22.681 26.113 1.00 43.59 315 ARG A CA 1
ATOM 2521 C C . ARG A 1 315 ? -10.451 -21.865 25.279 1.00 43.59 315 ARG A C 1
ATOM 2523 O O . ARG A 1 315 ? -10.828 -20.902 24.629 1.00 43.59 315 ARG A O 1
ATOM 2530 N N . MET A 1 316 ? -9.187 -22.270 25.317 1.00 55.06 316 MET A N 1
ATOM 2531 C CA . MET A 1 316 ? -8.094 -21.722 24.507 1.00 55.06 316 MET A CA 1
ATOM 2532 C C . MET A 1 316 ? -8.288 -22.042 23.012 1.00 55.06 316 MET A C 1
ATOM 2534 O O . MET A 1 316 ? -8.494 -23.208 22.652 1.00 55.06 316 MET A O 1
ATOM 2538 N N . THR A 1 317 ? -8.194 -21.047 22.123 1.00 74.56 317 THR A N 1
ATOM 2539 C CA . THR A 1 317 ? -8.431 -21.244 20.684 1.00 74.56 317 THR A CA 1
ATOM 2540 C C . THR A 1 317 ? -7.151 -21.679 19.972 1.00 74.56 317 THR A C 1
ATOM 2542 O O . THR A 1 317 ? -6.162 -20.949 19.920 1.00 74.56 317 THR A O 1
ATOM 2545 N N . LYS A 1 318 ? -7.157 -22.869 19.356 1.00 82.12 318 LYS A N 1
ATOM 2546 C CA . LYS A 1 318 ? -5.977 -23.407 18.654 1.00 82.12 318 LYS A CA 1
ATOM 2547 C C . LYS A 1 318 ? -5.583 -22.526 17.460 1.00 82.12 318 LYS A C 1
ATOM 2549 O O . LYS A 1 318 ? -6.371 -22.328 16.537 1.00 82.12 318 LYS A O 1
ATOM 2554 N N . LEU A 1 319 ? -4.325 -22.084 17.426 1.00 87.25 319 LEU A N 1
ATOM 2555 C CA . LEU A 1 319 ? -3.771 -21.247 16.354 1.00 87.25 319 LEU A CA 1
ATOM 2556 C C . LEU A 1 319 ? -3.529 -22.019 15.042 1.00 87.25 319 LEU A C 1
ATOM 2558 O O . LEU A 1 319 ? -3.716 -21.480 13.949 1.00 87.25 319 LEU A O 1
ATOM 2562 N N . ALA A 1 320 ? -3.129 -23.291 15.137 1.00 84.94 320 ALA A N 1
ATOM 2563 C CA . ALA A 1 320 ? -2.684 -24.088 13.990 1.00 84.94 320 ALA A CA 1
ATOM 2564 C C . ALA A 1 320 ? -3.745 -24.274 12.874 1.00 84.94 320 ALA A C 1
ATOM 2566 O O . ALA A 1 320 ? -3.404 -24.092 11.699 1.00 84.94 320 ALA A O 1
ATOM 2567 N N . PRO A 1 321 ? -5.030 -24.565 13.170 1.00 86.81 321 PRO A N 1
ATOM 2568 C CA . PRO A 1 321 ? -6.061 -24.649 12.132 1.00 86.81 321 PRO A CA 1
ATOM 2569 C C . PRO A 1 321 ? -6.299 -23.306 11.429 1.00 86.81 321 PRO A C 1
ATOM 2571 O O . PRO A 1 321 ? -6.470 -23.255 10.210 1.00 86.81 321 PRO A O 1
ATOM 2574 N N . LEU A 1 322 ? -6.250 -22.202 12.181 1.00 89.88 322 LEU A N 1
ATOM 2575 C CA . LEU A 1 322 ? -6.483 -20.861 11.648 1.00 89.88 322 LEU A CA 1
ATOM 2576 C C . LEU A 1 322 ? -5.369 -20.441 10.693 1.00 89.88 322 LEU A C 1
ATOM 2578 O O . LEU A 1 322 ? -5.664 -19.978 9.591 1.00 89.88 322 LEU A O 1
ATOM 2582 N N . ILE A 1 323 ? -4.103 -20.638 11.071 1.00 91.50 323 ILE A N 1
ATOM 2583 C CA . ILE A 1 323 ? -2.985 -20.281 10.191 1.00 91.50 323 ILE A CA 1
ATOM 2584 C C . ILE A 1 323 ? -2.927 -21.176 8.947 1.00 91.50 323 ILE A C 1
ATOM 2586 O O . ILE A 1 323 ? -2.601 -20.698 7.860 1.00 91.50 323 ILE A O 1
ATOM 2590 N N . THR A 1 324 ? -3.322 -22.447 9.075 1.00 88.81 324 THR A N 1
ATOM 2591 C CA . THR A 1 324 ? -3.404 -23.373 7.938 1.00 88.81 324 THR A CA 1
ATOM 2592 C C . THR A 1 324 ? -4.444 -22.902 6.926 1.00 88.81 324 THR A C 1
ATOM 2594 O O . THR A 1 324 ? -4.104 -22.717 5.758 1.00 88.81 324 THR A O 1
ATOM 2597 N N . GLY A 1 325 ? -5.675 -22.619 7.367 1.00 89.38 325 GLY A N 1
ATOM 2598 C CA . GLY A 1 325 ? -6.715 -22.085 6.481 1.00 89.38 325 GLY A CA 1
ATOM 2599 C C . GLY A 1 325 ? -6.353 -20.710 5.903 1.00 89.38 325 GLY A C 1
ATOM 2600 O O . GLY A 1 325 ? -6.665 -20.409 4.751 1.00 89.38 325 GLY A O 1
ATOM 2601 N N . PHE A 1 326 ? -5.617 -19.886 6.656 1.00 92.56 326 PHE A N 1
ATOM 2602 C CA . PHE A 1 326 ? -5.138 -18.597 6.164 1.00 92.56 326 PHE A CA 1
ATOM 2603 C C . PHE A 1 326 ? -4.147 -18.743 4.997 1.00 92.56 326 PHE A C 1
ATOM 2605 O O . PHE A 1 326 ? -4.344 -18.134 3.943 1.00 92.56 326 PHE A O 1
ATOM 2612 N N . LEU A 1 327 ? -3.097 -19.552 5.173 1.00 90.25 327 LEU A N 1
ATOM 2613 C CA . LEU A 1 327 ? -2.017 -19.693 4.191 1.00 90.25 327 LEU A CA 1
ATOM 2614 C C . LEU A 1 327 ? -2.399 -20.582 3.000 1.00 90.25 327 LEU A C 1
ATOM 2616 O O . LEU A 1 327 ? -1.946 -20.314 1.889 1.00 90.25 327 LEU A O 1
ATOM 2620 N N . ARG A 1 328 ? -3.216 -21.626 3.209 1.00 87.69 328 ARG A N 1
ATOM 2621 C CA . ARG A 1 328 ? -3.559 -22.603 2.158 1.00 87.69 328 ARG A CA 1
ATOM 2622 C C . ARG A 1 328 ? -4.819 -22.262 1.369 1.00 87.69 328 ARG A C 1
ATOM 2624 O O . ARG A 1 328 ? -4.871 -22.590 0.188 1.00 87.69 328 ARG A O 1
ATOM 2631 N N . ASP A 1 329 ? -5.789 -21.576 1.976 1.00 86.94 329 ASP A N 1
ATOM 2632 C CA . ASP A 1 329 ? -7.071 -21.284 1.321 1.00 86.94 329 ASP A CA 1
ATOM 2633 C C . ASP A 1 329 ? -7.306 -19.787 1.136 1.00 86.94 329 ASP A C 1
ATOM 2635 O O . ASP A 1 329 ? -7.495 -19.314 0.014 1.00 86.94 329 ASP A O 1
ATOM 2639 N N . TYR A 1 330 ? -7.281 -19.008 2.217 1.00 88.00 330 TYR A N 1
ATOM 2640 C CA . TYR A 1 330 ? -7.665 -17.599 2.152 1.00 88.00 330 TYR A CA 1
ATOM 2641 C C . TYR A 1 330 ? -6.738 -16.773 1.258 1.00 88.00 330 TYR A C 1
ATOM 2643 O O . TYR A 1 330 ? -7.206 -16.068 0.362 1.00 88.00 330 TYR A O 1
ATOM 2651 N N . MET A 1 331 ? -5.424 -16.866 1.476 1.00 89.06 331 MET A N 1
ATOM 2652 C CA . MET A 1 331 ? -4.448 -16.115 0.691 1.00 89.06 331 MET A CA 1
ATOM 2653 C C . MET A 1 331 ? -4.447 -16.511 -0.797 1.00 89.06 331 MET A C 1
ATOM 2655 O O . MET A 1 331 ? -4.684 -15.628 -1.628 1.00 89.06 331 MET A O 1
ATOM 2659 N N . PRO A 1 332 ? -4.222 -17.783 -1.175 1.00 84.12 332 PRO A N 1
ATOM 2660 C CA . PRO A 1 332 ? -4.118 -18.152 -2.584 1.00 84.12 332 PRO A CA 1
ATOM 2661 C C . PRO A 1 332 ? -5.476 -18.202 -3.297 1.00 84.12 332 PRO A C 1
ATOM 2663 O O . PRO A 1 332 ? -5.582 -17.687 -4.406 1.00 84.12 332 PRO A O 1
ATOM 2666 N N . ARG A 1 333 ? -6.526 -18.775 -2.687 1.00 83.19 333 ARG A N 1
ATOM 2667 C CA . ARG A 1 333 ? -7.804 -19.038 -3.380 1.00 83.19 333 ARG A CA 1
ATOM 2668 C C . ARG A 1 333 ? -8.787 -17.880 -3.267 1.00 83.19 333 ARG A C 1
ATOM 2670 O O . ARG A 1 333 ? -9.335 -17.448 -4.272 1.00 83.19 333 ARG A O 1
ATOM 2677 N N . GLN A 1 334 ? -9.007 -17.356 -2.060 1.00 82.75 334 GLN A N 1
ATOM 2678 C CA . GLN A 1 334 ? -10.036 -16.323 -1.849 1.00 82.75 334 GLN A CA 1
ATOM 2679 C C . GLN A 1 334 ? -9.549 -14.922 -2.223 1.00 82.75 334 GLN A C 1
ATOM 2681 O O . GLN A 1 334 ? -10.322 -14.084 -2.681 1.00 82.75 334 GLN A O 1
ATOM 2686 N N . ARG A 1 335 ? -8.262 -14.645 -2.000 1.00 79.94 335 ARG A N 1
ATOM 2687 C CA . ARG A 1 335 ? -7.670 -13.324 -2.235 1.00 79.94 335 ARG A CA 1
ATOM 2688 C C . ARG A 1 335 ? -6.755 -13.260 -3.456 1.00 79.94 335 ARG A C 1
ATOM 2690 O O . ARG A 1 335 ? -6.400 -12.152 -3.856 1.00 79.94 335 ARG A O 1
ATOM 2697 N N . GLY A 1 336 ? -6.375 -14.401 -4.034 1.00 76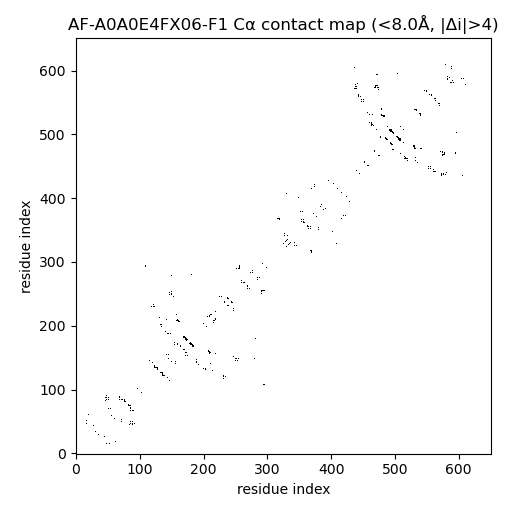.00 336 GLY A N 1
ATOM 2698 C CA . GLY A 1 336 ? -5.535 -14.457 -5.232 1.00 76.00 336 GLY A CA 1
ATOM 2699 C C . GLY A 1 336 ? -4.118 -13.913 -5.026 1.00 76.00 336 GLY A C 1
ATOM 2700 O O . GLY A 1 336 ? -3.560 -13.306 -5.941 1.00 76.00 336 GLY A O 1
ATOM 2701 N N . TYR A 1 337 ? -3.542 -14.053 -3.826 1.00 77.19 337 TYR A N 1
ATOM 2702 C CA . TYR A 1 337 ? -2.147 -13.665 -3.589 1.00 77.19 337 TYR A CA 1
ATOM 2703 C C . TYR A 1 337 ? -1.196 -14.545 -4.410 1.00 77.19 337 TYR A C 1
ATOM 2705 O O . TYR A 1 337 ? -1.450 -15.732 -4.610 1.00 77.19 337 TYR A O 1
ATOM 2713 N N . SER A 1 338 ? -0.083 -13.960 -4.869 1.00 77.75 338 SER A N 1
ATOM 2714 C CA . SER A 1 338 ? 0.948 -14.728 -5.576 1.00 77.75 338 SER A CA 1
ATOM 2715 C C . SER A 1 338 ? 1.646 -15.712 -4.627 1.00 77.75 338 SER A C 1
ATOM 2717 O O . SER A 1 338 ? 1.727 -15.416 -3.427 1.00 77.75 338 SER A O 1
ATOM 2719 N N . PRO A 1 339 ? 2.207 -16.824 -5.139 1.00 78.00 339 PRO A N 1
ATOM 2720 C CA . PRO A 1 339 ? 2.968 -17.778 -4.331 1.00 78.00 339 PRO A CA 1
ATOM 2721 C C . PRO A 1 339 ? 4.058 -17.105 -3.486 1.00 78.00 339 PRO A C 1
ATOM 2723 O O . PRO A 1 339 ? 4.143 -17.348 -2.287 1.00 78.00 339 PRO A O 1
ATOM 2726 N N . GLU A 1 340 ? 4.790 -16.142 -4.052 1.00 74.31 340 GLU A N 1
ATOM 2727 C CA . GLU A 1 340 ? 5.858 -15.430 -3.336 1.00 74.31 340 GLU A CA 1
ATOM 2728 C C . GLU A 1 340 ? 5.314 -14.532 -2.217 1.00 74.31 340 GLU A C 1
ATOM 2730 O O . GLU A 1 340 ? 5.954 -14.321 -1.183 1.00 74.31 340 GLU A O 1
ATOM 2735 N N . SER A 1 341 ? 4.105 -13.992 -2.400 1.00 79.38 341 SER A N 1
ATOM 2736 C CA . SER A 1 341 ? 3.432 -13.221 -1.352 1.00 79.38 341 SER A CA 1
ATOM 2737 C C . SER A 1 341 ? 3.005 -14.140 -0.203 1.00 79.38 341 SER A C 1
ATOM 2739 O O . SER A 1 341 ? 3.169 -13.774 0.961 1.00 79.38 341 SER A O 1
ATOM 2741 N N . CYS A 1 342 ? 2.504 -15.339 -0.519 1.00 86.12 342 CYS A N 1
ATOM 2742 C CA . CYS A 1 342 ? 2.174 -16.368 0.466 1.00 86.12 342 CYS A CA 1
ATOM 2743 C C . CYS A 1 342 ? 3.418 -16.823 1.240 1.00 86.12 342 CYS A C 1
ATOM 2745 O O . CYS A 1 342 ? 3.378 -16.861 2.468 1.00 86.12 342 CYS A O 1
ATOM 2747 N N . GLU A 1 343 ? 4.540 -17.071 0.561 1.00 84.00 343 GLU A N 1
ATOM 2748 C CA . GLU A 1 343 ? 5.817 -17.429 1.196 1.00 84.00 343 GLU A CA 1
ATOM 2749 C C . GLU A 1 343 ? 6.348 -16.321 2.108 1.00 84.00 343 GLU A C 1
ATOM 2751 O O . GLU A 1 343 ? 6.739 -16.578 3.246 1.00 84.00 343 GLU A O 1
ATOM 2756 N N . THR A 1 344 ? 6.295 -15.064 1.659 1.00 85.38 344 THR A N 1
ATOM 2757 C CA . THR A 1 344 ? 6.710 -13.905 2.469 1.00 85.38 344 THR A CA 1
ATOM 2758 C C . THR A 1 344 ? 5.895 -13.804 3.764 1.00 85.38 344 THR A C 1
ATOM 2760 O O . THR A 1 344 ? 6.424 -13.479 4.837 1.00 85.38 344 THR A O 1
ATOM 2763 N N . TYR A 1 345 ? 4.592 -14.084 3.686 1.00 91.00 345 TYR A N 1
ATOM 2764 C CA . TYR A 1 345 ? 3.703 -14.071 4.844 1.00 91.00 345 TYR A CA 1
ATOM 2765 C C . TYR A 1 345 ? 3.989 -15.276 5.742 1.00 91.00 345 TYR A C 1
ATOM 2767 O O . TYR A 1 345 ? 4.184 -15.086 6.940 1.00 91.00 345 TYR A O 1
ATOM 2775 N N . ALA A 1 346 ? 4.115 -16.480 5.179 1.00 89.75 346 ALA A N 1
ATOM 2776 C CA . ALA A 1 346 ? 4.476 -17.691 5.914 1.00 89.75 346 ALA A CA 1
ATOM 2777 C C . ALA A 1 346 ? 5.797 -17.520 6.681 1.00 89.75 346 ALA A C 1
ATOM 2779 O O . ALA A 1 346 ? 5.868 -17.826 7.870 1.00 89.75 346 ALA A O 1
ATOM 2780 N N . PHE A 1 347 ? 6.813 -16.925 6.052 1.00 89.88 347 PHE A N 1
ATOM 2781 C CA . PHE A 1 347 ? 8.080 -16.604 6.704 1.00 89.88 347 PHE A CA 1
ATOM 2782 C C . PHE A 1 347 ? 7.913 -15.587 7.843 1.00 89.88 347 PHE A C 1
ATOM 2784 O O . PHE A 1 347 ? 8.572 -15.686 8.877 1.00 89.88 347 PHE A O 1
ATOM 2791 N N . SER A 1 348 ? 7.010 -14.616 7.687 1.00 93.38 348 SER A N 1
ATOM 2792 C CA . SER A 1 348 ? 6.682 -13.666 8.757 1.00 93.38 348 SER A CA 1
ATOM 2793 C C . SER A 1 348 ? 6.029 -14.347 9.958 1.00 93.38 348 SER A C 1
ATOM 2795 O O . SER A 1 348 ? 6.387 -14.023 11.088 1.00 93.38 348 SER A O 1
ATOM 2797 N N . PHE A 1 349 ? 5.132 -15.309 9.726 1.00 95.31 349 PHE A N 1
ATOM 2798 C CA . PHE A 1 349 ? 4.500 -16.080 10.798 1.00 95.31 349 PHE A CA 1
ATOM 2799 C C . PHE A 1 349 ? 5.457 -17.055 11.469 1.00 95.31 349 PHE A C 1
ATOM 2801 O O . PHE A 1 349 ? 5.430 -17.146 12.689 1.00 95.31 349 PHE A O 1
ATOM 2808 N N . LYS A 1 350 ? 6.356 -17.702 10.716 1.00 93.88 350 LYS A N 1
ATOM 2809 C CA . LYS A 1 350 ? 7.426 -18.528 11.294 1.00 93.88 350 LYS A CA 1
ATOM 2810 C C . LYS A 1 350 ? 8.210 -17.741 12.348 1.00 93.88 350 LYS A C 1
ATOM 2812 O O . LYS A 1 350 ? 8.287 -18.161 13.495 1.00 93.88 350 LYS A O 1
ATOM 2817 N N . LEU A 1 351 ? 8.703 -16.555 11.981 1.00 94.56 351 LEU A N 1
ATOM 2818 C CA . LEU A 1 351 ? 9.456 -15.703 12.906 1.00 94.56 351 LEU A CA 1
ATOM 2819 C C . LEU A 1 351 ? 8.622 -15.248 14.109 1.00 94.56 351 LEU A C 1
ATOM 2821 O O . LEU A 1 351 ? 9.144 -15.197 15.219 1.00 94.56 351 LEU A O 1
ATOM 2825 N N . LEU A 1 352 ? 7.347 -14.907 13.897 1.00 96.44 352 LEU A N 1
ATOM 2826 C CA . LEU A 1 352 ? 6.455 -14.522 14.989 1.00 96.44 352 LEU A CA 1
ATOM 2827 C C . LEU A 1 352 ? 6.246 -15.677 15.971 1.00 96.44 352 LEU A C 1
ATOM 2829 O O . LEU A 1 352 ? 6.326 -15.464 17.175 1.00 96.44 352 LEU A O 1
ATOM 2833 N N . PHE A 1 353 ? 5.980 -16.884 15.475 1.00 95.06 353 PHE A N 1
ATOM 2834 C CA . PHE A 1 353 ? 5.698 -18.039 16.323 1.00 95.06 353 PHE A CA 1
ATOM 2835 C C . PHE A 1 353 ? 6.945 -18.516 17.059 1.00 95.06 353 PHE A C 1
ATOM 2837 O O . PHE A 1 353 ? 6.849 -18.839 18.238 1.00 95.06 353 PHE A O 1
ATOM 2844 N N . ASP A 1 354 ? 8.113 -18.475 16.416 1.00 93.50 354 ASP A N 1
ATOM 2845 C CA . ASP A 1 354 ? 9.390 -18.764 17.073 1.00 93.50 354 ASP A CA 1
ATOM 2846 C C . ASP A 1 354 ? 9.665 -17.763 18.209 1.00 93.50 354 ASP A C 1
ATOM 2848 O O . ASP A 1 354 ? 10.075 -18.151 19.303 1.00 93.50 354 ASP A O 1
ATOM 2852 N N . PHE A 1 355 ? 9.398 -16.473 17.977 1.00 96.12 355 PHE A N 1
ATOM 2853 C CA . PHE A 1 355 ? 9.532 -15.434 18.999 1.00 96.12 355 PHE A CA 1
ATOM 2854 C C . PHE A 1 355 ? 8.531 -15.616 20.149 1.00 96.12 355 PHE A C 1
ATOM 2856 O O . PHE A 1 355 ? 8.919 -15.590 21.316 1.00 96.12 355 PHE A O 1
ATOM 2863 N N . ALA A 1 356 ? 7.253 -15.822 19.826 1.00 94.69 356 ALA A N 1
ATOM 2864 C CA . ALA A 1 356 ? 6.184 -15.988 20.806 1.00 94.69 356 ALA A CA 1
ATOM 2865 C C . ALA A 1 356 ? 6.423 -17.219 21.690 1.00 94.69 356 ALA A C 1
ATOM 2867 O O . ALA A 1 356 ? 6.346 -17.128 22.912 1.00 94.69 356 ALA A O 1
ATOM 2868 N N . ALA A 1 357 ? 6.795 -18.346 21.077 1.00 93.25 357 ALA A N 1
ATOM 2869 C CA . ALA A 1 357 ? 7.110 -19.587 21.772 1.00 93.25 357 ALA A CA 1
ATOM 2870 C C . ALA A 1 357 ? 8.264 -19.410 22.768 1.00 93.25 357 ALA A C 1
ATOM 2872 O O . ALA A 1 357 ? 8.136 -19.798 23.927 1.00 93.25 357 ALA A O 1
ATOM 2873 N N . LYS A 1 358 ? 9.356 -18.754 22.347 1.00 93.06 358 LYS A N 1
ATOM 2874 C CA . LYS A 1 358 ? 10.491 -18.444 23.231 1.00 93.06 358 LYS A CA 1
ATOM 2875 C C . LYS A 1 358 ? 10.087 -17.541 24.393 1.00 93.06 358 LYS A C 1
ATOM 2877 O O . LYS A 1 358 ? 10.450 -17.821 25.529 1.00 93.06 358 LYS A O 1
ATOM 2882 N N . ARG A 1 359 ? 9.327 -16.477 24.121 1.00 92.25 359 ARG A N 1
ATOM 2883 C CA . ARG A 1 359 ? 8.929 -15.493 25.138 1.00 92.25 359 ARG A CA 1
ATOM 2884 C C . ARG A 1 359 ? 7.956 -16.065 26.171 1.00 92.25 359 ARG A C 1
ATOM 2886 O O . ARG A 1 359 ? 8.016 -15.672 27.328 1.00 92.25 359 ARG A O 1
ATOM 2893 N N . LEU A 1 360 ? 7.077 -16.973 25.753 1.00 90.25 360 LEU A N 1
ATOM 2894 C CA . LEU A 1 360 ? 6.071 -17.608 26.609 1.00 90.25 360 LEU A CA 1
ATOM 2895 C C . LEU A 1 360 ? 6.549 -18.937 27.220 1.00 90.25 360 LEU A C 1
ATOM 2897 O O . LEU A 1 360 ? 5.787 -19.584 27.931 1.00 90.25 360 LEU A O 1
ATOM 2901 N N . GLY A 1 361 ? 7.779 -19.378 26.926 1.00 90.69 361 GLY A N 1
ATOM 2902 C CA . GLY A 1 361 ? 8.313 -20.648 27.429 1.00 90.69 361 GLY A CA 1
ATOM 2903 C C . GLY A 1 361 ? 7.534 -21.876 26.945 1.00 90.69 361 GLY A C 1
ATOM 2904 O O . GLY A 1 361 ? 7.433 -22.872 27.657 1.00 90.69 361 GLY A O 1
ATOM 2905 N N . THR A 1 362 ? 6.951 -21.814 25.746 1.00 91.50 362 THR A N 1
ATOM 2906 C CA . THR A 1 362 ? 6.100 -22.877 25.192 1.00 91.50 362 THR A CA 1
ATOM 2907 C C . THR A 1 362 ? 6.593 -23.347 23.824 1.00 91.50 362 THR A C 1
ATOM 2909 O O . THR A 1 362 ? 7.566 -22.837 23.274 1.00 91.50 362 THR A O 1
ATOM 2912 N N . ARG A 1 363 ? 5.932 -24.356 23.252 1.00 87.19 363 ARG A N 1
ATOM 2913 C CA . ARG A 1 363 ? 6.198 -24.825 21.883 1.00 87.19 363 ARG A CA 1
ATOM 2914 C C . ARG A 1 363 ? 5.299 -24.072 20.895 1.00 87.19 363 ARG A C 1
ATOM 2916 O O . ARG A 1 363 ? 4.133 -23.859 21.224 1.00 87.19 363 ARG A O 1
ATOM 2923 N N . PRO A 1 364 ? 5.750 -23.773 19.660 1.00 86.38 364 PRO A N 1
ATOM 2924 C CA . PRO A 1 364 ? 4.910 -23.113 18.654 1.00 86.38 364 PRO A CA 1
ATOM 2925 C C . PRO A 1 364 ? 3.562 -23.808 18.405 1.00 86.38 364 PRO A C 1
ATOM 2927 O O . PRO A 1 364 ? 2.557 -23.150 18.162 1.00 86.38 364 PRO A O 1
ATOM 2930 N N . SER A 1 365 ? 3.513 -25.139 18.519 1.00 83.88 365 SER A N 1
ATOM 2931 C CA . SER A 1 365 ? 2.289 -25.938 18.359 1.00 83.88 365 SER A CA 1
ATOM 2932 C C . SER A 1 365 ? 1.257 -25.762 19.478 1.00 83.88 365 SER A C 1
ATOM 2934 O O . SER A 1 365 ? 0.097 -26.122 19.287 1.00 83.88 365 SER A O 1
ATOM 2936 N N . ARG A 1 366 ? 1.667 -25.234 20.637 1.00 85.44 366 ARG A N 1
ATOM 2937 C CA . ARG A 1 366 ? 0.798 -24.949 21.787 1.00 85.44 366 ARG A CA 1
ATOM 2938 C C . ARG A 1 366 ? 0.339 -23.495 21.848 1.00 85.44 366 ARG A C 1
ATOM 2940 O O . ARG A 1 366 ? -0.453 -23.179 22.726 1.00 85.44 366 ARG A O 1
ATOM 2947 N N . LEU A 1 367 ? 0.812 -22.641 20.938 1.00 89.06 367 LEU A N 1
ATOM 2948 C CA . LEU A 1 367 ? 0.348 -21.262 20.852 1.00 89.06 367 LEU A CA 1
ATOM 2949 C C . LEU A 1 367 ? -1.132 -21.212 20.468 1.00 89.06 367 LEU A C 1
ATOM 2951 O O . LEU A 1 367 ? -1.632 -21.988 19.643 1.00 89.06 367 LEU A O 1
ATOM 2955 N N . THR A 1 368 ? -1.813 -20.251 21.061 1.00 90.06 368 THR A N 1
ATOM 2956 C CA . THR A 1 368 ? -3.233 -19.971 20.886 1.00 90.06 368 THR A CA 1
ATOM 2957 C C . THR A 1 368 ? -3.416 -18.590 20.277 1.00 90.06 368 THR A C 1
ATOM 2959 O O . THR A 1 368 ? -2.456 -17.835 20.110 1.00 90.06 368 THR A O 1
ATOM 2962 N N . ILE A 1 369 ? -4.638 -18.258 19.865 1.00 89.31 369 ILE A N 1
ATOM 2963 C CA . ILE A 1 369 ? -4.909 -16.903 19.370 1.00 89.31 369 ILE A CA 1
ATOM 2964 C C . ILE A 1 369 ? -4.762 -15.886 20.494 1.00 89.31 369 ILE A C 1
ATOM 2966 O O . ILE A 1 369 ? -4.232 -14.803 20.262 1.00 89.31 369 ILE A O 1
ATOM 2970 N N . GLU A 1 370 ? -5.176 -16.255 21.698 1.00 86.50 370 GLU A N 1
ATOM 2971 C CA . GLU A 1 370 ? -5.150 -15.427 22.898 1.00 86.50 370 GLU A CA 1
ATOM 2972 C C . GLU A 1 370 ? -3.714 -15.034 23.300 1.00 86.50 370 GLU A C 1
ATOM 2974 O O . GLU A 1 370 ? -3.496 -13.952 23.835 1.00 86.50 370 GLU A O 1
ATOM 2979 N N . ASP A 1 371 ? -2.717 -15.850 22.941 1.00 89.06 371 ASP A N 1
ATOM 2980 C CA . ASP A 1 371 ? -1.293 -15.546 23.145 1.00 89.06 371 ASP A CA 1
ATOM 2981 C C . ASP A 1 371 ? -0.762 -14.432 22.218 1.00 89.06 371 ASP A C 1
ATOM 2983 O O . ASP A 1 371 ? 0.274 -13.827 22.496 1.00 89.06 371 ASP A O 1
ATOM 2987 N N . LEU A 1 372 ? -1.430 -14.162 21.088 1.00 92.25 372 LEU A N 1
ATOM 2988 C CA . LEU A 1 372 ? -0.998 -13.187 20.075 1.00 92.25 372 LEU A CA 1
ATOM 2989 C C . LEU A 1 372 ? -1.615 -11.799 20.299 1.00 92.25 372 LEU A C 1
ATOM 2991 O O . LEU A 1 372 ? -2.288 -11.244 19.419 1.00 92.25 372 LEU A O 1
ATOM 2995 N N . ASP A 1 373 ? -1.408 -11.236 21.483 1.00 89.81 373 ASP A N 1
ATOM 2996 C CA . ASP A 1 373 ? -1.951 -9.938 21.874 1.00 89.81 373 ASP A CA 1
ATOM 2997 C C . ASP A 1 373 ? -1.123 -8.741 21.361 1.00 89.81 373 ASP A C 1
ATOM 2999 O O . ASP A 1 373 ? -0.029 -8.872 20.803 1.00 89.81 373 ASP A O 1
ATOM 3003 N N . ALA A 1 374 ? -1.660 -7.526 21.504 1.00 89.50 374 ALA A N 1
ATOM 3004 C CA . ALA A 1 374 ? -0.966 -6.328 21.038 1.00 89.50 374 ALA A CA 1
ATOM 3005 C C . ALA A 1 374 ? 0.415 -6.118 21.705 1.00 89.50 374 ALA A C 1
ATOM 3007 O O . ALA A 1 374 ? 1.361 -5.838 20.963 1.00 89.50 374 ALA A O 1
ATOM 3008 N N . PRO A 1 375 ? 0.583 -6.278 23.034 1.00 93.12 375 PRO A N 1
ATOM 3009 C CA . PRO A 1 375 ? 1.896 -6.270 23.684 1.00 93.12 375 PRO A CA 1
ATOM 3010 C C . PRO A 1 375 ? 2.914 -7.241 23.071 1.00 93.12 375 PRO A C 1
ATOM 3012 O O . PRO A 1 375 ? 4.033 -6.826 22.756 1.00 93.12 375 PRO A O 1
ATOM 3015 N N . LEU A 1 376 ? 2.541 -8.503 22.842 1.00 95.19 376 LEU A N 1
ATOM 3016 C CA . LEU A 1 376 ? 3.421 -9.512 22.259 1.00 95.19 376 LEU A CA 1
ATOM 3017 C C . LEU A 1 376 ? 3.786 -9.168 20.812 1.00 95.19 376 LEU A C 1
ATOM 3019 O O . LEU A 1 376 ? 4.956 -9.258 20.434 1.00 95.19 376 LEU A O 1
ATOM 3023 N N . ILE A 1 377 ? 2.824 -8.699 20.010 1.00 96.38 377 ILE A N 1
ATOM 3024 C CA . ILE A 1 377 ? 3.098 -8.238 18.643 1.00 96.38 377 ILE A CA 1
ATOM 3025 C C . ILE A 1 377 ? 4.026 -7.016 18.645 1.00 96.38 377 ILE A C 1
ATOM 3027 O O . ILE A 1 377 ? 4.950 -6.951 17.834 1.00 96.38 377 ILE A O 1
ATOM 3031 N N . VAL A 1 378 ? 3.837 -6.049 19.545 1.00 95.38 378 VAL A N 1
ATOM 3032 C CA . VAL A 1 378 ? 4.738 -4.889 19.665 1.00 95.38 378 VAL A CA 1
ATOM 3033 C C . VAL A 1 378 ? 6.148 -5.335 20.051 1.00 95.38 378 VAL A C 1
ATOM 3035 O O . VAL A 1 378 ? 7.112 -4.882 19.430 1.00 95.38 378 VAL A O 1
ATOM 3038 N N . ALA A 1 379 ? 6.272 -6.262 21.002 1.00 94.81 379 ALA A N 1
ATOM 3039 C CA . ALA A 1 379 ? 7.554 -6.831 21.401 1.00 94.81 379 ALA A CA 1
ATOM 3040 C C . ALA A 1 379 ? 8.236 -7.587 20.248 1.00 94.81 379 ALA A C 1
ATOM 3042 O O . ALA A 1 379 ? 9.432 -7.414 20.021 1.00 94.81 379 ALA A O 1
ATOM 3043 N N . PHE A 1 380 ? 7.477 -8.351 19.459 1.00 97.19 380 PHE A N 1
ATOM 3044 C CA . PHE A 1 380 ? 7.984 -9.009 18.254 1.00 97.19 380 PHE A CA 1
ATOM 3045 C C . PHE A 1 380 ? 8.521 -7.995 17.239 1.00 97.19 380 PHE A C 1
ATOM 3047 O O . PHE A 1 380 ? 9.599 -8.169 16.673 1.00 97.19 380 PHE A O 1
ATOM 3054 N N . LEU A 1 381 ? 7.792 -6.903 17.004 1.00 95.50 381 LEU A N 1
ATOM 3055 C CA . LEU A 1 381 ? 8.238 -5.867 16.075 1.00 95.50 381 LEU A CA 1
ATOM 3056 C C . LEU A 1 381 ? 9.507 -5.155 16.560 1.00 95.50 381 LEU A C 1
ATOM 3058 O O . LEU A 1 381 ? 10.309 -4.756 15.717 1.00 95.50 381 LEU A O 1
ATOM 3062 N N . ALA A 1 382 ? 9.695 -5.015 17.876 1.00 93.75 382 ALA A N 1
ATOM 3063 C CA . ALA A 1 382 ? 10.936 -4.512 18.459 1.00 93.75 382 ALA A CA 1
ATOM 3064 C C . ALA A 1 382 ? 12.095 -5.501 18.255 1.00 93.75 382 ALA A C 1
ATOM 3066 O O . ALA A 1 382 ? 13.145 -5.095 17.766 1.00 93.75 382 ALA A O 1
ATOM 3067 N N . HIS A 1 383 ? 11.876 -6.797 18.502 1.00 93.81 383 HIS A N 1
ATOM 3068 C CA . HIS A 1 383 ? 12.850 -7.866 18.242 1.00 93.81 383 HIS A CA 1
ATOM 3069 C C . HIS A 1 383 ? 13.329 -7.885 16.778 1.00 93.81 383 HIS A C 1
ATOM 3071 O O . HIS A 1 383 ? 14.521 -8.010 16.494 1.00 93.81 383 HIS A O 1
ATOM 3077 N N . ILE A 1 384 ? 12.412 -7.693 15.822 1.00 94.06 384 ILE A N 1
ATOM 3078 C CA . ILE A 1 384 ? 12.750 -7.628 14.391 1.00 94.06 384 ILE A CA 1
ATOM 3079 C C . ILE A 1 384 ? 13.730 -6.489 14.072 1.00 94.06 384 ILE A C 1
ATOM 3081 O O . ILE A 1 384 ? 14.591 -6.671 13.206 1.00 94.06 384 ILE A O 1
ATOM 3085 N N . GLU A 1 385 ? 13.601 -5.338 14.734 1.00 91.19 385 GLU A N 1
ATOM 3086 C CA . GLU A 1 385 ? 14.490 -4.189 14.528 1.00 91.19 385 GLU A CA 1
ATOM 3087 C C . GLU A 1 385 ? 15.790 -4.312 15.328 1.00 91.19 385 GLU A C 1
ATOM 3089 O O . GLU A 1 385 ? 16.863 -4.139 14.760 1.00 91.19 385 GLU A O 1
ATOM 3094 N N . GLN A 1 386 ? 15.695 -4.602 16.625 1.00 91.38 386 GLN A N 1
ATOM 3095 C CA . GLN A 1 386 ? 16.813 -4.511 17.566 1.00 91.38 386 GLN A CA 1
ATOM 3096 C C . GLN A 1 386 ? 17.727 -5.732 17.501 1.00 91.38 386 GLN A C 1
ATOM 3098 O O . GLN A 1 386 ? 18.937 -5.585 17.385 1.00 91.38 386 GLN A O 1
ATOM 3103 N N . GLU A 1 387 ? 17.159 -6.936 17.532 1.00 88.62 387 GLU A N 1
ATOM 3104 C CA . GLU A 1 387 ? 17.951 -8.168 17.590 1.00 88.62 387 GLU A CA 1
ATOM 3105 C C . GLU A 1 387 ? 18.266 -8.707 16.194 1.00 88.62 387 GLU A C 1
ATOM 3107 O O . GLU A 1 387 ? 19.362 -9.197 15.943 1.00 88.62 387 GLU A O 1
ATOM 3112 N N . ARG A 1 388 ? 17.321 -8.597 15.249 1.00 90.25 388 ARG A N 1
ATOM 3113 C CA . ARG A 1 388 ? 17.537 -9.056 13.864 1.00 90.25 388 ARG A CA 1
ATOM 3114 C C . ARG A 1 388 ? 18.032 -7.964 12.910 1.00 90.25 388 ARG A C 1
ATOM 3116 O O . ARG A 1 388 ? 18.155 -8.247 11.719 1.00 90.25 388 ARG A O 1
ATOM 3123 N N . GLY A 1 389 ? 18.232 -6.732 13.384 1.00 86.94 389 GLY A N 1
ATOM 3124 C CA . GLY A 1 389 ? 18.797 -5.622 12.604 1.00 86.94 389 GLY A CA 1
ATOM 3125 C C . GLY A 1 389 ? 17.980 -5.185 11.380 1.00 86.94 389 GLY A C 1
ATOM 3126 O O . GLY A 1 389 ? 18.530 -4.597 10.450 1.00 86.94 389 GLY A O 1
ATOM 3127 N N . ASN A 1 390 ? 16.678 -5.493 11.311 1.00 89.25 390 ASN A N 1
ATOM 3128 C CA . ASN A 1 390 ? 15.880 -5.163 10.126 1.00 89.25 390 ASN A CA 1
ATOM 3129 C C . ASN A 1 390 ? 15.410 -3.706 10.143 1.00 89.25 390 ASN A C 1
ATOM 3131 O O . ASN A 1 390 ? 14.994 -3.176 11.169 1.00 89.25 390 ASN A O 1
ATOM 3135 N N . GLY A 1 391 ? 15.356 -3.089 8.961 1.00 85.62 391 GLY A N 1
ATOM 3136 C CA . GLY A 1 391 ? 14.799 -1.749 8.804 1.00 85.62 391 GLY A CA 1
ATOM 3137 C C . GLY A 1 391 ? 13.280 -1.678 9.019 1.00 85.62 391 GLY A C 1
ATOM 3138 O O . GLY A 1 391 ? 12.540 -2.657 8.869 1.00 85.62 391 GLY A O 1
ATOM 3139 N N . ALA A 1 392 ? 12.792 -0.463 9.276 1.00 84.00 392 ALA A N 1
ATOM 3140 C CA . ALA A 1 392 ? 11.380 -0.180 9.537 1.00 84.00 392 ALA A CA 1
ATOM 3141 C C . ALA A 1 392 ? 10.429 -0.603 8.393 1.00 84.00 392 ALA A C 1
ATOM 3143 O O . ALA A 1 392 ? 9.283 -0.969 8.655 1.00 84.00 392 ALA A O 1
ATOM 3144 N N . ALA A 1 393 ? 10.891 -0.625 7.136 1.00 77.62 393 ALA A N 1
ATOM 3145 C CA . ALA A 1 393 ? 10.116 -1.145 6.005 1.00 77.62 393 ALA A CA 1
ATOM 3146 C C . ALA A 1 393 ? 9.806 -2.648 6.161 1.00 77.62 393 ALA A C 1
ATOM 3148 O O . ALA A 1 393 ? 8.648 -3.055 6.062 1.00 77.62 393 ALA A O 1
ATOM 3149 N N . THR A 1 394 ? 10.813 -3.460 6.499 1.00 85.25 394 THR A N 1
ATOM 3150 C CA . THR A 1 394 ? 10.660 -4.901 6.758 1.00 85.25 394 THR A CA 1
ATOM 3151 C C . THR A 1 394 ? 9.796 -5.152 7.992 1.00 85.25 394 THR A C 1
ATOM 3153 O O . THR A 1 394 ? 8.897 -5.991 7.951 1.00 85.25 394 THR A O 1
ATOM 3156 N N . ARG A 1 395 ? 9.989 -4.384 9.074 1.00 91.12 395 ARG A N 1
ATOM 3157 C CA . ARG A 1 395 ? 9.098 -4.415 10.249 1.00 91.12 395 ARG A CA 1
ATOM 3158 C C . ARG A 1 395 ? 7.638 -4.185 9.847 1.00 91.12 395 ARG A C 1
ATOM 3160 O O . ARG A 1 395 ? 6.751 -4.933 10.251 1.00 91.12 395 ARG A O 1
ATOM 3167 N N . ASN A 1 396 ? 7.381 -3.154 9.046 1.00 89.50 396 ASN A N 1
ATOM 3168 C CA . ASN A 1 396 ? 6.030 -2.789 8.624 1.00 89.50 396 ASN A CA 1
ATOM 3169 C C . ASN A 1 396 ? 5.403 -3.828 7.686 1.00 89.50 396 ASN A C 1
ATOM 3171 O O . ASN A 1 396 ? 4.204 -4.079 7.793 1.00 89.50 396 ASN A O 1
ATOM 3175 N N . LEU A 1 397 ? 6.195 -4.468 6.818 1.00 88.38 397 LEU A N 1
ATOM 3176 C CA . LEU A 1 397 ? 5.751 -5.601 6.001 1.00 88.38 397 LEU A CA 1
ATOM 3177 C C . LEU A 1 397 ? 5.251 -6.756 6.883 1.00 88.38 397 LEU A C 1
ATOM 3179 O O . LEU A 1 397 ? 4.179 -7.306 6.634 1.00 88.38 397 LEU A O 1
ATOM 3183 N N . ARG A 1 398 ? 5.984 -7.079 7.955 1.00 93.25 398 ARG A N 1
ATOM 3184 C CA . ARG A 1 398 ? 5.584 -8.123 8.912 1.00 93.25 398 ARG A CA 1
ATOM 3185 C C . ARG A 1 398 ? 4.325 -7.745 9.684 1.00 93.25 398 ARG A C 1
ATOM 3187 O O . ARG A 1 398 ? 3.416 -8.562 9.796 1.00 93.25 398 ARG A O 1
ATOM 3194 N N . LEU A 1 399 ? 4.215 -6.492 10.134 1.00 93.75 399 LEU A N 1
ATOM 3195 C CA . LEU A 1 399 ? 2.983 -5.986 10.749 1.00 93.75 399 LEU A CA 1
ATOM 3196 C C . LEU A 1 399 ? 1.788 -6.063 9.780 1.00 93.75 399 LEU A C 1
ATOM 3198 O O . LEU A 1 399 ? 0.683 -6.396 10.200 1.00 93.75 399 LEU A O 1
ATOM 3202 N N . ALA A 1 400 ? 1.986 -5.794 8.487 1.00 91.19 400 ALA A N 1
ATOM 3203 C CA . ALA A 1 400 ? 0.927 -5.917 7.487 1.00 91.19 400 ALA A CA 1
ATOM 3204 C C . ALA A 1 400 ? 0.452 -7.371 7.317 1.00 91.19 400 ALA A C 1
ATOM 3206 O O . ALA A 1 400 ? -0.758 -7.605 7.232 1.00 91.19 400 ALA A O 1
ATOM 3207 N N . ALA A 1 401 ? 1.371 -8.344 7.331 1.00 93.00 401 ALA A N 1
ATOM 3208 C CA . ALA A 1 401 ? 1.020 -9.764 7.325 1.00 93.00 401 ALA A CA 1
ATOM 3209 C C . ALA A 1 401 ? 0.180 -10.135 8.558 1.00 93.00 401 ALA A C 1
ATOM 3211 O O . ALA A 1 401 ? -0.909 -10.689 8.409 1.00 93.00 401 ALA A O 1
ATOM 3212 N N . ILE A 1 402 ? 0.620 -9.724 9.754 1.00 95.69 402 ILE A N 1
ATOM 3213 C CA . ILE A 1 402 ? -0.088 -9.966 11.023 1.00 95.69 402 ILE A CA 1
ATOM 3214 C C . ILE A 1 402 ? -1.493 -9.363 10.993 1.00 95.69 402 ILE A C 1
ATOM 3216 O O . ILE A 1 402 ? -2.466 -10.062 11.252 1.00 95.69 402 ILE A O 1
ATOM 3220 N N . LYS A 1 403 ? -1.634 -8.092 10.600 1.00 93.31 403 LYS A N 1
ATOM 3221 C CA . LYS A 1 403 ? -2.951 -7.448 10.481 1.00 93.31 403 LYS A CA 1
ATOM 3222 C C . LYS A 1 403 ? -3.851 -8.157 9.468 1.00 93.31 403 LYS A C 1
ATOM 3224 O O . LYS A 1 403 ? -5.055 -8.239 9.676 1.00 93.31 403 LYS A O 1
ATOM 3229 N N . THR A 1 404 ? -3.296 -8.673 8.375 1.00 92.56 404 THR A N 1
ATOM 3230 C CA . THR A 1 404 ? -4.084 -9.417 7.380 1.00 92.56 404 THR A CA 1
ATOM 3231 C C . THR A 1 404 ? -4.595 -10.741 7.946 1.00 92.56 404 THR A C 1
ATOM 3233 O O . THR A 1 404 ? -5.747 -11.093 7.703 1.00 92.56 404 THR A O 1
ATOM 3236 N N . PHE A 1 405 ? -3.777 -11.439 8.736 1.00 94.62 405 PHE A N 1
ATOM 3237 C CA . PHE A 1 405 ? -4.200 -12.643 9.448 1.00 94.62 405 PHE A CA 1
ATOM 3238 C C . PHE A 1 405 ? -5.243 -12.342 10.523 1.00 94.62 405 PHE A C 1
ATOM 3240 O O . PHE A 1 405 ? -6.276 -12.998 10.549 1.00 94.62 405 PHE A O 1
ATOM 3247 N N . MET A 1 406 ? -5.047 -11.299 11.333 1.00 93.00 406 MET A N 1
ATOM 3248 C CA . MET A 1 406 ? -6.035 -10.903 12.340 1.00 93.00 406 MET A CA 1
ATOM 3249 C C . MET A 1 406 ? -7.395 -10.608 11.700 1.00 93.00 406 MET A C 1
ATOM 3251 O O . MET A 1 406 ? -8.404 -11.134 12.156 1.00 93.00 406 MET A O 1
ATOM 3255 N N . ARG A 1 407 ? -7.420 -9.923 10.549 1.00 89.50 407 ARG A N 1
ATOM 3256 C CA . ARG A 1 407 ? -8.648 -9.706 9.767 1.00 89.50 407 ARG A CA 1
ATOM 3257 C C . ARG A 1 407 ? -9.307 -10.994 9.262 1.00 89.50 407 ARG A C 1
ATOM 3259 O O . ARG A 1 407 ? -10.524 -11.066 9.142 1.00 89.50 407 ARG A O 1
ATOM 3266 N N . TYR A 1 408 ? -8.517 -12.014 8.943 1.00 90.94 408 TYR A N 1
ATOM 3267 C CA . TYR A 1 408 ? -9.040 -13.337 8.597 1.00 90.94 408 TYR A CA 1
ATOM 3268 C C . TYR A 1 408 ? -9.647 -14.061 9.814 1.00 90.94 408 TYR A C 1
ATOM 3270 O O . TYR A 1 408 ? -10.641 -14.780 9.664 1.00 90.94 408 TYR A O 1
ATOM 3278 N N . VAL A 1 409 ? -9.073 -13.863 11.005 1.00 88.06 409 VAL A N 1
ATOM 3279 C CA . VAL A 1 409 ? -9.529 -14.466 12.267 1.00 88.06 409 VAL A CA 1
ATOM 3280 C C . VAL A 1 409 ? -10.789 -13.784 12.816 1.00 88.06 409 VAL A C 1
ATOM 3282 O O . VAL A 1 409 ? -11.625 -14.482 13.380 1.00 88.06 409 VAL A O 1
ATOM 3285 N N . GLU A 1 410 ? -10.990 -12.478 12.590 1.00 81.81 410 GLU A N 1
ATOM 3286 C CA . GLU A 1 410 ? -12.149 -11.704 13.095 1.00 81.81 410 GLU A CA 1
ATOM 3287 C C . GLU A 1 410 ? -13.502 -12.386 12.856 1.00 81.81 410 GLU A C 1
ATOM 3289 O O . GLU A 1 410 ? -14.357 -12.400 13.734 1.00 81.81 410 GLU A O 1
ATOM 3294 N N . HIS A 1 411 ? -13.703 -12.970 11.672 1.00 73.50 411 HIS A N 1
ATOM 3295 C CA . HIS A 1 411 ? -14.969 -13.615 11.306 1.00 73.50 411 HIS A CA 1
ATOM 3296 C C . HIS A 1 411 ? -15.090 -15.068 11.792 1.00 73.50 411 HIS A C 1
ATOM 3298 O O . HIS A 1 411 ? -16.130 -15.689 11.600 1.00 73.50 411 HIS A O 1
ATOM 3304 N N . ARG A 1 412 ? -14.023 -15.631 12.367 1.00 83.38 412 ARG A N 1
ATOM 3305 C CA . ARG A 1 412 ? -13.932 -17.040 12.785 1.00 83.38 412 ARG A CA 1
ATOM 3306 C C . ARG A 1 412 ? -13.879 -17.206 14.296 1.00 83.38 412 ARG A C 1
ATOM 3308 O O . ARG A 1 412 ? -14.322 -18.231 14.796 1.00 83.38 412 ARG A O 1
ATOM 3315 N N . VAL A 1 413 ? -13.338 -16.217 15.006 1.00 82.94 413 VAL A N 1
ATOM 3316 C CA . VAL A 1 413 ? -13.165 -16.251 16.462 1.00 82.94 413 VAL A CA 1
ATOM 3317 C C . VAL A 1 413 ? -13.719 -14.954 17.065 1.00 82.94 413 VAL A C 1
ATOM 3319 O O . VAL A 1 413 ? -12.953 -14.029 17.344 1.00 82.94 413 VAL A O 1
ATOM 3322 N N . PRO A 1 414 ? -15.050 -14.850 17.262 1.00 74.19 414 PRO A N 1
ATOM 3323 C CA . PRO A 1 414 ? -15.673 -13.647 17.817 1.00 74.19 414 PRO A CA 1
ATOM 3324 C C . PRO A 1 414 ? -15.155 -13.274 19.213 1.00 74.19 414 PRO A C 1
ATOM 3326 O O . PRO A 1 414 ? -15.047 -12.094 19.533 1.00 74.19 414 PRO A O 1
ATOM 3329 N N . SER A 1 415 ? -14.770 -14.267 20.024 1.00 76.62 415 SER A N 1
ATOM 3330 C CA . SER A 1 415 ? -14.198 -14.063 21.363 1.00 76.62 415 SER A CA 1
ATOM 3331 C C . SER A 1 415 ? -12.877 -13.285 21.355 1.00 76.62 415 SER A C 1
ATOM 3333 O O . SER A 1 415 ? -12.533 -12.671 22.359 1.00 76.62 415 SER A O 1
ATOM 3335 N N . ALA A 1 416 ? -12.154 -13.256 20.230 1.00 77.06 416 ALA A N 1
ATOM 3336 C CA . ALA A 1 416 ? -10.869 -12.570 20.098 1.00 77.06 416 ALA A CA 1
ATOM 3337 C C . ALA A 1 416 ? -10.981 -11.152 19.498 1.00 77.06 416 ALA A C 1
ATOM 3339 O O . ALA A 1 416 ? -9.960 -10.504 19.270 1.00 77.06 416 ALA A O 1
ATOM 3340 N N . LEU A 1 417 ? -12.191 -10.645 19.213 1.00 75.38 417 LEU A N 1
ATOM 3341 C CA . LEU A 1 417 ? -12.386 -9.374 18.493 1.00 75.38 417 LEU A CA 1
ATOM 3342 C C . LEU A 1 417 ? -11.744 -8.165 19.184 1.00 75.38 417 LEU A C 1
ATOM 3344 O O . LEU A 1 417 ? -11.179 -7.303 18.512 1.00 75.38 417 LEU A O 1
ATOM 3348 N N . GLU A 1 418 ? -11.810 -8.114 20.512 1.00 75.94 418 GLU A N 1
ATOM 3349 C CA . GLU A 1 418 ? -11.226 -7.044 21.326 1.00 75.94 418 GLU A CA 1
ATOM 3350 C C . GLU A 1 418 ? -9.701 -6.977 21.126 1.00 75.94 418 GLU A C 1
ATOM 3352 O O . GLU A 1 418 ? -9.156 -5.957 20.687 1.00 75.94 418 GLU A O 1
ATOM 3357 N N . GLN A 1 419 ? -9.031 -8.118 21.300 1.00 81.19 419 GLN A N 1
ATOM 3358 C CA . GLN A 1 419 ? -7.595 -8.275 21.089 1.00 81.19 419 GLN A CA 1
ATOM 3359 C C . GLN A 1 419 ? -7.193 -7.983 19.639 1.00 81.19 419 GLN A C 1
ATOM 3361 O O . GLN A 1 419 ? -6.214 -7.275 19.386 1.00 81.19 419 GLN A O 1
ATOM 3366 N N . ILE A 1 420 ? -7.960 -8.487 18.669 1.00 83.25 420 ILE A N 1
ATOM 3367 C CA . ILE A 1 420 ? -7.724 -8.229 17.246 1.00 83.25 420 ILE A CA 1
ATOM 3368 C C . ILE A 1 420 ? -7.810 -6.725 16.949 1.00 83.25 420 ILE A C 1
ATOM 3370 O O . ILE A 1 420 ? -6.948 -6.185 16.246 1.00 83.25 420 ILE A O 1
ATOM 3374 N N . GLY A 1 421 ? -8.791 -6.024 17.524 1.00 75.62 421 GLY A N 1
ATOM 3375 C CA . GLY A 1 421 ? -8.920 -4.571 17.434 1.00 75.62 421 GLY A CA 1
ATOM 3376 C C . GLY A 1 421 ? -7.665 -3.846 17.929 1.00 75.62 421 GLY A C 1
ATOM 3377 O O . GLY A 1 421 ? -7.132 -2.979 17.227 1.00 75.62 421 GLY A O 1
ATOM 3378 N N . ARG A 1 422 ? -7.121 -4.264 19.080 1.00 79.44 422 ARG A N 1
ATOM 3379 C CA . ARG A 1 422 ? -5.859 -3.727 19.622 1.00 79.44 422 ARG A CA 1
ATOM 3380 C C . ARG A 1 422 ? -4.673 -3.973 18.686 1.00 79.44 422 ARG A C 1
ATOM 3382 O O . ARG A 1 422 ? -3.900 -3.052 18.423 1.00 79.44 422 ARG A O 1
ATOM 3389 N N . VAL A 1 423 ? -4.540 -5.174 18.116 1.00 87.00 423 VAL A N 1
ATOM 3390 C CA . VAL A 1 423 ? -3.470 -5.490 17.146 1.00 87.00 423 VAL A CA 1
ATOM 3391 C C . VAL A 1 423 ? -3.617 -4.655 15.865 1.00 87.00 423 VAL A C 1
ATOM 3393 O O . VAL A 1 423 ? -2.633 -4.164 15.300 1.00 87.00 423 VAL A O 1
ATOM 3396 N N . HIS A 1 424 ? -4.849 -4.415 15.413 1.00 86.31 424 HIS A N 1
ATOM 3397 C CA . HIS A 1 424 ? -5.128 -3.534 14.282 1.00 86.31 424 HIS A CA 1
ATOM 3398 C C . HIS A 1 424 ? -4.768 -2.069 14.551 1.00 86.31 424 HIS A C 1
ATOM 3400 O O . HIS A 1 424 ? -4.322 -1.390 13.616 1.00 86.31 424 HIS A O 1
ATOM 3406 N N . ALA A 1 425 ? -4.893 -1.603 15.794 1.00 85.19 425 ALA A N 1
ATOM 3407 C CA . ALA A 1 425 ? -4.543 -0.246 16.203 1.00 85.19 425 ALA A CA 1
ATOM 3408 C C . ALA A 1 425 ? -3.026 0.022 16.230 1.00 85.19 425 ALA A C 1
ATOM 3410 O O . ALA A 1 425 ? -2.624 1.183 16.167 1.00 85.19 425 ALA A O 1
ATOM 3411 N N . ILE A 1 426 ? -2.172 -1.016 16.238 1.00 85.75 426 ILE A N 1
ATOM 3412 C CA . ILE A 1 426 ? -0.707 -0.855 16.245 1.00 85.75 426 ILE A CA 1
ATOM 3413 C C . ILE A 1 426 ? -0.266 0.002 15.044 1.00 85.75 426 ILE A C 1
ATOM 3415 O O . ILE A 1 426 ? -0.467 -0.405 13.892 1.00 85.75 426 ILE A O 1
ATOM 3419 N N . PRO A 1 427 ? 0.346 1.180 15.251 1.00 80.81 427 PRO A N 1
ATOM 3420 C CA . PRO A 1 427 ? 0.689 2.069 14.154 1.00 80.81 427 PRO A CA 1
ATOM 3421 C C . PRO A 1 427 ? 1.833 1.511 13.299 1.00 80.81 427 PRO A C 1
ATOM 3423 O O . PRO A 1 427 ? 2.772 0.858 13.769 1.00 80.81 427 PRO A O 1
ATOM 3426 N N . VAL A 1 428 ? 1.768 1.815 12.003 1.00 82.88 428 VAL A N 1
ATOM 3427 C CA . VAL A 1 428 ? 2.882 1.598 11.076 1.00 82.88 428 VAL A CA 1
ATOM 3428 C C . VAL A 1 428 ? 3.985 2.597 11.433 1.00 82.88 428 VAL A C 1
ATOM 3430 O O . VAL A 1 428 ? 3.713 3.789 11.586 1.00 82.88 428 VAL A O 1
ATOM 3433 N N . LYS A 1 429 ? 5.230 2.131 11.579 1.00 79.75 429 LYS A N 1
ATOM 3434 C CA . LYS A 1 429 ? 6.347 3.011 11.944 1.00 79.75 429 LYS A CA 1
ATOM 3435 C C . LYS A 1 429 ? 6.720 3.855 10.731 1.00 79.75 429 LYS A C 1
ATOM 3437 O O . LYS A 1 429 ? 6.994 3.312 9.657 1.00 79.75 429 LYS A O 1
ATOM 3442 N N . ARG A 1 430 ? 6.706 5.179 10.889 1.00 71.25 430 ARG A N 1
ATOM 3443 C CA . ARG A 1 430 ? 7.220 6.085 9.856 1.00 71.25 430 ARG A CA 1
ATOM 3444 C C . ARG A 1 430 ? 8.695 5.768 9.639 1.00 71.25 430 ARG A C 1
ATOM 3446 O O . ARG A 1 430 ? 9.416 5.494 10.593 1.00 71.25 430 ARG A O 1
ATOM 3453 N N . HIS A 1 431 ? 9.108 5.759 8.388 1.00 57.84 431 HIS A N 1
ATOM 3454 C CA . HIS A 1 431 ? 10.488 5.531 8.008 1.00 57.84 431 HIS A CA 1
ATOM 3455 C C . HIS A 1 431 ? 10.826 6.488 6.885 1.00 57.84 431 HIS A C 1
ATOM 3457 O O . HIS A 1 431 ? 9.947 6.825 6.084 1.00 57.84 431 HIS A O 1
ATOM 3463 N N . ASP A 1 432 ? 12.082 6.913 6.849 1.00 49.00 432 ASP A N 1
ATOM 3464 C CA . ASP A 1 432 ? 12.560 7.766 5.778 1.00 49.00 432 ASP A CA 1
ATOM 3465 C C . ASP A 1 432 ? 12.423 7.005 4.464 1.00 49.00 432 ASP A C 1
ATOM 3467 O O . ASP A 1 432 ? 12.965 5.909 4.276 1.00 49.00 432 ASP A O 1
ATOM 3471 N N . GLN A 1 433 ? 11.640 7.578 3.556 1.00 51.12 433 GLN A N 1
ATOM 3472 C CA . GLN A 1 433 ? 11.629 7.133 2.176 1.00 51.12 433 GLN A CA 1
ATOM 3473 C C . GLN A 1 433 ? 12.952 7.605 1.586 1.00 51.12 433 GLN A C 1
ATOM 3475 O O . GLN A 1 433 ? 13.104 8.788 1.290 1.00 51.12 433 GLN A O 1
ATOM 3480 N N . LYS A 1 434 ? 13.933 6.697 1.484 1.00 47.19 434 LYS A N 1
ATOM 3481 C CA . LYS A 1 434 ? 15.197 6.993 0.802 1.00 47.19 434 LYS A CA 1
ATOM 3482 C C . LYS A 1 434 ? 14.867 7.584 -0.570 1.00 47.19 434 LYS A C 1
ATOM 3484 O O . LYS A 1 434 ? 14.053 7.004 -1.292 1.00 47.19 434 LYS A O 1
ATOM 3489 N N . LEU A 1 435 ? 15.494 8.713 -0.910 1.00 54.38 435 LEU A N 1
ATOM 3490 C CA . LEU A 1 435 ? 15.485 9.239 -2.275 1.00 54.38 435 LEU A CA 1
ATOM 3491 C C . LEU A 1 435 ? 15.845 8.085 -3.212 1.00 54.38 435 LEU A C 1
ATOM 3493 O O . LEU A 1 435 ? 16.833 7.377 -2.981 1.00 54.38 435 LEU A O 1
ATOM 3497 N N . ILE A 1 436 ? 14.988 7.837 -4.200 1.00 57.16 436 ILE A N 1
ATOM 3498 C CA . ILE A 1 436 ? 15.202 6.743 -5.137 1.00 57.16 436 ILE A CA 1
ATOM 3499 C C . ILE A 1 436 ? 16.501 7.047 -5.882 1.00 57.16 436 ILE A C 1
ATOM 3501 O O . ILE A 1 436 ? 16.644 8.065 -6.551 1.00 57.16 436 ILE A O 1
ATOM 3505 N N . ARG A 1 437 ? 17.485 6.165 -5.739 1.00 65.19 437 ARG A N 1
ATOM 3506 C CA . ARG A 1 437 ? 18.735 6.286 -6.485 1.00 65.19 437 ARG A CA 1
ATOM 3507 C C . ARG A 1 437 ? 18.446 5.892 -7.932 1.00 65.19 437 ARG A C 1
ATOM 3509 O O . ARG A 1 437 ? 17.989 4.775 -8.170 1.00 65.19 437 ARG A O 1
ATOM 3516 N N . HIS A 1 438 ? 18.692 6.802 -8.865 1.00 73.38 438 HIS A N 1
ATOM 3517 C CA . HIS A 1 438 ? 18.622 6.552 -10.300 1.00 73.38 438 HIS A CA 1
ATOM 3518 C C . HIS A 1 438 ? 20.008 6.737 -10.926 1.00 73.38 438 HIS A C 1
ATOM 3520 O O . HIS A 1 438 ? 20.901 7.328 -10.315 1.00 73.38 438 HIS A O 1
ATOM 3526 N N . LEU A 1 439 ? 20.182 6.171 -12.112 1.00 81.44 439 LEU A N 1
ATOM 3527 C CA . LEU A 1 439 ? 21.391 6.255 -12.916 1.00 81.44 439 LEU A CA 1
ATOM 3528 C C . LEU A 1 439 ? 21.269 7.408 -13.906 1.00 81.44 439 LEU A C 1
ATOM 3530 O O . LEU A 1 439 ? 20.176 7.676 -14.414 1.00 81.44 439 LEU A O 1
ATOM 3534 N N . THR A 1 440 ? 22.390 8.059 -14.198 1.00 82.62 440 THR A N 1
ATOM 3535 C CA . THR A 1 440 ? 22.458 9.043 -15.284 1.00 82.62 440 THR A CA 1
ATOM 3536 C C . THR A 1 440 ? 22.416 8.340 -16.644 1.00 82.62 440 THR A C 1
ATOM 3538 O O . THR A 1 440 ? 22.654 7.135 -16.754 1.00 82.62 440 THR A O 1
ATOM 3541 N N . MET A 1 441 ? 22.125 9.083 -17.716 1.00 78.69 441 MET A N 1
ATOM 3542 C CA . MET A 1 441 ? 22.135 8.511 -19.067 1.00 78.69 441 MET A CA 1
ATOM 3543 C C . MET A 1 441 ? 23.524 7.985 -19.463 1.00 78.69 441 MET A C 1
ATOM 3545 O O . MET A 1 441 ? 23.621 6.971 -20.148 1.00 78.69 441 MET A O 1
ATOM 3549 N N . GLU A 1 442 ? 24.594 8.639 -19.010 1.00 82.25 442 GLU A N 1
ATOM 3550 C CA . GLU A 1 442 ? 25.975 8.194 -19.233 1.00 82.25 442 GLU A CA 1
ATOM 3551 C C . GLU A 1 442 ? 26.247 6.848 -18.556 1.00 82.25 442 GLU A C 1
ATOM 3553 O O . GLU A 1 442 ? 26.738 5.922 -19.200 1.00 82.25 442 GLU A O 1
ATOM 3558 N N . GLU A 1 443 ? 25.840 6.710 -17.293 1.00 86.38 443 GLU A N 1
ATOM 3559 C CA . GLU A 1 443 ? 25.945 5.469 -16.523 1.00 86.38 443 GLU A CA 1
ATOM 3560 C C . GLU A 1 443 ? 25.161 4.326 -17.181 1.00 86.38 443 GLU A C 1
ATOM 3562 O O . GLU A 1 443 ? 25.681 3.222 -17.346 1.00 86.38 443 GLU A O 1
ATOM 3567 N N . VAL A 1 444 ? 23.922 4.589 -17.613 1.00 85.75 444 VAL A N 1
ATOM 3568 C CA . VAL A 1 444 ? 23.111 3.600 -18.341 1.00 85.75 444 VAL A CA 1
ATOM 3569 C C . VAL A 1 444 ? 23.801 3.194 -19.641 1.00 85.75 444 VAL A C 1
ATOM 3571 O O . VAL A 1 444 ? 23.885 2.005 -19.941 1.00 85.75 444 VAL A O 1
ATOM 3574 N N . ARG A 1 445 ? 24.319 4.156 -20.410 1.00 87.50 445 ARG A N 1
ATOM 3575 C CA . ARG A 1 445 ? 24.984 3.889 -21.690 1.00 87.50 445 ARG A CA 1
ATOM 3576 C C . ARG A 1 445 ? 26.251 3.050 -21.497 1.00 87.50 445 ARG A C 1
ATOM 3578 O O . ARG A 1 445 ? 26.460 2.113 -22.263 1.00 87.50 445 ARG A O 1
ATOM 3585 N N . ALA A 1 446 ? 27.034 3.326 -20.454 1.00 89.06 446 ALA A N 1
ATOM 3586 C CA . ALA A 1 446 ? 28.206 2.533 -20.087 1.00 89.06 446 ALA A CA 1
ATOM 3587 C C . ALA A 1 446 ? 27.833 1.077 -19.755 1.00 89.06 446 ALA A C 1
ATOM 3589 O O . ALA A 1 446 ? 28.431 0.156 -20.304 1.00 89.06 446 ALA A O 1
ATOM 3590 N N . ILE A 1 447 ? 26.797 0.861 -18.934 1.00 90.31 447 ILE A N 1
ATOM 3591 C CA . ILE A 1 447 ? 26.313 -0.486 -18.575 1.00 90.31 447 ILE A CA 1
ATOM 3592 C C . ILE A 1 447 ? 25.810 -1.237 -19.804 1.00 90.31 447 ILE A C 1
ATOM 3594 O O . ILE A 1 447 ? 26.137 -2.406 -19.997 1.00 90.31 447 ILE A O 1
ATOM 3598 N N . LEU A 1 448 ? 25.018 -0.574 -20.651 1.00 89.88 448 LEU A N 1
ATOM 3599 C CA . LEU A 1 448 ? 24.503 -1.207 -21.855 1.00 89.88 448 LEU A CA 1
ATOM 3600 C C . LEU A 1 448 ? 25.644 -1.577 -22.805 1.00 89.88 448 LEU A C 1
ATOM 3602 O O . LEU A 1 448 ? 25.538 -2.610 -23.455 1.00 89.88 448 LEU A O 1
ATOM 3606 N N . ASN A 1 449 ? 26.696 -0.761 -22.932 1.00 91.38 449 ASN A N 1
ATOM 3607 C CA . ASN A 1 449 ? 27.815 -0.981 -23.862 1.00 91.38 449 ASN A CA 1
ATOM 3608 C C . ASN A 1 449 ? 28.863 -1.994 -23.365 1.00 91.38 449 ASN A C 1
ATOM 3610 O O . ASN A 1 449 ? 29.719 -2.384 -24.149 1.00 91.38 449 ASN A O 1
ATOM 3614 N N . ALA A 1 450 ? 28.805 -2.421 -22.102 1.00 92.81 450 ALA A N 1
ATOM 3615 C CA . ALA A 1 450 ? 29.771 -3.352 -21.517 1.00 92.81 450 ALA A CA 1
ATOM 3616 C C . ALA A 1 450 ? 29.780 -4.791 -22.094 1.00 92.81 450 ALA A C 1
ATOM 3618 O O . ALA A 1 450 ? 30.854 -5.393 -22.117 1.00 92.81 450 ALA A O 1
ATOM 3619 N N . PRO A 1 451 ? 28.656 -5.393 -22.541 1.00 94.38 451 PRO A N 1
ATOM 3620 C CA . PRO A 1 451 ? 28.662 -6.752 -23.080 1.00 94.38 451 PRO A CA 1
ATOM 3621 C C . PRO A 1 451 ? 29.447 -6.892 -24.388 1.00 94.38 451 PRO A C 1
ATOM 3623 O O . PRO A 1 451 ? 29.266 -6.108 -25.318 1.00 94.38 451 PRO A O 1
ATOM 3626 N N . ASP A 1 452 ? 30.229 -7.968 -24.496 1.00 92.06 452 ASP A N 1
ATOM 3627 C CA . ASP A 1 452 ? 30.971 -8.313 -25.712 1.00 92.06 452 ASP A CA 1
ATOM 3628 C C . ASP A 1 452 ? 30.061 -8.904 -26.804 1.00 92.06 452 ASP A C 1
ATOM 3630 O O . ASP A 1 452 ? 29.636 -10.064 -26.739 1.00 92.06 452 ASP A O 1
ATOM 3634 N N . LEU A 1 453 ? 29.800 -8.105 -27.837 1.00 92.31 453 LEU A N 1
ATOM 3635 C CA . LEU A 1 453 ? 28.926 -8.450 -28.958 1.00 92.31 453 LEU A CA 1
ATOM 3636 C C . LEU A 1 453 ? 29.506 -9.512 -29.907 1.00 92.31 453 LEU A C 1
ATOM 3638 O O . LEU A 1 453 ? 28.766 -10.012 -30.752 1.00 92.31 453 LEU A O 1
ATOM 3642 N N . ALA A 1 454 ? 30.780 -9.898 -29.766 1.00 91.62 454 ALA A N 1
ATOM 3643 C CA . ALA A 1 454 ? 31.342 -11.033 -30.500 1.00 91.62 454 ALA A CA 1
ATOM 3644 C C . ALA A 1 454 ? 30.839 -12.384 -29.958 1.00 91.62 454 ALA A C 1
ATOM 3646 O O . ALA A 1 454 ? 30.907 -13.404 -30.644 1.00 91.62 454 ALA A O 1
ATOM 3647 N N . THR A 1 455 ? 30.299 -12.406 -28.734 1.00 93.56 455 THR A N 1
ATOM 3648 C CA . THR A 1 455 ? 29.802 -13.627 -28.090 1.00 93.56 455 THR A CA 1
ATOM 3649 C C . THR A 1 455 ? 28.278 -13.711 -28.124 1.00 93.56 455 THR A C 1
ATOM 3651 O O . THR A 1 455 ? 27.575 -12.724 -27.898 1.00 93.56 455 THR A O 1
ATOM 3654 N N . ARG A 1 456 ? 27.734 -14.929 -28.284 1.00 93.25 456 ARG A N 1
ATOM 3655 C CA . ARG A 1 456 ? 26.282 -15.180 -28.173 1.00 93.25 456 ARG A CA 1
ATOM 3656 C C . ARG A 1 456 ? 25.709 -14.638 -26.858 1.00 93.25 456 ARG A C 1
ATOM 3658 O O . ARG A 1 456 ? 24.644 -14.023 -26.848 1.00 93.25 456 ARG A O 1
ATOM 3665 N N . SER A 1 457 ? 26.422 -14.846 -25.747 1.00 93.25 457 SER A N 1
ATOM 3666 C CA . SER A 1 457 ? 26.020 -14.346 -24.430 1.00 93.25 457 SER A CA 1
ATOM 3667 C C . SER A 1 457 ? 26.019 -12.824 -24.344 1.00 93.25 457 SER A C 1
ATOM 3669 O O . SER A 1 457 ? 25.109 -12.271 -23.741 1.00 93.25 457 SER A O 1
ATOM 3671 N N . GLY A 1 458 ? 26.990 -12.131 -24.943 1.00 93.50 458 GLY A N 1
ATOM 3672 C CA . GLY A 1 458 ? 27.033 -10.673 -24.874 1.00 93.50 458 GLY A CA 1
ATOM 3673 C C . GLY A 1 458 ? 25.950 -10.014 -25.723 1.00 93.50 458 GLY A C 1
ATOM 3674 O O . GLY A 1 458 ? 25.316 -9.073 -25.251 1.00 93.50 458 GLY A O 1
ATOM 3675 N N . VAL A 1 459 ? 25.622 -10.572 -26.897 1.00 94.31 459 VAL A N 1
ATOM 3676 C CA . VAL A 1 459 ? 24.459 -10.125 -27.690 1.00 94.31 459 VAL A CA 1
ATOM 3677 C C . VAL A 1 459 ? 23.153 -10.314 -26.904 1.00 94.31 459 VAL A C 1
ATOM 3679 O O . VAL A 1 459 ? 22.332 -9.394 -26.836 1.00 94.31 459 VAL A O 1
ATOM 3682 N N . ARG A 1 460 ? 22.975 -11.472 -26.247 1.00 96.19 460 ARG A N 1
ATOM 3683 C CA . ARG A 1 460 ? 21.830 -11.729 -25.357 1.00 96.19 460 ARG A CA 1
ATOM 3684 C C . ARG A 1 460 ? 21.754 -10.702 -24.233 1.00 96.19 460 ARG A C 1
ATOM 3686 O O . ARG A 1 460 ? 20.702 -10.107 -24.011 1.00 96.19 460 ARG A O 1
ATOM 3693 N N . ASP A 1 461 ? 22.851 -10.527 -23.501 1.00 96.00 461 ASP A N 1
ATOM 3694 C CA . ASP A 1 461 ? 22.905 -9.694 -22.303 1.00 96.00 461 ASP A CA 1
ATOM 3695 C C . ASP A 1 461 ? 22.655 -8.220 -22.651 1.00 96.00 461 ASP A C 1
ATOM 3697 O O . ASP A 1 461 ? 21.884 -7.552 -21.957 1.00 96.00 461 ASP A O 1
ATOM 3701 N N . ARG A 1 462 ? 23.214 -7.741 -23.773 1.00 94.88 462 ARG A N 1
ATOM 3702 C CA . ARG A 1 462 ? 22.937 -6.416 -24.342 1.00 94.88 462 ARG A CA 1
ATOM 3703 C C . ARG A 1 462 ? 21.446 -6.229 -24.603 1.00 94.88 462 ARG A C 1
ATOM 3705 O O . ARG A 1 462 ? 20.850 -5.287 -24.083 1.00 94.88 462 ARG A O 1
ATOM 3712 N N . ALA A 1 463 ? 20.835 -7.133 -25.368 1.00 93.81 463 ALA A N 1
ATOM 3713 C CA . ALA A 1 463 ? 19.420 -7.050 -25.716 1.00 93.81 463 ALA A CA 1
ATOM 3714 C C . ALA A 1 463 ? 18.512 -7.115 -24.475 1.00 93.81 463 ALA A C 1
ATOM 3716 O O . ALA A 1 463 ? 17.536 -6.369 -24.366 1.00 93.81 463 ALA A O 1
ATOM 3717 N N . MET A 1 464 ? 18.863 -7.964 -23.508 1.00 94.94 464 MET A N 1
ATOM 3718 C CA . MET A 1 464 ? 18.120 -8.159 -22.266 1.00 94.94 464 MET A CA 1
ATOM 3719 C C . MET A 1 464 ? 18.171 -6.927 -21.355 1.00 94.94 464 MET A C 1
ATOM 3721 O O . MET A 1 464 ? 17.127 -6.465 -20.888 1.00 94.94 464 MET A O 1
ATOM 3725 N N . MET A 1 465 ? 19.358 -6.353 -21.127 1.00 94.19 465 MET A N 1
ATOM 3726 C CA . MET A 1 465 ? 19.501 -5.127 -20.334 1.00 94.19 465 MET A CA 1
ATOM 3727 C C . MET A 1 465 ? 18.855 -3.925 -21.030 1.00 94.19 465 MET A C 1
ATOM 3729 O O . MET A 1 465 ? 18.184 -3.127 -20.371 1.00 94.19 465 MET A O 1
ATOM 3733 N N . HIS A 1 466 ? 18.986 -3.822 -22.356 1.00 91.94 466 HIS A N 1
ATOM 3734 C CA . HIS A 1 466 ? 18.377 -2.739 -23.123 1.00 91.94 466 HIS A CA 1
ATOM 3735 C C . HIS A 1 466 ? 16.848 -2.809 -23.065 1.00 91.94 466 HIS A C 1
ATOM 3737 O O . HIS A 1 466 ? 16.209 -1.801 -22.771 1.00 91.94 466 HIS A O 1
ATOM 3743 N N . LEU A 1 467 ? 16.248 -3.992 -23.240 1.00 91.00 467 LEU A N 1
ATOM 3744 C CA . LEU A 1 467 ? 14.802 -4.159 -23.090 1.00 91.00 467 LEU A CA 1
ATOM 3745 C C . LEU A 1 467 ? 14.336 -3.866 -21.656 1.00 91.00 467 LEU A C 1
ATOM 3747 O O . LEU A 1 467 ? 13.314 -3.204 -21.462 1.00 91.00 467 LEU A O 1
ATOM 3751 N N . CYS A 1 468 ? 15.092 -4.320 -20.650 1.00 90.81 468 CYS A N 1
ATOM 3752 C CA . CYS A 1 468 ? 14.799 -4.043 -19.245 1.00 90.81 468 CYS A CA 1
ATOM 3753 C C . CYS A 1 468 ? 14.730 -2.536 -18.968 1.00 90.81 468 CYS A C 1
ATOM 3755 O O . CYS A 1 468 ? 13.799 -2.075 -18.304 1.00 90.81 468 CYS A O 1
ATOM 3757 N N . PHE A 1 469 ? 15.701 -1.777 -19.482 1.00 87.56 469 PHE A N 1
ATOM 3758 C CA . PHE A 1 469 ? 15.761 -0.328 -19.331 1.00 87.56 469 PHE A CA 1
ATOM 3759 C C . PHE A 1 469 ? 14.683 0.380 -20.162 1.00 87.56 469 PHE A C 1
ATOM 3761 O O . PHE A 1 469 ? 13.876 1.110 -19.595 1.00 87.56 469 PHE A O 1
ATOM 3768 N N . ALA A 1 470 ? 14.604 0.128 -21.470 1.00 82.50 470 ALA A N 1
ATOM 3769 C CA . ALA A 1 470 ? 13.675 0.811 -22.372 1.00 82.50 470 ALA A CA 1
ATOM 3770 C C . ALA A 1 470 ? 12.206 0.583 -21.979 1.00 82.50 470 ALA A C 1
ATOM 3772 O O . ALA A 1 470 ? 11.411 1.519 -21.921 1.00 82.50 470 ALA A O 1
ATOM 3773 N N . GLY A 1 471 ? 11.846 -0.655 -21.626 1.00 80.69 471 GLY A N 1
ATOM 3774 C CA . GLY A 1 471 ? 10.498 -0.990 -21.165 1.00 80.69 471 GLY A CA 1
ATOM 3775 C C . GLY A 1 471 ? 10.248 -0.705 -19.680 1.00 80.69 471 GLY A C 1
ATOM 3776 O O . GLY A 1 471 ? 9.133 -0.915 -19.195 1.00 80.69 471 GLY A O 1
ATOM 3777 N N . GLY A 1 472 ? 11.276 -0.292 -18.929 1.00 84.12 472 GLY A N 1
ATOM 3778 C CA . GLY A 1 472 ? 11.225 -0.148 -17.475 1.00 84.12 472 GLY A CA 1
ATOM 3779 C C . GLY A 1 472 ? 10.706 -1.409 -16.780 1.00 84.12 472 GLY A C 1
ATOM 3780 O O . GLY A 1 472 ? 9.917 -1.308 -15.843 1.00 84.12 472 GLY A O 1
ATOM 3781 N N . LEU A 1 473 ? 11.054 -2.601 -17.268 1.00 85.88 473 LEU A N 1
ATOM 3782 C CA . LEU A 1 473 ? 10.420 -3.862 -16.870 1.00 85.88 473 LEU A CA 1
ATOM 3783 C C . LEU A 1 473 ? 10.825 -4.294 -15.456 1.00 85.88 473 LEU A C 1
ATOM 3785 O O . LEU A 1 473 ? 11.927 -4.020 -14.984 1.00 85.88 473 LEU A O 1
ATOM 3789 N N . ARG A 1 474 ? 9.933 -5.006 -14.758 1.00 87.25 474 ARG A N 1
ATOM 3790 C CA . ARG A 1 474 ? 10.350 -5.798 -13.585 1.00 87.25 474 ARG A CA 1
ATOM 3791 C C . ARG A 1 474 ? 11.129 -7.019 -14.065 1.00 87.25 474 ARG A C 1
ATOM 3793 O O . ARG A 1 474 ? 10.795 -7.564 -15.109 1.00 87.25 474 ARG A O 1
ATOM 3800 N N . VAL A 1 475 ? 12.064 -7.533 -13.264 1.00 90.00 475 VAL A N 1
ATOM 3801 C CA . VAL A 1 475 ? 12.821 -8.753 -13.624 1.00 90.00 475 VAL A CA 1
ATOM 3802 C C . VAL A 1 475 ? 11.888 -9.913 -13.962 1.00 90.00 475 VAL A C 1
ATOM 3804 O O . VAL A 1 475 ? 12.078 -10.576 -14.968 1.00 90.00 475 VAL A O 1
ATOM 3807 N N . SER A 1 476 ? 10.828 -10.112 -13.170 1.00 87.56 476 SER A N 1
ATOM 3808 C CA . SER A 1 476 ? 9.821 -11.148 -13.429 1.00 87.56 476 SER A CA 1
ATOM 3809 C C . SER A 1 476 ? 9.063 -10.957 -14.744 1.00 87.56 476 SER A C 1
ATOM 3811 O O . SER A 1 476 ? 8.596 -11.931 -15.311 1.00 87.56 476 SER A O 1
ATOM 3813 N N . GLU A 1 477 ? 8.886 -9.708 -15.183 1.00 90.81 477 GLU A N 1
ATOM 3814 C CA . GLU A 1 477 ? 8.252 -9.392 -16.466 1.00 90.81 477 GLU A CA 1
ATOM 3815 C C . GLU A 1 477 ? 9.239 -9.651 -17.608 1.00 90.81 477 GLU A C 1
ATOM 3817 O O . GLU A 1 477 ? 8.858 -10.278 -18.583 1.00 90.81 477 GLU A O 1
ATOM 3822 N N . LEU A 1 478 ? 10.501 -9.229 -17.456 1.00 92.88 478 LEU A N 1
ATOM 3823 C CA . LEU A 1 478 ? 11.574 -9.403 -18.438 1.00 92.88 478 LEU A CA 1
ATOM 3824 C C . LEU A 1 478 ? 11.860 -10.878 -18.740 1.00 92.88 478 LEU A C 1
ATOM 3826 O O . LEU A 1 478 ? 11.883 -11.272 -19.901 1.00 92.88 478 LEU A O 1
ATOM 3830 N N . VAL A 1 479 ? 12.072 -11.689 -17.701 1.00 93.50 479 VAL A N 1
ATOM 3831 C CA . VAL A 1 479 ? 12.415 -13.108 -17.881 1.00 93.50 479 VAL A CA 1
ATOM 3832 C C . VAL A 1 479 ? 11.227 -13.953 -18.343 1.00 93.50 479 VAL A C 1
ATOM 3834 O O . VAL A 1 479 ? 11.422 -15.044 -18.857 1.00 93.50 479 VAL A O 1
ATOM 3837 N N . GLY A 1 480 ? 10.002 -13.443 -18.177 1.00 90.88 480 GLY A N 1
ATOM 3838 C CA . GLY A 1 480 ? 8.771 -14.089 -18.634 1.00 90.88 480 GLY A CA 1
ATOM 3839 C C . GLY A 1 480 ? 8.265 -13.597 -19.994 1.00 90.88 480 GLY A C 1
ATOM 3840 O O . GLY A 1 480 ? 7.153 -13.957 -20.377 1.00 90.88 480 GLY A O 1
ATOM 3841 N N . VAL A 1 481 ? 9.009 -12.740 -20.708 1.00 92.69 481 VAL A N 1
ATOM 3842 C CA . VAL A 1 481 ? 8.623 -12.318 -22.065 1.00 92.69 481 VAL A CA 1
ATOM 3843 C C . VAL A 1 481 ? 8.733 -13.514 -23.001 1.00 92.69 481 VAL A C 1
ATOM 3845 O O . VAL A 1 481 ? 9.784 -14.142 -23.069 1.00 92.69 481 VAL A O 1
ATOM 3848 N N . LEU A 1 482 ? 7.667 -13.802 -23.744 1.00 92.69 482 LEU A N 1
ATOM 3849 C CA . LEU A 1 482 ? 7.650 -14.844 -24.769 1.00 92.69 482 LEU A CA 1
ATOM 3850 C C . LEU A 1 482 ? 8.061 -14.272 -26.126 1.00 92.69 482 LEU A C 1
ATOM 3852 O O . LEU A 1 482 ? 7.812 -13.101 -26.414 1.00 92.69 482 LEU A O 1
ATOM 3856 N N . THR A 1 483 ? 8.648 -15.110 -26.975 1.00 91.19 483 THR A N 1
ATOM 3857 C CA . THR A 1 483 ? 9.087 -14.711 -28.322 1.00 91.19 483 THR A CA 1
ATOM 3858 C C . THR A 1 483 ? 7.904 -14.268 -29.195 1.00 91.19 483 THR A C 1
ATOM 3860 O O . THR A 1 483 ? 8.019 -13.299 -29.936 1.00 91.19 483 THR A O 1
ATOM 3863 N N . GLU A 1 484 ? 6.741 -14.907 -29.042 1.00 90.12 484 GLU A N 1
ATOM 3864 C CA . GLU A 1 484 ? 5.487 -14.554 -29.733 1.00 90.12 484 GLU A CA 1
ATOM 3865 C C . GLU A 1 484 ? 4.932 -13.171 -29.355 1.00 90.12 484 GLU A C 1
ATOM 3867 O O . GLU A 1 484 ? 4.208 -12.554 -30.131 1.00 90.12 484 GLU A O 1
ATOM 3872 N N . ASN A 1 485 ? 5.303 -12.645 -28.184 1.00 90.25 485 ASN A N 1
ATOM 3873 C CA . ASN A 1 485 ? 4.833 -11.343 -27.713 1.00 90.25 485 ASN A CA 1
ATOM 3874 C C . ASN A 1 485 ? 5.633 -10.172 -28.300 1.00 90.25 485 ASN A C 1
ATOM 3876 O O . ASN A 1 485 ? 5.380 -9.020 -27.938 1.00 90.25 485 ASN A O 1
ATOM 3880 N N . LEU A 1 486 ? 6.614 -10.449 -29.160 1.00 90.88 486 LEU A N 1
ATOM 3881 C CA . LEU A 1 486 ? 7.494 -9.463 -29.765 1.00 90.88 486 LEU A CA 1
ATOM 3882 C C . LEU A 1 486 ? 7.143 -9.269 -31.246 1.00 90.88 486 LEU A C 1
ATOM 3884 O O . LEU A 1 486 ? 7.265 -10.186 -32.053 1.00 90.88 486 LEU A O 1
ATOM 3888 N N . SER A 1 487 ? 6.779 -8.043 -31.619 1.00 89.19 487 SER A N 1
ATOM 3889 C CA . SER A 1 487 ? 6.547 -7.652 -33.012 1.00 89.19 487 SER A CA 1
ATOM 3890 C C . SER A 1 487 ? 7.636 -6.686 -33.472 1.00 89.19 487 SER A C 1
ATOM 3892 O O . SER A 1 487 ? 7.842 -5.642 -32.856 1.00 89.19 487 SER A O 1
ATOM 3894 N N . LEU A 1 488 ? 8.356 -7.021 -34.551 1.00 84.81 488 LEU A N 1
ATOM 3895 C CA . LEU A 1 488 ? 9.488 -6.229 -35.071 1.00 84.81 488 LEU A CA 1
ATOM 3896 C C . LEU A 1 488 ? 9.310 -5.740 -36.520 1.00 84.81 488 LEU A C 1
ATOM 3898 O O . LEU A 1 488 ? 10.212 -5.061 -37.026 1.00 84.81 488 LEU A O 1
ATOM 3902 N N . GLN A 1 489 ? 8.192 -6.078 -37.176 1.00 72.56 489 GLN A N 1
ATOM 3903 C CA . GLN A 1 489 ? 7.971 -5.821 -38.607 1.00 72.56 489 GLN A CA 1
ATOM 3904 C C . GLN A 1 489 ? 7.317 -4.457 -38.906 1.00 72.56 489 GLN A C 1
ATOM 3906 O O . GLN A 1 489 ? 7.760 -3.781 -39.826 1.00 72.56 489 GLN A O 1
ATOM 3911 N N . HIS A 1 490 ? 6.340 -4.002 -38.107 1.00 63.47 490 HIS A N 1
ATOM 3912 C CA . HIS A 1 490 ? 5.615 -2.736 -38.330 1.00 63.47 490 HIS A CA 1
ATOM 3913 C C . HIS A 1 490 ? 5.381 -2.003 -37.003 1.00 63.47 490 HIS A C 1
ATOM 3915 O O . HIS A 1 490 ? 4.409 -2.267 -36.304 1.00 63.47 490 HIS A O 1
ATOM 3921 N N . GLY A 1 491 ? 6.305 -1.110 -36.631 1.00 68.50 491 GLY A N 1
ATOM 3922 C CA . GLY A 1 491 ? 6.323 -0.494 -35.300 1.00 68.50 491 GLY A CA 1
ATOM 3923 C C . GLY A 1 491 ? 6.762 -1.501 -34.236 1.00 68.50 491 GLY A C 1
ATOM 3924 O O . GLY A 1 491 ? 5.958 -2.271 -33.713 1.00 68.50 491 GLY A O 1
ATOM 3925 N N . ALA A 1 492 ? 8.063 -1.516 -33.930 1.00 82.31 492 ALA A N 1
ATOM 3926 C CA . ALA A 1 492 ? 8.616 -2.473 -32.980 1.00 82.31 492 ALA A CA 1
ATOM 3927 C C . ALA A 1 492 ? 7.925 -2.331 -31.617 1.00 82.31 492 ALA A C 1
ATOM 3929 O O . ALA A 1 492 ? 7.886 -1.239 -31.052 1.00 82.31 492 ALA A O 1
ATOM 3930 N N . SER A 1 493 ? 7.366 -3.420 -31.102 1.00 86.81 493 SER A N 1
ATOM 3931 C CA . SER A 1 493 ? 6.605 -3.422 -29.857 1.00 86.81 493 SER A CA 1
ATOM 3932 C C . SER A 1 493 ? 6.688 -4.766 -29.150 1.00 86.81 493 SER A C 1
ATOM 3934 O O . SER A 1 493 ? 6.922 -5.804 -29.769 1.00 86.81 493 SER A O 1
ATOM 3936 N N . VAL A 1 494 ? 6.510 -4.737 -27.832 1.00 87.19 494 VAL A N 1
ATOM 3937 C CA . VAL A 1 494 ? 6.480 -5.930 -26.988 1.00 87.19 494 VAL A CA 1
ATOM 3938 C C . VAL A 1 494 ? 5.246 -5.918 -26.095 1.00 87.19 494 VAL A C 1
ATOM 3940 O O . VAL A 1 494 ? 4.940 -4.921 -25.436 1.00 87.19 494 VAL A O 1
ATOM 3943 N N . THR A 1 495 ? 4.545 -7.044 -26.041 1.00 89.25 495 THR A N 1
ATOM 3944 C CA . THR A 1 495 ? 3.415 -7.241 -25.133 1.00 89.25 495 THR A CA 1
ATOM 3945 C C . THR A 1 495 ? 3.907 -7.840 -23.820 1.00 89.25 495 THR A C 1
ATOM 3947 O O . THR A 1 495 ? 4.494 -8.919 -23.777 1.00 89.25 495 THR A O 1
ATOM 3950 N N . ILE A 1 496 ? 3.671 -7.128 -22.719 1.00 85.19 496 ILE A N 1
ATOM 3951 C CA . ILE A 1 496 ? 4.101 -7.524 -21.379 1.00 85.19 496 ILE A CA 1
ATOM 3952 C C . ILE A 1 496 ? 2.892 -7.897 -20.537 1.00 85.19 496 ILE A C 1
ATOM 3954 O O . ILE A 1 496 ? 1.987 -7.087 -20.319 1.00 85.19 496 ILE A O 1
ATOM 3958 N N . ARG A 1 497 ? 2.934 -9.099 -19.963 1.00 77.69 497 ARG A N 1
ATOM 3959 C CA . ARG A 1 497 ? 1.944 -9.570 -18.997 1.00 77.69 497 ARG A CA 1
ATOM 3960 C C . ARG A 1 497 ? 2.395 -9.235 -17.573 1.00 77.69 497 ARG A C 1
ATOM 3962 O O . ARG A 1 497 ? 3.325 -9.827 -17.036 1.00 77.69 497 ARG A O 1
ATOM 3969 N N . GLY A 1 498 ? 1.752 -8.242 -16.963 1.00 64.69 498 GLY A N 1
ATOM 3970 C CA . GLY A 1 498 ? 2.089 -7.728 -15.634 1.00 64.69 498 GLY A CA 1
ATOM 3971 C C . GLY A 1 498 ? 1.359 -8.412 -14.468 1.00 64.69 498 GLY A C 1
ATOM 3972 O O . GLY A 1 498 ? 0.468 -9.253 -14.635 1.00 64.69 498 GLY A O 1
ATOM 3973 N N . LYS A 1 499 ? 1.711 -7.997 -13.239 1.00 55.56 499 LYS A N 1
ATOM 3974 C CA . LYS A 1 499 ? 1.094 -8.476 -11.985 1.00 55.56 499 LYS A CA 1
ATOM 3975 C C . LYS A 1 499 ? -0.427 -8.251 -11.998 1.00 55.56 499 LYS A C 1
ATOM 3977 O O . LYS A 1 499 ? -0.888 -7.129 -12.186 1.00 55.56 499 LYS A O 1
ATOM 3982 N N . GLY A 1 500 ? -1.196 -9.315 -11.748 1.00 54.06 500 GLY A N 1
ATOM 3983 C CA . GLY A 1 500 ? -2.666 -9.279 -11.753 1.00 54.06 500 GLY A CA 1
ATOM 3984 C C . GLY A 1 500 ? -3.313 -9.534 -13.120 1.00 54.06 500 GLY A C 1
ATOM 3985 O O . GLY A 1 500 ? -4.447 -9.112 -13.317 1.00 54.06 500 GLY A O 1
ATOM 3986 N N . ARG A 1 501 ? -2.607 -10.207 -14.046 1.00 51.78 501 ARG A N 1
ATOM 3987 C CA . ARG A 1 501 ? -3.088 -10.551 -15.402 1.00 51.78 501 ARG A CA 1
ATOM 3988 C C . ARG A 1 501 ? -3.457 -9.330 -16.263 1.00 51.78 501 ARG A C 1
ATOM 3990 O O . ARG A 1 501 ? -4.328 -9.429 -17.116 1.00 51.78 501 ARG A O 1
ATOM 3997 N N . LYS A 1 502 ? -2.807 -8.184 -16.042 1.00 60.44 502 LYS A N 1
ATOM 3998 C CA . LYS A 1 502 ? -2.970 -6.993 -16.889 1.00 60.44 502 LYS A CA 1
ATOM 3999 C C . LYS A 1 502 ? -1.893 -6.975 -17.963 1.00 60.44 502 LYS A C 1
ATOM 4001 O O . LYS A 1 502 ? -0.711 -7.056 -17.632 1.00 60.44 502 LYS A O 1
ATOM 4006 N N . GLU A 1 503 ? -2.301 -6.853 -19.214 1.00 77.31 503 GLU A N 1
ATOM 4007 C CA . GLU A 1 503 ? -1.400 -6.759 -20.361 1.00 77.31 503 GLU A CA 1
ATOM 4008 C C . GLU A 1 503 ? -1.161 -5.295 -20.730 1.00 77.31 503 GLU A C 1
ATOM 4010 O O . GLU A 1 503 ? -2.051 -4.453 -20.593 1.00 77.31 503 GLU A O 1
ATOM 4015 N N . ARG A 1 504 ? 0.066 -4.983 -21.151 1.00 81.12 504 ARG A N 1
ATOM 4016 C CA . ARG A 1 504 ? 0.416 -3.689 -21.746 1.00 81.12 504 ARG A CA 1
ATOM 4017 C C . ARG A 1 504 ? 1.293 -3.910 -22.970 1.00 81.12 504 ARG A C 1
ATOM 4019 O O . ARG A 1 504 ? 2.216 -4.718 -22.911 1.00 81.12 504 ARG A O 1
ATOM 4026 N N . CYS A 1 505 ? 1.018 -3.180 -24.042 1.00 82.12 505 CYS A N 1
ATOM 4027 C CA . CYS A 1 505 ? 1.876 -3.135 -25.220 1.00 82.12 505 CYS A CA 1
ATOM 4028 C C . CYS A 1 505 ? 2.837 -1.948 -25.084 1.00 82.12 505 CYS A C 1
ATOM 4030 O O . CYS A 1 505 ? 2.398 -0.825 -24.826 1.00 82.12 505 CYS A O 1
ATOM 4032 N N . LEU A 1 506 ? 4.139 -2.207 -25.197 1.00 82.00 506 LEU A N 1
ATOM 4033 C CA . LEU A 1 506 ? 5.188 -1.197 -25.111 1.00 82.00 506 LEU A CA 1
ATOM 4034 C C . LEU A 1 506 ? 5.848 -1.014 -26.477 1.00 82.00 506 LEU A C 1
ATOM 4036 O O . LEU A 1 506 ? 6.407 -1.983 -26.997 1.00 82.00 506 LEU A O 1
ATOM 4040 N N . PRO A 1 507 ? 5.832 0.200 -27.053 1.00 80.25 507 PRO A N 1
ATOM 4041 C CA . PRO A 1 507 ? 6.625 0.478 -28.237 1.00 80.25 507 PRO A CA 1
ATOM 4042 C C . PRO A 1 507 ? 8.114 0.481 -27.869 1.00 80.25 507 PRO A C 1
ATOM 4044 O O . PRO A 1 507 ? 8.517 0.972 -26.815 1.00 80.25 507 PRO A O 1
ATOM 4047 N N . LEU A 1 508 ? 8.934 -0.087 -28.745 1.00 76.44 508 LEU A N 1
ATOM 4048 C CA . LEU A 1 508 ? 10.375 -0.218 -28.577 1.00 76.44 508 LEU A CA 1
ATOM 4049 C C . LEU A 1 508 ? 11.096 0.886 -29.348 1.00 76.44 508 LEU A C 1
ATOM 4051 O O . LEU A 1 508 ? 10.731 1.223 -30.476 1.00 76.44 508 LEU A O 1
ATOM 4055 N N . TRP A 1 509 ? 12.171 1.415 -28.767 1.00 80.50 509 TRP A N 1
ATOM 4056 C CA . TRP A 1 509 ? 13.065 2.311 -29.492 1.00 80.50 509 TRP A CA 1
ATOM 4057 C C . TRP A 1 509 ? 13.784 1.570 -30.620 1.00 80.50 509 TRP A C 1
ATOM 4059 O O . TRP A 1 509 ? 13.979 0.353 -30.568 1.00 80.50 509 TRP A O 1
ATOM 4069 N N . LYS A 1 510 ? 14.221 2.320 -31.638 1.00 78.38 510 LYS A N 1
ATOM 4070 C CA . LYS A 1 510 ? 14.921 1.760 -32.805 1.00 78.38 510 LYS A CA 1
ATOM 4071 C C . LYS A 1 510 ? 16.156 0.953 -32.398 1.00 78.38 510 LYS A C 1
ATOM 4073 O O . LYS A 1 510 ? 16.362 -0.134 -32.931 1.00 78.38 510 LYS A O 1
ATOM 4078 N N . ASP A 1 511 ? 16.933 1.456 -31.440 1.00 78.69 511 ASP A N 1
ATOM 4079 C CA . ASP A 1 511 ? 18.137 0.778 -30.953 1.00 78.69 511 ASP A CA 1
ATOM 4080 C C . ASP A 1 511 ? 17.798 -0.476 -30.135 1.00 78.69 511 ASP A C 1
ATOM 4082 O O . ASP A 1 511 ? 18.424 -1.513 -30.324 1.00 78.69 511 ASP A O 1
ATOM 4086 N N . THR A 1 512 ? 16.755 -0.442 -29.297 1.00 84.62 512 THR A N 1
ATOM 4087 C CA . THR A 1 512 ? 16.295 -1.635 -28.562 1.00 84.62 512 THR A CA 1
ATOM 4088 C C . THR A 1 512 ? 15.814 -2.721 -29.520 1.00 84.62 512 THR A C 1
ATOM 4090 O O . THR A 1 512 ? 16.145 -3.893 -29.363 1.00 84.62 512 THR A O 1
ATOM 4093 N N . ALA A 1 513 ? 15.070 -2.334 -30.559 1.00 86.19 513 ALA A N 1
ATOM 4094 C CA . ALA A 1 513 ? 14.640 -3.250 -31.607 1.00 86.19 513 ALA A CA 1
ATOM 4095 C C . ALA A 1 513 ? 15.829 -3.820 -32.399 1.00 86.19 513 ALA A C 1
ATOM 4097 O O . ALA A 1 513 ? 15.786 -4.980 -32.799 1.00 86.19 513 ALA A O 1
ATOM 4098 N N . ARG A 1 514 ? 16.893 -3.034 -32.625 1.00 88.25 514 ARG A N 1
ATOM 4099 C CA . ARG A 1 514 ? 18.131 -3.505 -33.268 1.00 88.25 514 ARG A CA 1
ATOM 4100 C C . ARG A 1 514 ? 18.809 -4.586 -32.431 1.00 88.25 514 ARG A C 1
ATOM 4102 O O . ARG A 1 514 ? 19.085 -5.657 -32.963 1.00 88.25 514 ARG A O 1
ATOM 4109 N N . ASP A 1 515 ? 18.993 -4.341 -31.137 1.00 88.81 515 ASP A N 1
ATOM 4110 C CA . ASP A 1 515 ? 19.636 -5.299 -30.233 1.00 88.81 515 ASP A CA 1
ATOM 4111 C C . ASP A 1 515 ? 18.811 -6.591 -30.104 1.00 88.81 515 ASP A C 1
ATOM 4113 O O . ASP A 1 515 ? 19.361 -7.690 -30.110 1.00 88.81 515 ASP A O 1
ATOM 4117 N N . LEU A 1 516 ? 17.477 -6.486 -30.084 1.00 92.50 516 LEU A N 1
ATOM 4118 C CA . LEU A 1 516 ? 16.591 -7.655 -30.091 1.00 92.50 516 LEU A CA 1
ATOM 4119 C C . LEU A 1 516 ? 16.662 -8.451 -31.398 1.00 92.50 516 LEU A C 1
ATOM 4121 O O . LEU A 1 516 ? 16.657 -9.678 -31.347 1.00 92.50 516 LEU A O 1
ATOM 4125 N N . ARG A 1 517 ? 16.762 -7.794 -32.563 1.00 93.19 517 ARG A N 1
ATOM 4126 C CA . ARG A 1 517 ? 16.978 -8.493 -33.845 1.00 93.19 517 ARG A CA 1
ATOM 4127 C C . ARG A 1 517 ? 18.310 -9.238 -33.854 1.00 93.19 517 ARG A C 1
ATOM 4129 O O . ARG A 1 517 ? 18.334 -10.396 -34.254 1.00 93.19 517 ARG A O 1
ATOM 4136 N N . ALA A 1 518 ? 19.375 -8.593 -33.376 1.00 92.31 518 ALA A N 1
ATOM 4137 C CA . ALA A 1 518 ? 20.692 -9.214 -33.258 1.00 92.31 518 ALA A CA 1
ATOM 4138 C C . ALA A 1 518 ? 20.660 -10.428 -32.318 1.00 92.31 518 ALA A C 1
ATOM 4140 O O . ALA A 1 518 ? 21.241 -11.465 -32.620 1.00 92.31 518 ALA A O 1
ATOM 4141 N N . TRP A 1 519 ? 19.927 -10.341 -31.204 1.00 95.69 519 TRP A N 1
ATOM 4142 C CA . TRP A 1 519 ? 19.725 -11.495 -30.334 1.00 95.69 519 TRP A CA 1
ATOM 4143 C C . TRP A 1 519 ? 18.956 -12.613 -31.037 1.00 95.69 519 TRP A C 1
ATOM 4145 O O . TRP A 1 519 ? 19.410 -13.751 -31.030 1.00 95.69 519 TRP A O 1
ATOM 4155 N N . LEU A 1 520 ? 17.833 -12.314 -31.694 1.00 93.88 520 LEU A N 1
ATOM 4156 C CA . LEU A 1 520 ? 17.038 -13.330 -32.387 1.00 93.88 520 LEU A CA 1
ATOM 4157 C C . LEU A 1 520 ? 17.816 -14.039 -33.505 1.00 93.88 520 LEU A C 1
ATOM 4159 O O . LEU A 1 520 ? 17.606 -15.235 -33.697 1.00 93.88 520 LEU A O 1
ATOM 4163 N N . SER A 1 521 ? 18.742 -13.357 -34.189 1.00 93.19 521 SER A N 1
ATOM 4164 C CA . SER A 1 521 ? 19.571 -13.985 -35.226 1.00 93.19 521 SER A CA 1
ATOM 4165 C C . SER A 1 521 ? 20.583 -14.992 -34.672 1.00 93.19 521 SER A C 1
ATOM 4167 O O . SER A 1 521 ? 20.961 -15.915 -35.385 1.00 93.19 521 SER A O 1
ATOM 4169 N N . VAL A 1 522 ? 21.009 -14.845 -33.410 1.00 93.62 522 VAL A N 1
ATOM 4170 C CA . VAL A 1 522 ? 21.982 -15.746 -32.753 1.00 93.62 522 VAL A CA 1
ATOM 4171 C C . VAL A 1 522 ? 21.373 -16.595 -31.626 1.00 93.62 522 VAL A C 1
ATOM 4173 O O . VAL A 1 522 ? 22.058 -17.429 -31.028 1.00 93.62 522 VAL A O 1
ATOM 4176 N N . ARG A 1 523 ? 20.079 -16.414 -31.322 1.00 91.56 523 ARG A N 1
ATOM 4177 C CA . ARG A 1 523 ? 19.349 -17.170 -30.292 1.00 91.56 523 ARG A CA 1
ATOM 4178 C C . ARG A 1 523 ? 19.309 -18.657 -30.625 1.00 91.56 523 ARG A C 1
ATOM 4180 O O . ARG A 1 523 ? 19.435 -19.468 -29.715 1.00 91.56 523 ARG A O 1
ATOM 4187 N N . GLY A 1 524 ? 19.171 -19.013 -31.900 1.00 86.25 524 GLY A N 1
ATOM 4188 C CA . GLY A 1 524 ? 19.030 -20.402 -32.336 1.00 86.25 524 GLY A CA 1
ATOM 4189 C C . GLY A 1 524 ? 17.669 -21.023 -31.989 1.00 86.25 524 GLY A C 1
ATOM 4190 O O . GLY A 1 524 ? 16.788 -20.385 -31.399 1.00 86.25 524 GLY A O 1
ATOM 4191 N N . ALA A 1 525 ? 17.492 -22.286 -32.383 1.00 83.50 525 ALA A N 1
ATOM 4192 C CA . ALA A 1 525 ? 16.267 -23.054 -32.171 1.00 83.50 525 ALA A CA 1
ATOM 4193 C C . ALA A 1 525 ? 16.234 -23.655 -30.757 1.00 83.50 525 ALA A C 1
ATOM 4195 O O . ALA A 1 525 ? 16.645 -24.790 -30.526 1.00 83.50 525 ALA A O 1
ATOM 4196 N N . VAL A 1 526 ? 15.748 -22.869 -29.800 1.00 87.75 526 VAL A N 1
ATOM 4197 C CA . VAL A 1 526 ? 15.599 -23.288 -28.403 1.00 87.75 526 VAL A CA 1
ATOM 4198 C C . VAL A 1 526 ? 14.173 -23.780 -28.136 1.00 87.75 526 VAL A C 1
ATOM 4200 O O . VAL A 1 526 ? 13.217 -23.183 -28.626 1.00 87.75 526 VAL A O 1
ATOM 4203 N N . ARG A 1 527 ? 14.025 -24.844 -27.333 1.00 87.00 527 ARG A N 1
ATOM 4204 C CA . ARG A 1 527 ? 12.733 -25.496 -27.026 1.00 87.00 527 ARG A CA 1
ATOM 4205 C C . ARG A 1 527 ? 11.795 -24.672 -26.140 1.00 87.00 527 ARG A C 1
ATOM 4207 O O . ARG A 1 527 ? 10.616 -25.000 -26.052 1.00 87.00 527 ARG A O 1
ATOM 4214 N N . VAL A 1 528 ? 12.306 -23.640 -25.472 1.00 91.00 528 VAL A N 1
ATOM 4215 C CA . VAL A 1 528 ? 11.522 -22.814 -24.549 1.00 91.00 528 VAL A CA 1
ATOM 4216 C C . VAL A 1 528 ? 10.950 -21.575 -25.254 1.00 91.00 528 VAL A C 1
ATOM 4218 O O . VAL A 1 528 ? 11.640 -20.983 -26.098 1.00 91.00 528 VAL A O 1
ATOM 4221 N N . PRO A 1 529 ? 9.699 -21.176 -24.952 1.00 91.38 529 PRO A N 1
ATOM 4222 C CA . PRO A 1 529 ? 9.040 -20.047 -25.610 1.00 91.38 529 PRO A CA 1
ATOM 4223 C C . PRO A 1 529 ? 9.570 -18.679 -25.148 1.00 91.38 529 PRO A C 1
ATOM 4225 O O . PRO A 1 529 ? 9.389 -17.679 -25.853 1.00 91.38 529 PRO A O 1
ATOM 4228 N N . GLU A 1 530 ? 10.232 -18.614 -23.990 1.00 94.31 530 GLU A N 1
ATOM 4229 C CA . GLU A 1 530 ? 10.795 -17.394 -23.417 1.00 94.31 530 GLU A CA 1
ATOM 4230 C C . GLU A 1 530 ? 11.857 -16.764 -24.326 1.00 94.31 530 GLU A C 1
ATOM 4232 O O . GLU A 1 530 ? 12.722 -17.428 -24.901 1.00 94.31 530 GLU A O 1
ATOM 4237 N N . LEU A 1 531 ? 11.814 -15.438 -24.432 1.00 94.56 531 LEU A N 1
ATOM 4238 C CA . LEU A 1 531 ? 12.676 -14.646 -25.300 1.00 94.56 531 LEU A CA 1
ATOM 4239 C C . LEU A 1 531 ? 14.154 -14.767 -24.905 1.00 94.56 531 LEU A C 1
ATOM 4241 O O . LEU A 1 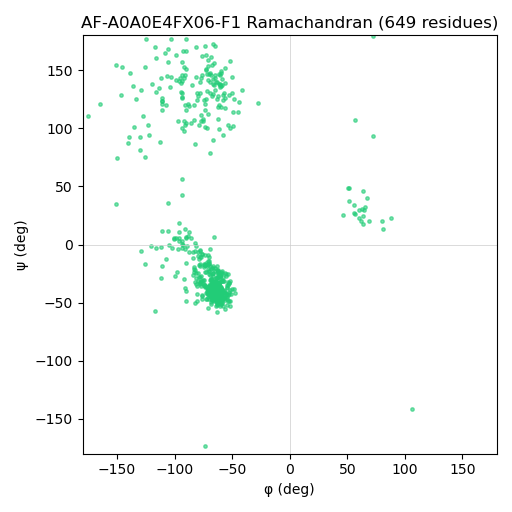531 ? 15.018 -14.852 -25.781 1.00 94.56 531 LEU A O 1
ATOM 4245 N N . PHE A 1 532 ? 14.448 -14.803 -23.602 1.00 95.94 532 PHE A N 1
ATOM 4246 C CA . PHE A 1 532 ? 15.808 -14.890 -23.069 1.00 95.94 532 PHE A CA 1
ATOM 4247 C C . PHE A 1 532 ? 16.048 -16.215 -22.356 1.00 95.94 532 PHE A C 1
ATOM 4249 O O . PHE A 1 532 ? 15.248 -16.641 -21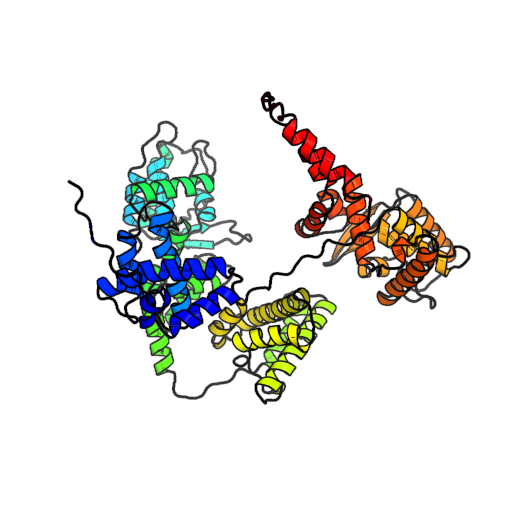.522 1.00 95.94 532 PHE A O 1
ATOM 4256 N N . VAL A 1 533 ? 17.198 -16.819 -22.647 1.00 95.31 533 VAL A N 1
ATOM 4257 C CA . VAL A 1 533 ? 17.585 -18.140 -22.143 1.00 95.31 533 VAL A CA 1
ATOM 4258 C C . VAL A 1 533 ? 18.946 -18.092 -21.456 1.00 95.31 533 VAL A C 1
ATOM 4260 O O . VAL A 1 533 ? 19.775 -17.224 -21.754 1.00 95.31 533 VAL A O 1
ATOM 4263 N N . ASN A 1 534 ? 19.180 -18.993 -20.507 1.00 93.31 534 ASN A N 1
ATOM 4264 C CA . ASN A 1 534 ? 20.469 -19.145 -19.835 1.00 93.31 534 ASN A CA 1
ATOM 4265 C C . ASN A 1 534 ? 21.507 -19.812 -20.770 1.00 93.31 534 ASN A C 1
ATOM 4267 O O . ASN A 1 534 ? 21.283 -19.962 -21.969 1.00 93.31 534 ASN A O 1
ATOM 4271 N N . ALA A 1 535 ? 22.695 -20.137 -20.253 1.00 88.25 535 ALA A N 1
ATOM 4272 C CA . ALA A 1 535 ? 23.749 -20.766 -21.060 1.00 88.25 535 ALA A CA 1
ATOM 4273 C C . ALA A 1 535 ? 23.429 -22.223 -21.455 1.00 88.25 535 ALA A C 1
ATOM 4275 O O . ALA A 1 535 ? 24.047 -22.748 -22.372 1.00 88.25 535 ALA A O 1
ATOM 4276 N N . GLN A 1 536 ? 22.467 -22.845 -20.774 1.00 89.56 536 GLN A N 1
ATOM 4277 C CA . GLN A 1 536 ? 21.959 -24.196 -21.002 1.00 89.56 536 GLN A CA 1
ATOM 4278 C C . GLN A 1 536 ? 20.686 -24.192 -21.868 1.00 89.56 536 GLN A C 1
ATOM 4280 O O . GLN A 1 536 ? 20.016 -25.213 -21.977 1.00 89.56 536 GLN A O 1
ATOM 4285 N N . ASP A 1 537 ? 20.340 -23.044 -22.465 1.00 91.62 537 ASP A N 1
ATOM 4286 C CA . ASP A 1 537 ? 19.137 -22.846 -23.277 1.00 91.62 537 ASP A CA 1
ATOM 4287 C C . ASP A 1 537 ? 17.804 -23.099 -22.529 1.00 91.62 537 ASP A C 1
ATOM 4289 O O . ASP A 1 537 ? 16.754 -23.312 -23.136 1.00 91.62 537 ASP A O 1
ATOM 4293 N N . GLU A 1 538 ? 17.813 -22.999 -21.199 1.00 93.31 538 GLU A N 1
ATOM 4294 C CA . GLU A 1 538 ? 16.613 -22.987 -20.352 1.00 93.31 538 GLU A CA 1
ATOM 4295 C C . GLU A 1 538 ? 16.136 -21.544 -20.094 1.00 93.31 538 GLU A C 1
ATOM 4297 O O . GLU A 1 538 ? 16.890 -20.593 -20.337 1.00 93.31 538 GLU A O 1
ATOM 4302 N N . PRO A 1 539 ? 14.916 -21.320 -19.568 1.00 93.62 539 PRO A N 1
ATOM 4303 C CA . PRO A 1 539 ? 14.403 -19.974 -19.339 1.00 93.62 539 PRO A CA 1
ATOM 4304 C C . PRO A 1 539 ? 15.303 -19.177 -18.389 1.00 93.62 539 PRO A C 1
ATOM 4306 O O . PRO A 1 539 ? 15.753 -19.677 -17.353 1.00 93.62 539 PRO A O 1
ATOM 4309 N N . MET A 1 540 ? 15.560 -17.909 -18.724 1.00 95.31 540 MET A N 1
ATOM 4310 C CA . MET A 1 540 ? 16.336 -17.030 -17.850 1.00 95.31 540 MET A CA 1
ATOM 4311 C C . MET A 1 540 ? 15.664 -16.910 -16.475 1.00 95.31 540 MET A C 1
ATOM 4313 O O . MET A 1 540 ? 14.454 -16.734 -16.360 1.00 95.31 540 MET A O 1
ATOM 4317 N N . THR A 1 541 ? 16.451 -16.960 -15.403 1.00 93.38 541 THR A N 1
ATOM 4318 C CA . THR A 1 541 ? 15.931 -16.803 -14.039 1.00 93.38 541 THR A CA 1
ATOM 4319 C C . THR A 1 541 ? 16.146 -15.382 -13.528 1.00 93.38 541 THR A C 1
ATOM 4321 O O . THR A 1 541 ? 16.971 -14.626 -14.043 1.00 93.38 541 THR A O 1
ATOM 4324 N N . ARG A 1 542 ? 15.423 -15.001 -12.465 1.00 90.12 542 ARG A N 1
ATOM 4325 C CA . ARG A 1 542 ? 15.606 -13.683 -11.829 1.00 90.12 542 ARG A CA 1
ATOM 4326 C C . ARG A 1 542 ? 17.036 -13.501 -11.309 1.00 90.12 542 ARG A C 1
ATOM 4328 O O . ARG A 1 542 ? 17.649 -12.476 -11.584 1.00 90.12 542 ARG A O 1
ATOM 4335 N N . ALA A 1 543 ? 17.562 -14.522 -10.631 1.00 89.25 543 ALA A N 1
ATOM 4336 C CA . ALA A 1 543 ? 18.939 -14.542 -10.143 1.00 89.25 543 ALA A CA 1
ATOM 4337 C C . ALA A 1 543 ? 19.954 -14.521 -11.299 1.00 89.25 543 ALA A C 1
ATOM 4339 O O . ALA A 1 543 ? 20.973 -13.845 -11.208 1.00 89.25 543 ALA A O 1
ATOM 4340 N N . GLY A 1 544 ? 19.651 -15.202 -12.411 1.00 93.06 544 GLY A N 1
ATOM 4341 C CA . GLY A 1 544 ? 20.472 -15.164 -13.621 1.00 93.06 544 GLY A CA 1
ATOM 4342 C C . GLY A 1 544 ? 20.584 -13.756 -14.206 1.00 93.06 544 GLY A C 1
ATOM 4343 O O . GLY A 1 544 ? 21.684 -13.305 -14.510 1.00 93.06 544 GLY A O 1
ATOM 4344 N N . PHE A 1 545 ? 19.471 -13.021 -14.294 1.00 94.88 545 PHE A N 1
ATOM 4345 C CA . PHE A 1 545 ? 19.506 -11.628 -14.741 1.00 94.88 545 PHE A CA 1
ATOM 4346 C C . PHE A 1 545 ? 20.254 -10.709 -13.766 1.00 94.88 545 PHE A C 1
ATOM 4348 O O . PHE A 1 545 ? 21.017 -9.854 -14.203 1.00 94.88 545 PHE A O 1
ATOM 4355 N N . GLU A 1 546 ? 20.062 -10.881 -12.455 1.00 92.12 546 GLU A N 1
ATOM 4356 C CA . GLU A 1 546 ? 20.801 -10.119 -11.438 1.00 92.12 546 GLU A CA 1
ATOM 4357 C C . GLU A 1 546 ? 22.313 -10.345 -11.552 1.00 92.12 546 GLU A C 1
ATOM 4359 O O . GLU A 1 546 ? 23.073 -9.379 -11.526 1.00 92.12 546 GLU A O 1
ATOM 4364 N N . TYR A 1 547 ? 22.738 -11.592 -11.769 1.00 93.56 547 TYR A N 1
ATOM 4365 C CA . TYR A 1 547 ? 24.132 -11.936 -12.038 1.00 93.56 547 TYR A CA 1
ATOM 4366 C C . TYR A 1 547 ? 24.659 -11.274 -13.320 1.00 93.56 547 TYR A C 1
ATOM 4368 O O . TYR A 1 547 ? 25.739 -10.686 -13.306 1.00 93.56 547 TYR A O 1
ATOM 4376 N N . VAL A 1 548 ? 23.898 -11.337 -14.421 1.00 94.00 548 VAL A N 1
ATOM 4377 C CA . VAL A 1 548 ? 24.272 -10.703 -15.698 1.00 94.00 548 VAL A CA 1
ATOM 4378 C C . VAL A 1 548 ? 24.434 -9.192 -15.533 1.00 94.00 548 VAL A C 1
ATOM 4380 O O . VAL A 1 548 ? 25.425 -8.628 -15.993 1.00 94.00 548 VAL A O 1
ATOM 4383 N N . LEU A 1 549 ? 23.489 -8.538 -14.855 1.00 93.75 549 LEU A N 1
ATOM 4384 C CA . LEU A 1 549 ? 23.555 -7.102 -14.611 1.00 93.75 549 LEU A CA 1
ATOM 4385 C C . LEU A 1 549 ? 24.781 -6.743 -13.768 1.00 93.75 549 LEU A C 1
ATOM 4387 O O . LEU A 1 549 ? 25.541 -5.864 -14.155 1.00 93.75 549 LEU A O 1
ATOM 4391 N N . ASP A 1 550 ? 25.001 -7.432 -12.650 1.00 92.38 550 ASP A N 1
ATOM 4392 C CA . ASP A 1 550 ? 26.133 -7.162 -11.761 1.00 92.38 550 ASP A CA 1
ATOM 4393 C C . ASP A 1 550 ? 27.484 -7.379 -12.466 1.00 92.38 550 ASP A C 1
ATOM 4395 O O . ASP A 1 550 ? 28.382 -6.542 -12.356 1.00 92.38 550 ASP A O 1
ATOM 4399 N N . LYS A 1 551 ? 27.602 -8.436 -13.283 1.00 92.88 551 LYS A N 1
ATOM 4400 C CA . LYS A 1 551 ? 28.775 -8.690 -14.134 1.00 92.88 551 LYS A CA 1
ATOM 4401 C C . LYS A 1 551 ? 29.094 -7.489 -15.031 1.00 92.88 551 LYS A C 1
ATOM 4403 O O . LYS A 1 551 ? 30.232 -7.023 -15.049 1.00 92.88 551 LYS A O 1
ATOM 4408 N N . HIS A 1 552 ? 28.103 -6.987 -15.766 1.00 93.56 552 HIS A N 1
ATOM 4409 C CA . HIS A 1 552 ? 28.308 -5.897 -16.727 1.00 93.56 552 HIS A CA 1
ATOM 4410 C C . HIS A 1 552 ? 28.441 -4.529 -16.060 1.00 93.56 552 HIS A C 1
ATOM 4412 O O . HIS A 1 552 ? 29.148 -3.672 -16.575 1.00 93.56 552 HIS A O 1
ATOM 4418 N N . VAL A 1 553 ? 27.845 -4.326 -14.884 1.00 92.25 553 VAL A N 1
ATOM 4419 C CA . VAL A 1 553 ? 28.061 -3.118 -14.072 1.00 92.25 553 VAL A CA 1
ATOM 4420 C C . VAL A 1 553 ? 29.508 -3.030 -13.597 1.00 92.25 553 VAL A C 1
ATOM 4422 O O . VAL A 1 553 ? 30.100 -1.954 -13.666 1.00 92.25 553 VAL A O 1
ATOM 4425 N N . ARG A 1 554 ? 30.104 -4.149 -13.165 1.00 91.06 554 ARG A N 1
ATOM 4426 C CA . ARG A 1 554 ? 31.525 -4.190 -12.782 1.00 91.06 554 ARG A CA 1
ATOM 4427 C C . ARG A 1 554 ? 32.440 -3.869 -13.961 1.00 91.06 554 ARG A C 1
ATOM 4429 O O . ARG A 1 554 ? 33.339 -3.055 -13.798 1.00 91.06 554 ARG A O 1
ATOM 4436 N N . ALA A 1 555 ? 32.169 -4.435 -15.138 1.00 90.56 555 ALA A N 1
ATOM 4437 C CA . ALA A 1 555 ? 32.918 -4.119 -16.357 1.00 90.56 555 ALA A CA 1
ATOM 4438 C C . ALA A 1 555 ? 32.747 -2.643 -16.772 1.00 90.56 555 ALA A C 1
ATOM 4440 O O . ALA A 1 555 ? 33.719 -1.942 -17.040 1.00 90.56 555 ALA A O 1
ATOM 4441 N N . ALA A 1 556 ? 31.519 -2.118 -16.733 1.00 90.94 556 ALA A N 1
ATOM 4442 C CA . ALA A 1 556 ? 31.234 -0.717 -17.046 1.00 90.94 556 ALA A CA 1
ATOM 4443 C C . ALA A 1 556 ? 31.917 0.272 -16.087 1.00 90.94 556 ALA A C 1
ATOM 4445 O O . ALA A 1 556 ? 32.163 1.418 -16.461 1.00 90.94 556 ALA A O 1
ATOM 4446 N N . ALA A 1 557 ? 32.239 -0.151 -14.861 1.00 90.62 557 ALA A N 1
ATOM 4447 C CA . ALA A 1 557 ? 32.911 0.680 -13.868 1.00 90.62 557 ALA A CA 1
ATOM 4448 C C . ALA A 1 557 ? 34.382 0.994 -14.212 1.00 90.62 557 ALA A C 1
ATOM 4450 O O . ALA A 1 557 ? 34.977 1.903 -13.619 1.00 90.62 557 ALA A O 1
ATOM 4451 N N . GLU A 1 558 ? 34.970 0.280 -15.175 1.00 87.69 558 GLU A N 1
ATOM 4452 C CA . GLU A 1 558 ? 36.272 0.623 -15.753 1.00 87.69 558 GLU A CA 1
ATOM 4453 C C . GLU A 1 558 ? 36.170 1.886 -16.613 1.00 87.69 558 GLU A C 1
ATOM 4455 O O . GLU A 1 558 ? 36.951 2.817 -16.419 1.00 87.69 558 GLU A O 1
ATOM 4460 N N . ALA A 1 559 ? 35.154 1.953 -17.480 1.00 84.31 559 ALA A N 1
ATOM 4461 C CA . ALA A 1 559 ? 34.892 3.083 -18.375 1.00 84.31 559 ALA A CA 1
ATOM 4462 C C . ALA A 1 559 ? 34.148 4.251 -17.698 1.00 84.31 559 ALA A C 1
ATOM 4464 O O . ALA A 1 559 ? 34.251 5.392 -18.141 1.00 84.31 559 ALA A O 1
ATOM 4465 N N . CYS A 1 560 ? 33.393 3.986 -16.628 1.00 87.81 560 CYS A N 1
ATOM 4466 C CA . CYS A 1 560 ? 32.605 4.980 -15.902 1.00 87.81 560 CYS A CA 1
ATOM 4467 C C . CYS A 1 560 ? 32.878 4.886 -14.387 1.00 87.81 560 CYS A C 1
ATOM 4469 O O . CYS A 1 560 ? 32.217 4.121 -13.675 1.00 87.81 560 CYS A O 1
ATOM 4471 N N . PRO A 1 561 ? 33.841 5.666 -13.852 1.00 86.38 561 PRO A N 1
ATOM 4472 C CA . PRO A 1 561 ? 34.259 5.574 -12.451 1.00 86.38 561 PRO A CA 1
ATOM 4473 C C . PRO A 1 561 ? 33.142 5.814 -11.424 1.00 86.38 561 PRO A C 1
ATOM 4475 O O . PRO A 1 561 ? 33.219 5.287 -10.313 1.00 86.38 561 PRO A O 1
ATOM 4478 N N . SER A 1 562 ? 32.078 6.549 -11.783 1.00 85.06 562 SER A N 1
ATOM 4479 C CA . SER A 1 562 ? 30.925 6.798 -10.900 1.00 85.06 562 SER A CA 1
ATOM 4480 C C . SER A 1 562 ? 30.159 5.523 -10.521 1.00 85.06 562 SER A C 1
ATOM 4482 O O . SER A 1 562 ? 29.446 5.513 -9.514 1.00 85.06 562 SER A O 1
ATOM 4484 N N . LEU A 1 563 ? 30.342 4.433 -11.276 1.00 85.62 563 LEU A N 1
ATOM 4485 C CA . LEU A 1 563 ? 29.732 3.130 -11.016 1.00 85.62 563 LEU A CA 1
ATOM 4486 C C . LEU A 1 563 ? 30.492 2.296 -9.971 1.00 85.62 563 LEU A C 1
ATOM 4488 O O . LEU A 1 563 ? 29.883 1.434 -9.341 1.00 85.62 563 LEU A O 1
ATOM 4492 N N . ARG A 1 564 ? 31.787 2.559 -9.719 1.00 80.75 564 ARG A N 1
ATOM 4493 C CA . ARG A 1 564 ? 32.646 1.717 -8.851 1.00 80.75 564 ARG A CA 1
ATOM 4494 C C . ARG A 1 564 ? 32.145 1.593 -7.411 1.00 80.75 564 ARG A C 1
ATOM 4496 O O . ARG A 1 564 ? 32.349 0.569 -6.770 1.00 80.75 564 ARG A O 1
ATOM 4503 N N . SER A 1 565 ? 31.488 2.630 -6.895 1.00 72.12 565 SER A N 1
ATOM 4504 C CA . SER A 1 565 ? 30.954 2.675 -5.526 1.00 72.12 565 SER A CA 1
ATOM 4505 C C . SER A 1 565 ? 29.458 2.347 -5.444 1.00 72.12 565 SER A C 1
ATOM 4507 O O . SER A 1 565 ? 28.849 2.464 -4.375 1.00 72.12 565 SER A O 1
ATOM 4509 N N . ARG A 1 566 ? 28.832 1.946 -6.561 1.00 76.12 566 ARG A N 1
ATOM 4510 C CA . ARG A 1 566 ? 27.383 1.748 -6.663 1.00 76.12 566 ARG A CA 1
ATOM 4511 C C . ARG A 1 566 ? 27.037 0.270 -6.814 1.00 76.12 566 ARG A C 1
ATOM 4513 O O . ARG A 1 566 ? 27.421 -0.380 -7.773 1.00 76.12 566 ARG A O 1
ATOM 4520 N N . SER A 1 567 ? 26.207 -0.239 -5.903 1.00 77.31 567 SER A N 1
ATOM 4521 C CA . SER A 1 567 ? 25.465 -1.483 -6.134 1.00 77.31 567 SER A CA 1
ATOM 4522 C C . SER A 1 567 ? 24.201 -1.158 -6.930 1.00 77.31 567 SER A C 1
ATOM 4524 O O . SER A 1 567 ? 23.379 -0.341 -6.492 1.00 77.31 567 SER A O 1
ATOM 4526 N N . ILE A 1 568 ? 24.083 -1.751 -8.120 1.00 84.25 568 ILE A N 1
ATOM 4527 C CA . ILE A 1 568 ? 22.989 -1.501 -9.059 1.00 84.25 568 ILE A CA 1
ATOM 4528 C C . ILE A 1 568 ? 22.111 -2.740 -9.137 1.00 84.25 568 ILE A C 1
ATOM 4530 O O . ILE A 1 568 ? 22.509 -3.800 -9.602 1.00 84.25 568 ILE A O 1
ATOM 4534 N N . SER A 1 569 ? 20.876 -2.573 -8.694 1.00 84.25 569 SER A N 1
ATOM 4535 C CA . SER A 1 569 ? 19.816 -3.561 -8.791 1.00 84.25 569 SER A CA 1
ATOM 4536 C C . SER A 1 569 ? 18.975 -3.341 -10.053 1.00 84.25 569 SER A C 1
ATOM 4538 O O . SER A 1 569 ? 18.832 -2.206 -10.523 1.00 84.25 569 SER A O 1
ATOM 4540 N N . PRO A 1 570 ? 18.284 -4.378 -10.549 1.00 84.25 570 PRO A N 1
ATOM 4541 C CA . PRO A 1 570 ? 17.327 -4.234 -11.646 1.00 84.25 570 PRO A CA 1
ATOM 4542 C C . PRO A 1 570 ? 16.245 -3.169 -11.418 1.00 84.25 570 PRO A C 1
ATOM 4544 O O . PRO A 1 570 ? 15.787 -2.510 -12.351 1.00 84.25 570 PRO A O 1
ATOM 4547 N N . HIS A 1 571 ? 15.838 -2.957 -10.163 1.00 82.56 571 HIS A N 1
ATOM 4548 C CA . HIS A 1 571 ? 14.866 -1.917 -9.830 1.00 82.56 571 HIS A CA 1
ATOM 4549 C C . HIS A 1 571 ? 15.434 -0.504 -10.027 1.00 82.56 571 HIS A C 1
ATOM 4551 O O . HIS A 1 571 ? 14.676 0.393 -10.388 1.00 82.56 571 HIS A O 1
ATOM 4557 N N . GLN A 1 572 ? 16.748 -0.294 -9.871 1.00 84.25 572 GLN A N 1
ATOM 4558 C CA . GLN A 1 572 ? 17.384 0.991 -10.186 1.00 84.25 572 GLN A CA 1
ATOM 4559 C C . GLN A 1 572 ? 17.350 1.292 -11.688 1.00 84.25 572 GLN A C 1
ATOM 4561 O O . GLN A 1 572 ? 17.087 2.438 -12.045 1.00 84.25 572 GLN A O 1
ATOM 4566 N N . LEU A 1 573 ? 17.501 0.298 -12.574 1.00 82.38 573 LEU A N 1
ATOM 4567 C CA . LEU A 1 573 ? 17.302 0.502 -14.020 1.00 82.38 573 LEU A CA 1
ATOM 4568 C C . LEU A 1 573 ? 15.876 0.967 -14.330 1.00 82.38 573 LEU A C 1
ATOM 4570 O O . LEU A 1 573 ? 15.679 1.936 -15.061 1.00 82.38 573 LEU A O 1
ATOM 4574 N N . ARG A 1 574 ? 14.876 0.333 -13.707 1.00 85.38 574 ARG A N 1
ATOM 4575 C CA . ARG A 1 574 ? 13.471 0.742 -13.836 1.00 85.38 574 ARG A CA 1
ATOM 4576 C C . ARG A 1 574 ? 13.226 2.161 -13.319 1.00 85.38 574 ARG A C 1
ATOM 4578 O O . ARG A 1 574 ? 12.506 2.922 -13.957 1.00 85.38 574 ARG A O 1
ATOM 4585 N N . HIS A 1 575 ? 13.802 2.521 -12.175 1.00 80.06 575 HIS A N 1
ATOM 4586 C CA . HIS A 1 575 ? 13.701 3.879 -11.642 1.00 80.06 575 HIS A CA 1
ATOM 4587 C C . HIS A 1 575 ? 14.367 4.908 -12.559 1.00 80.06 575 HIS A C 1
ATOM 4589 O O . HIS A 1 575 ? 13.819 5.987 -12.751 1.00 80.06 575 HIS A O 1
ATOM 4595 N N . SER A 1 576 ? 15.498 4.555 -13.168 1.00 80.75 576 SER A N 1
ATOM 4596 C CA . SER A 1 576 ? 16.211 5.414 -14.120 1.00 80.75 576 SER A CA 1
ATOM 4597 C C . SER A 1 576 ? 15.386 5.642 -15.382 1.00 80.75 576 SER A C 1
ATOM 4599 O O . SER A 1 576 ? 15.202 6.784 -15.786 1.00 80.75 576 SER A O 1
ATOM 4601 N N . CYS A 1 577 ? 14.785 4.582 -15.934 1.00 80.44 577 CYS A N 1
ATOM 4602 C CA . CYS A 1 577 ? 13.817 4.687 -17.028 1.00 80.44 577 CYS A CA 1
ATOM 4603 C C . CYS A 1 577 ? 12.664 5.638 -16.672 1.00 80.44 577 CYS A C 1
ATOM 4605 O O . CYS A 1 577 ? 12.333 6.528 -17.447 1.00 80.44 577 CYS A O 1
ATOM 4607 N N . ALA A 1 578 ? 12.088 5.495 -15.475 1.00 75.06 578 ALA A N 1
ATOM 4608 C CA . ALA A 1 578 ? 10.986 6.337 -15.021 1.00 75.06 578 ALA A CA 1
ATOM 4609 C C . ALA A 1 578 ? 11.350 7.829 -14.969 1.00 75.06 578 ALA A C 1
ATOM 4611 O O . ALA A 1 578 ? 10.561 8.656 -15.417 1.00 75.06 578 ALA A O 1
ATOM 4612 N N . VAL A 1 579 ? 12.528 8.159 -14.428 1.00 73.19 579 VAL A N 1
ATOM 4613 C CA . VAL A 1 579 ? 13.018 9.542 -14.319 1.00 73.19 579 VAL A CA 1
ATOM 4614 C C . VAL A 1 579 ? 13.308 10.124 -15.699 1.00 73.19 579 VAL A C 1
ATOM 4616 O O . VAL A 1 579 ? 12.816 11.200 -16.011 1.00 73.19 579 VAL A O 1
ATOM 4619 N N . ILE A 1 580 ? 14.013 9.387 -16.556 1.00 73.12 580 ILE A N 1
ATOM 4620 C CA . ILE A 1 580 ? 14.352 9.836 -17.914 1.00 73.12 580 ILE A CA 1
ATOM 4621 C C . ILE A 1 580 ? 13.085 10.039 -18.759 1.00 73.12 580 ILE A C 1
ATOM 4623 O O . ILE A 1 580 ? 12.959 11.029 -19.474 1.00 73.12 580 ILE A O 1
ATOM 4627 N N . MET A 1 581 ? 12.108 9.135 -18.652 1.00 70.56 581 MET A N 1
ATOM 4628 C CA . MET A 1 581 ? 10.819 9.283 -19.333 1.00 70.56 581 MET A CA 1
ATOM 4629 C C . MET A 1 581 ? 10.012 10.461 -18.785 1.00 70.56 581 MET A C 1
ATOM 4631 O O . MET A 1 581 ? 9.320 11.124 -19.554 1.00 70.56 581 MET A O 1
ATOM 4635 N N . LEU A 1 582 ? 10.081 10.730 -17.478 1.00 71.31 582 LEU A N 1
ATOM 4636 C CA . LEU A 1 582 ? 9.440 11.902 -16.884 1.00 71.31 582 LEU A CA 1
ATOM 4637 C C . LEU A 1 582 ? 10.060 13.188 -17.436 1.00 71.31 582 LEU A C 1
ATOM 4639 O O . LEU A 1 582 ? 9.319 14.030 -17.925 1.00 71.31 582 LEU A O 1
ATOM 4643 N N . GLN A 1 583 ? 11.390 13.273 -17.467 1.00 69.38 583 GLN A N 1
ATOM 4644 C CA . GLN A 1 583 ? 12.132 14.402 -18.038 1.00 69.38 583 GLN A CA 1
ATOM 4645 C C . GLN A 1 583 ? 11.825 14.624 -19.520 1.00 69.38 583 GLN A C 1
ATOM 4647 O O . GLN A 1 583 ? 11.715 15.756 -19.962 1.00 69.38 583 GLN A O 1
ATOM 4652 N N . ALA A 1 584 ? 11.654 13.553 -20.297 1.00 66.31 584 ALA A N 1
ATOM 4653 C CA . ALA A 1 584 ? 11.359 13.667 -21.723 1.00 66.31 584 ALA A CA 1
ATOM 4654 C C . ALA A 1 584 ? 9.888 14.003 -22.027 1.00 66.31 584 ALA A C 1
ATOM 4656 O O . ALA A 1 584 ? 9.586 14.541 -23.091 1.00 66.31 584 ALA A O 1
ATOM 4657 N N . THR A 1 585 ? 8.949 13.619 -21.155 1.00 67.06 585 THR A N 1
ATOM 4658 C CA . THR A 1 585 ? 7.506 13.714 -21.453 1.00 67.06 585 THR A CA 1
ATOM 4659 C C . THR A 1 585 ? 6.756 14.754 -20.635 1.00 67.06 585 THR A C 1
ATOM 4661 O O . THR A 1 585 ? 5.636 15.091 -21.026 1.00 67.06 585 THR A O 1
ATOM 4664 N N . HIS A 1 586 ? 7.318 15.196 -19.505 1.00 67.56 586 HIS A N 1
ATOM 4665 C CA . HIS A 1 586 ? 6.692 16.061 -18.499 1.00 67.56 586 HIS A CA 1
ATOM 4666 C C . HIS A 1 586 ? 5.261 15.626 -18.106 1.00 67.56 586 HIS A C 1
ATOM 4668 O O . HIS A 1 586 ? 4.427 16.433 -17.701 1.00 67.56 586 HIS A O 1
ATOM 4674 N N . ASP A 1 587 ? 4.928 14.333 -18.253 1.00 67.69 587 ASP A N 1
ATOM 4675 C CA . ASP A 1 587 ? 3.604 13.792 -17.928 1.00 67.69 587 ASP A CA 1
ATOM 4676 C C . ASP A 1 587 ? 3.727 12.484 -17.144 1.00 67.69 587 ASP A C 1
ATOM 4678 O O . ASP A 1 587 ? 3.893 11.384 -17.686 1.00 67.69 587 ASP A O 1
ATOM 4682 N N . ILE A 1 588 ? 3.545 12.598 -15.829 1.00 67.56 588 ILE A N 1
ATOM 4683 C CA . ILE A 1 588 ? 3.552 11.468 -14.901 1.00 67.56 588 ILE A CA 1
ATOM 4684 C C . ILE A 1 588 ? 2.545 10.364 -15.266 1.00 67.56 588 ILE A C 1
ATOM 4686 O O . ILE A 1 588 ? 2.769 9.193 -14.944 1.00 67.56 588 ILE A O 1
ATOM 4690 N N . ARG A 1 589 ? 1.438 10.682 -15.952 1.00 63.31 589 ARG A N 1
ATOM 4691 C CA . ARG A 1 589 ? 0.442 9.678 -16.361 1.00 63.31 589 ARG A CA 1
ATOM 4692 C C . ARG A 1 589 ? 0.988 8.796 -17.475 1.00 63.31 589 ARG A C 1
ATOM 4694 O O . ARG A 1 589 ? 0.764 7.587 -17.440 1.00 63.31 589 ARG A O 1
ATOM 4701 N N . LYS A 1 590 ? 1.750 9.369 -18.414 1.00 66.94 590 LYS A N 1
ATOM 4702 C CA . LYS A 1 590 ? 2.439 8.608 -19.469 1.00 66.94 590 LYS A CA 1
ATOM 4703 C C . LYS A 1 590 ? 3.492 7.685 -18.861 1.00 66.94 590 LYS A C 1
ATOM 4705 O O . LYS A 1 590 ? 3.534 6.507 -19.206 1.00 66.94 590 LYS A O 1
ATOM 4710 N N . VAL A 1 591 ? 4.250 8.172 -17.876 1.00 69.81 591 VAL A N 1
ATOM 4711 C CA . VAL A 1 591 ? 5.220 7.358 -17.121 1.00 69.81 591 VAL A CA 1
ATOM 4712 C C . VAL A 1 591 ? 4.525 6.218 -16.365 1.00 69.81 591 VAL A C 1
ATOM 4714 O O . VAL A 1 591 ? 4.970 5.071 -16.415 1.00 69.81 591 VAL A O 1
ATOM 4717 N N . ALA A 1 592 ? 3.399 6.491 -15.697 1.00 69.12 592 ALA A N 1
ATOM 4718 C CA . ALA A 1 592 ? 2.623 5.473 -14.988 1.00 69.12 592 ALA A CA 1
ATOM 4719 C C . ALA A 1 592 ? 2.083 4.386 -15.935 1.00 69.12 592 ALA A C 1
ATOM 4721 O O . ALA A 1 592 ? 2.143 3.199 -15.599 1.00 69.12 592 ALA A O 1
ATOM 4722 N N . LEU A 1 593 ? 1.597 4.783 -17.116 1.00 72.44 593 LEU A N 1
ATOM 4723 C CA . LEU A 1 593 ? 1.119 3.871 -18.155 1.00 72.44 593 LEU A CA 1
ATOM 4724 C C . LEU A 1 593 ? 2.261 2.999 -18.700 1.00 72.44 593 LEU A C 1
ATOM 4726 O O . LEU A 1 593 ? 2.124 1.776 -18.729 1.00 72.44 593 LEU A O 1
ATOM 4730 N N . TRP A 1 594 ? 3.405 3.607 -19.031 1.00 76.12 594 TRP A N 1
ATOM 4731 C CA . TRP A 1 594 ? 4.608 2.922 -19.523 1.00 76.12 594 TRP A CA 1
ATOM 4732 C C . TRP A 1 594 ? 5.119 1.867 -18.531 1.00 76.12 594 TRP A C 1
ATOM 4734 O O . TRP A 1 594 ? 5.364 0.708 -18.866 1.00 76.12 594 TRP A O 1
ATOM 4744 N N . LEU A 1 595 ? 5.187 2.231 -17.250 1.00 74.81 595 LEU A N 1
ATOM 4745 C CA . LEU A 1 595 ? 5.639 1.341 -16.182 1.00 74.81 595 LEU A CA 1
ATOM 4746 C C . LEU A 1 595 ? 4.584 0.306 -15.750 1.00 74.81 595 LEU A C 1
ATOM 4748 O O . LEU A 1 595 ? 4.904 -0.605 -14.975 1.00 74.81 595 LEU A O 1
ATOM 4752 N N . GLY A 1 596 ? 3.330 0.429 -16.193 1.00 67.81 596 GLY A N 1
ATOM 4753 C CA . GLY A 1 596 ? 2.229 -0.444 -15.778 1.00 67.81 596 GLY A CA 1
ATOM 4754 C C . GLY A 1 596 ? 1.856 -0.280 -14.300 1.00 67.81 596 GLY A C 1
ATOM 4755 O O . GLY A 1 596 ? 1.647 -1.268 -13.590 1.00 67.81 596 GLY A O 1
ATOM 4756 N N . HIS A 1 597 ? 1.844 0.956 -13.797 1.00 68.12 597 HIS A N 1
ATOM 4757 C CA . HIS A 1 597 ? 1.420 1.276 -12.434 1.00 68.12 597 HIS A CA 1
ATOM 4758 C C . HIS A 1 597 ? -0.110 1.335 -12.340 1.00 68.12 597 HIS A C 1
ATOM 4760 O O . HIS A 1 597 ? -0.762 2.091 -13.050 1.00 68.12 597 HIS A O 1
ATOM 4766 N N . ALA A 1 598 ? -0.694 0.542 -11.436 1.00 54.16 598 ALA A N 1
ATOM 4767 C CA . ALA A 1 598 ? -2.142 0.536 -11.205 1.00 54.16 598 ALA A CA 1
ATOM 4768 C C . ALA A 1 598 ? -2.629 1.719 -10.343 1.00 54.16 598 ALA A C 1
ATOM 4770 O O . ALA A 1 598 ? -3.823 2.000 -10.328 1.00 54.16 598 ALA A O 1
ATOM 4771 N N . ASP A 1 599 ? -1.721 2.380 -9.621 1.00 51.62 599 ASP A N 1
ATOM 4772 C CA . ASP A 1 599 ? -1.994 3.543 -8.774 1.00 51.62 599 ASP A CA 1
ATOM 4773 C C . ASP A 1 599 ? -0.940 4.623 -9.047 1.00 51.62 599 ASP A C 1
ATOM 4775 O O . ASP A 1 599 ? 0.262 4.367 -8.931 1.00 51.62 599 ASP A O 1
ATOM 4779 N N . ILE A 1 600 ? -1.388 5.834 -9.381 1.00 55.19 600 ILE A N 1
ATOM 4780 C CA . ILE A 1 600 ? -0.520 6.974 -9.691 1.00 55.19 600 ILE A CA 1
ATOM 4781 C C . ILE A 1 600 ? 0.353 7.383 -8.497 1.00 55.19 600 ILE A C 1
ATOM 4783 O O . ILE A 1 600 ? 1.461 7.875 -8.695 1.00 55.19 600 ILE A O 1
ATOM 4787 N N . ARG A 1 601 ? -0.061 7.059 -7.261 1.00 50.12 601 ARG A N 1
ATOM 4788 C CA . ARG A 1 601 ? 0.730 7.273 -6.034 1.00 50.12 601 ARG A CA 1
ATOM 4789 C C . ARG A 1 601 ? 2.053 6.517 -6.034 1.00 50.12 601 ARG A C 1
ATOM 4791 O O . ARG A 1 601 ? 3.014 6.942 -5.401 1.00 50.12 601 ARG A O 1
ATOM 4798 N N . THR A 1 602 ? 2.124 5.393 -6.750 1.00 54.78 602 THR A N 1
ATOM 4799 C CA . THR A 1 602 ? 3.385 4.653 -6.927 1.00 54.78 602 THR A CA 1
ATOM 4800 C C . THR A 1 602 ? 4.342 5.347 -7.898 1.00 54.78 602 THR A C 1
ATOM 4802 O O . THR A 1 602 ? 5.533 5.054 -7.890 1.00 54.78 602 THR A O 1
ATOM 4805 N N . THR A 1 603 ? 3.837 6.291 -8.697 1.00 55.88 603 THR A N 1
ATOM 4806 C CA . THR A 1 603 ? 4.602 7.136 -9.623 1.00 55.88 603 THR A CA 1
ATOM 4807 C C . THR A 1 603 ? 4.904 8.518 -9.023 1.00 55.88 603 THR A C 1
ATOM 4809 O O . THR A 1 603 ? 5.910 9.118 -9.381 1.00 55.88 603 THR A O 1
ATOM 4812 N N . GLU A 1 604 ? 4.114 9.006 -8.053 1.00 59.38 604 GLU A N 1
ATOM 4813 C CA . GLU A 1 604 ? 4.346 10.287 -7.343 1.00 59.38 604 GLU A CA 1
ATOM 4814 C C . GLU A 1 604 ? 5.726 10.375 -6.676 1.00 59.38 604 GLU A C 1
ATOM 4816 O O . GLU A 1 604 ? 6.252 11.465 -6.455 1.00 59.38 604 GLU A O 1
ATOM 4821 N N . VAL A 1 605 ? 6.335 9.231 -6.360 1.00 60.38 605 VAL A N 1
ATOM 4822 C CA . VAL A 1 605 ? 7.690 9.176 -5.805 1.00 60.38 605 VAL A CA 1
ATOM 4823 C C . VAL A 1 605 ? 8.741 9.775 -6.755 1.00 60.38 605 VAL A C 1
ATOM 4825 O O . VAL A 1 605 ? 9.746 10.292 -6.274 1.00 60.38 605 VAL A O 1
ATOM 4828 N N . TYR A 1 606 ? 8.497 9.774 -8.074 1.00 60.78 606 TYR A N 1
ATOM 4829 C CA . TYR A 1 606 ? 9.404 10.347 -9.075 1.00 60.78 606 TYR A CA 1
ATOM 4830 C C . TYR A 1 606 ? 9.324 11.882 -9.149 1.00 60.78 606 TYR A C 1
ATOM 4832 O O . TYR A 1 606 ? 10.360 12.517 -9.301 1.00 60.78 606 TYR A O 1
ATOM 4840 N N . LEU A 1 607 ? 8.154 12.495 -8.906 1.00 57.31 607 LEU A N 1
ATOM 4841 C CA . LEU A 1 607 ? 7.998 13.967 -8.846 1.00 57.31 607 LEU A CA 1
ATOM 4842 C C . LEU A 1 607 ? 8.799 14.610 -7.707 1.00 57.31 607 LEU A C 1
ATOM 4844 O O . LEU A 1 607 ? 9.074 15.805 -7.698 1.00 57.31 607 LEU A O 1
ATOM 4848 N N . ARG A 1 608 ? 9.146 13.827 -6.683 1.00 53.09 608 ARG A N 1
ATOM 4849 C CA . ARG A 1 608 ? 9.955 14.318 -5.564 1.00 53.09 608 ARG A CA 1
ATOM 4850 C C . ARG A 1 608 ? 11.442 14.414 -5.907 1.00 53.09 608 ARG A C 1
ATOM 4852 O O . ARG A 1 608 ? 12.174 14.974 -5.096 1.00 53.09 608 ARG A O 1
ATOM 4859 N N . MET A 1 609 ? 11.870 13.856 -7.041 1.00 51.66 609 MET A N 1
ATOM 4860 C CA . MET A 1 609 ? 13.278 13.717 -7.410 1.00 51.66 609 MET A CA 1
ATOM 4861 C C . MET A 1 609 ? 13.798 14.769 -8.378 1.00 51.66 609 MET A C 1
ATOM 4863 O O . MET A 1 609 ? 14.995 15.030 -8.335 1.00 51.66 609 MET A O 1
ATOM 4867 N N . ASP A 1 610 ? 12.944 15.350 -9.221 1.00 47.81 610 ASP A N 1
ATOM 4868 C CA . ASP A 1 610 ? 13.373 16.359 -10.187 1.00 47.81 610 ASP A CA 1
ATOM 4869 C C . ASP A 1 610 ? 13.102 17.774 -9.638 1.00 47.81 610 ASP A C 1
ATOM 4871 O O . ASP A 1 610 ? 11.941 18.184 -9.532 1.00 47.81 610 ASP A O 1
ATOM 4875 N N . PRO A 1 611 ? 14.132 18.526 -9.206 1.00 39.03 611 PRO A N 1
ATOM 4876 C CA . PRO A 1 611 ? 13.973 19.923 -8.825 1.00 39.03 611 PRO A CA 1
ATOM 4877 C C . PRO A 1 611 ? 13.716 20.834 -10.029 1.00 39.03 611 PRO A C 1
ATOM 4879 O O . PRO A 1 611 ? 13.271 21.954 -9.805 1.00 39.03 611 PRO A O 1
ATOM 4882 N N . SER A 1 612 ? 13.936 20.376 -11.266 1.00 41.56 612 SER A N 1
ATOM 4883 C CA . SER A 1 612 ? 13.807 21.191 -12.482 1.00 41.56 612 SER A CA 1
ATOM 4884 C C . SER A 1 612 ? 12.357 21.590 -12.739 1.00 41.56 612 SER A C 1
ATOM 4886 O O . SER A 1 612 ? 12.102 22.764 -12.949 1.00 41.56 612 SER A O 1
ATOM 4888 N N . GLU A 1 613 ? 11.381 20.688 -12.560 1.00 43.75 613 GLU A N 1
ATOM 4889 C CA . GLU A 1 613 ? 9.950 21.056 -12.633 1.00 43.75 613 GLU A CA 1
ATOM 4890 C C . GLU A 1 613 ? 9.550 22.045 -11.525 1.00 43.75 613 GLU A C 1
ATOM 4892 O O . GLU A 1 613 ? 8.673 22.885 -11.716 1.00 43.75 613 GLU A O 1
ATOM 4897 N N . LYS A 1 614 ? 10.182 21.964 -10.345 1.00 35.84 614 LYS A N 1
ATOM 4898 C CA . LYS A 1 614 ? 9.948 22.929 -9.260 1.00 35.84 614 LYS A CA 1
ATOM 4899 C C . LYS A 1 614 ? 10.610 24.271 -9.549 1.00 35.84 614 LYS A C 1
ATOM 4901 O O . LYS A 1 614 ? 10.040 25.280 -9.157 1.00 35.84 614 LYS A O 1
ATOM 4906 N N . LEU A 1 615 ? 11.776 24.280 -10.196 1.00 33.06 615 LEU A N 1
ATOM 4907 C CA . LEU A 1 615 ? 12.454 25.492 -10.648 1.00 33.06 615 LEU A CA 1
ATOM 4908 C C . LEU A 1 615 ? 11.671 26.150 -11.782 1.00 33.06 615 LEU A C 1
ATOM 4910 O O . LEU A 1 615 ? 11.310 27.304 -11.632 1.00 33.06 615 LEU A O 1
ATOM 4914 N N . GLU A 1 616 ? 11.295 25.415 -12.829 1.00 40.41 616 GLU A N 1
ATOM 4915 C CA . GLU A 1 616 ? 10.467 25.916 -13.931 1.00 40.41 616 GLU A CA 1
ATOM 4916 C C . GLU A 1 616 ? 9.103 26.407 -13.440 1.00 40.41 616 GLU A C 1
ATOM 4918 O O . GLU A 1 616 ? 8.640 27.451 -13.876 1.00 40.41 616 GLU A O 1
ATOM 4923 N N . ALA A 1 617 ? 8.454 25.720 -12.491 1.00 35.66 617 ALA A N 1
ATOM 4924 C CA . ALA A 1 617 ? 7.206 26.206 -11.895 1.00 35.66 617 ALA A CA 1
ATOM 4925 C C . ALA A 1 617 ? 7.405 27.461 -11.026 1.00 35.66 617 ALA A C 1
ATOM 4927 O O . ALA A 1 617 ? 6.483 28.263 -10.900 1.00 35.66 617 ALA A O 1
ATOM 4928 N N . VAL A 1 618 ? 8.578 27.633 -10.413 1.00 33.94 618 VAL A N 1
ATOM 4929 C CA . VAL A 1 618 ? 8.944 28.841 -9.656 1.00 33.94 618 VAL A CA 1
ATOM 4930 C C . VAL A 1 618 ? 9.328 29.987 -10.598 1.00 33.94 618 VAL A C 1
ATOM 4932 O O . VAL A 1 618 ? 8.985 31.127 -10.310 1.00 33.94 618 VAL A O 1
ATOM 4935 N N . GLU A 1 619 ? 9.970 29.696 -11.728 1.00 35.41 619 GLU A N 1
ATOM 4936 C CA . GLU A 1 619 ? 10.367 30.657 -12.765 1.00 35.41 619 GLU A CA 1
ATOM 4937 C C . GLU A 1 619 ? 9.187 31.078 -13.659 1.00 35.41 619 GLU A C 1
ATOM 4939 O O . GLU A 1 619 ? 9.103 32.233 -14.068 1.00 35.41 619 GLU A O 1
ATOM 4944 N N . ALA A 1 620 ? 8.232 30.177 -13.916 1.00 35.59 620 ALA A N 1
ATOM 4945 C CA . ALA A 1 620 ? 6.997 30.450 -14.657 1.00 35.59 620 ALA A CA 1
ATOM 4946 C C . ALA A 1 620 ? 5.976 31.262 -13.842 1.00 35.59 620 ALA A C 1
ATOM 4948 O O . ALA A 1 620 ? 5.054 31.860 -14.403 1.00 35.59 620 ALA A O 1
ATOM 4949 N N . VAL A 1 621 ? 6.127 31.306 -12.516 1.00 33.06 621 VAL A N 1
ATOM 4950 C CA . VAL A 1 621 ? 5.427 32.279 -11.679 1.00 33.06 621 VAL A CA 1
ATOM 4951 C C . VAL A 1 621 ? 6.181 33.593 -11.811 1.00 33.06 621 VAL A C 1
ATOM 4953 O O . VAL A 1 621 ? 7.219 33.776 -11.183 1.00 33.06 621 VAL A O 1
ATOM 4956 N N . VAL A 1 622 ? 5.639 34.524 -12.605 1.00 31.52 622 VAL A N 1
ATOM 4957 C CA . VAL A 1 622 ? 6.085 35.925 -12.598 1.00 31.52 622 VAL A CA 1
ATOM 4958 C C . VAL A 1 622 ? 6.116 36.378 -11.133 1.00 31.52 622 VAL A C 1
ATOM 4960 O O . VAL A 1 622 ? 5.053 36.415 -10.499 1.00 31.52 622 VAL A O 1
ATOM 4963 N N . PRO A 1 623 ? 7.296 36.678 -10.554 1.00 30.45 623 PRO A N 1
ATOM 4964 C CA . PRO A 1 623 ? 7.362 37.189 -9.198 1.00 30.45 623 PRO A CA 1
ATOM 4965 C C . PRO A 1 623 ? 6.511 38.461 -9.163 1.00 30.45 623 PRO A C 1
ATOM 4967 O O . PRO A 1 623 ? 6.686 39.303 -10.048 1.00 30.45 623 PRO A O 1
ATOM 4970 N N . PRO A 1 624 ? 5.578 38.633 -8.208 1.00 36.41 624 PRO A N 1
ATOM 4971 C CA . PRO A 1 624 ? 4.876 39.904 -8.090 1.00 36.41 624 PRO A CA 1
ATOM 4972 C C . PRO A 1 624 ? 5.935 41.002 -7.999 1.00 36.41 624 PRO A C 1
ATOM 4974 O O . PRO A 1 624 ? 6.872 40.861 -7.212 1.00 36.41 624 PRO A O 1
ATOM 4977 N N . GLU A 1 625 ? 5.830 42.046 -8.828 1.00 33.12 625 GLU A N 1
ATOM 4978 C CA . GLU A 1 625 ? 6.775 43.162 -8.818 1.00 33.12 625 GLU A CA 1
ATOM 4979 C C . GLU A 1 625 ? 6.792 43.794 -7.422 1.00 33.12 625 GLU A C 1
ATOM 4981 O O . GLU A 1 625 ? 5.976 44.642 -7.057 1.00 33.12 625 GLU A O 1
ATOM 4986 N N . LEU A 1 626 ? 7.728 43.345 -6.594 1.00 36.88 626 LEU A N 1
ATOM 4987 C CA . LEU A 1 626 ? 8.009 43.962 -5.318 1.00 36.88 626 LEU A CA 1
ATOM 4988 C C . LEU A 1 626 ? 8.741 45.260 -5.644 1.00 36.88 626 LEU A C 1
ATOM 4990 O O . LEU A 1 626 ? 9.845 45.230 -6.194 1.00 36.88 626 LEU A O 1
ATOM 4994 N N . ARG A 1 627 ? 8.128 46.409 -5.316 1.00 30.61 627 ARG A N 1
ATOM 4995 C CA . ARG A 1 627 ? 8.793 47.720 -5.372 1.00 30.61 627 ARG A CA 1
ATOM 4996 C C . ARG A 1 627 ? 10.178 47.578 -4.746 1.00 30.61 627 ARG A C 1
ATOM 4998 O O . ARG A 1 627 ? 10.283 47.330 -3.545 1.00 30.61 627 ARG A O 1
ATOM 5005 N N . ARG A 1 628 ? 11.234 47.744 -5.549 1.00 34.41 628 ARG A N 1
ATOM 5006 C CA . ARG A 1 628 ? 12.611 47.801 -5.051 1.00 34.41 628 ARG A CA 1
ATOM 5007 C C . ARG A 1 628 ? 12.716 48.997 -4.106 1.00 34.41 628 ARG A C 1
ATOM 5009 O O . ARG A 1 628 ? 12.822 50.141 -4.541 1.00 34.41 628 ARG A O 1
ATOM 5016 N N . GLY A 1 629 ? 12.639 48.735 -2.804 1.00 38.19 629 GLY A N 1
ATOM 5017 C CA . GLY A 1 629 ? 13.018 49.706 -1.789 1.00 38.19 629 GLY A CA 1
ATOM 5018 C C . GLY A 1 629 ? 14.490 50.059 -1.979 1.00 38.19 629 GLY A C 1
ATOM 5019 O O . GLY A 1 629 ? 15.315 49.176 -2.213 1.00 38.19 629 GLY A O 1
ATOM 5020 N N . ARG A 1 630 ? 14.820 51.352 -1.909 1.00 40.72 630 ARG A N 1
ATOM 5021 C CA . ARG A 1 630 ? 16.202 51.846 -1.942 1.00 40.72 630 ARG A CA 1
ATOM 5022 C C . ARG A 1 630 ? 16.908 51.451 -0.646 1.00 40.72 630 ARG A C 1
ATOM 5024 O O . ARG A 1 630 ? 17.034 52.262 0.262 1.00 40.72 630 ARG A O 1
ATOM 5031 N N . PHE A 1 631 ? 17.346 50.205 -0.546 1.00 41.66 631 PHE A N 1
ATOM 5032 C CA . PHE A 1 631 ? 18.318 49.815 0.462 1.00 41.66 631 PHE A CA 1
ATOM 5033 C C . PHE A 1 631 ? 19.716 49.978 -0.141 1.00 41.66 631 PHE A C 1
ATOM 5035 O O . PHE A 1 631 ? 20.140 49.173 -0.967 1.00 41.66 631 PHE A O 1
ATOM 5042 N N . ARG A 1 632 ? 20.411 51.057 0.235 1.00 42.22 632 ARG A N 1
ATOM 5043 C CA . ARG A 1 632 ? 21.871 51.150 0.119 1.00 42.22 632 ARG A CA 1
ATOM 5044 C C . ARG A 1 632 ? 22.438 50.615 1.429 1.00 42.22 632 ARG A C 1
ATOM 5046 O O . ARG A 1 632 ? 22.164 51.192 2.479 1.00 42.22 632 ARG A O 1
ATOM 5053 N N . ALA A 1 633 ? 23.171 49.508 1.368 1.00 41.47 633 ALA A N 1
ATOM 5054 C CA . ALA A 1 633 ? 23.925 49.032 2.520 1.00 41.47 633 ALA A CA 1
ATOM 5055 C C . ALA A 1 633 ? 24.957 50.110 2.920 1.00 41.47 633 ALA A C 1
ATOM 5057 O O . ALA A 1 633 ? 25.567 50.690 2.022 1.00 41.47 633 ALA A O 1
ATOM 5058 N N . PRO A 1 634 ? 25.146 50.416 4.217 1.00 50.62 634 PRO A N 1
ATOM 5059 C CA . PRO A 1 634 ? 26.215 51.310 4.653 1.00 50.62 634 PRO A CA 1
ATOM 5060 C C . PRO A 1 634 ? 27.575 50.699 4.310 1.00 50.62 634 PRO A C 1
ATOM 5062 O O . PRO A 1 634 ? 27.765 49.500 4.522 1.00 50.62 634 PRO A O 1
ATOM 5065 N N . ASP A 1 635 ? 28.525 51.512 3.846 1.00 54.50 635 ASP A N 1
ATOM 5066 C CA . ASP A 1 635 ? 29.854 51.061 3.400 1.00 54.50 635 ASP A CA 1
ATOM 5067 C C . ASP A 1 635 ? 30.614 50.254 4.470 1.00 54.50 635 ASP A C 1
ATOM 5069 O O . ASP A 1 635 ? 31.384 49.358 4.140 1.00 54.50 635 ASP A O 1
ATOM 5073 N N . ALA A 1 636 ? 30.309 50.465 5.756 1.00 52.44 636 ALA A N 1
ATOM 5074 C CA . ALA A 1 636 ? 30.837 49.667 6.867 1.00 52.44 636 ALA A CA 1
ATOM 5075 C C . ALA A 1 636 ? 30.448 48.170 6.796 1.00 52.44 636 ALA A C 1
ATOM 5077 O O . ALA A 1 636 ? 31.227 47.293 7.173 1.00 52.44 636 ALA A O 1
ATOM 5078 N N . LEU A 1 637 ? 29.252 47.850 6.287 1.00 48.25 637 LEU A N 1
ATOM 5079 C CA . LEU A 1 637 ? 28.797 46.466 6.110 1.00 48.25 637 LEU A CA 1
ATOM 5080 C C . LEU A 1 637 ? 29.501 45.794 4.921 1.00 48.25 637 LEU A C 1
ATOM 5082 O O . LEU A 1 637 ? 29.791 44.606 4.972 1.00 48.25 637 LEU A O 1
ATOM 5086 N N . ILE A 1 638 ? 29.804 46.554 3.865 1.00 53.44 638 ILE A N 1
ATOM 5087 C CA . ILE A 1 638 ? 30.547 46.048 2.702 1.00 53.44 638 ILE A CA 1
ATOM 5088 C C . ILE A 1 638 ? 32.027 45.850 3.064 1.00 53.44 638 ILE A C 1
ATOM 5090 O O . ILE A 1 638 ? 32.591 44.808 2.741 1.00 53.44 638 ILE A O 1
ATOM 5094 N N . ALA A 1 639 ? 32.628 46.785 3.807 1.00 53.53 639 ALA A N 1
ATOM 5095 C CA . ALA A 1 639 ? 34.006 46.680 4.290 1.00 53.53 639 ALA A CA 1
ATOM 5096 C C . ALA A 1 639 ? 34.212 45.454 5.203 1.00 53.53 639 ALA A C 1
ATOM 5098 O O . ALA A 1 639 ? 35.112 44.656 4.960 1.00 53.53 639 ALA A O 1
ATOM 5099 N N . SER A 1 640 ? 33.314 45.227 6.171 1.00 58.03 640 SER A N 1
ATOM 5100 C CA . SER A 1 640 ? 33.382 44.055 7.068 1.00 58.03 640 SER A CA 1
ATOM 5101 C C . SER A 1 640 ? 33.157 42.705 6.376 1.00 58.03 640 SER A C 1
ATOM 5103 O O . SER A 1 640 ? 33.619 41.674 6.864 1.00 58.03 640 SER A O 1
ATOM 5105 N N . LEU A 1 641 ? 32.461 42.672 5.237 1.00 52.66 641 LEU A N 1
ATOM 5106 C CA . LEU A 1 641 ? 32.301 41.447 4.447 1.00 52.66 641 LEU A CA 1
ATOM 5107 C C . LEU A 1 641 ? 33.521 41.167 3.558 1.00 52.66 641 LEU A C 1
ATOM 5109 O O . LEU A 1 641 ? 33.814 40.003 3.298 1.00 52.66 641 LEU A O 1
ATOM 5113 N N . LEU A 1 642 ? 34.246 42.205 3.132 1.00 56.56 642 LEU A N 1
ATOM 5114 C CA . LEU A 1 642 ? 35.475 42.069 2.347 1.00 56.56 642 LEU A CA 1
ATOM 5115 C C . LEU A 1 642 ? 36.699 41.753 3.224 1.00 56.56 642 LEU A C 1
ATOM 5117 O O . LEU A 1 642 ? 37.511 40.924 2.827 1.00 56.56 642 LEU A O 1
ATOM 5121 N N . GLU A 1 643 ? 36.792 42.305 4.438 1.00 48.94 643 GLU A N 1
ATOM 5122 C CA . GLU A 1 643 ? 37.863 41.969 5.399 1.00 48.94 643 GLU A CA 1
ATOM 5123 C C . GLU A 1 643 ? 37.829 40.491 5.827 1.00 48.94 643 GLU A C 1
ATOM 5125 O O . GLU A 1 643 ? 38.873 39.854 5.971 1.00 48.94 643 GLU A O 1
ATOM 5130 N N . ASN A 1 644 ? 36.630 39.910 5.952 1.00 51.88 644 ASN A N 1
ATOM 5131 C CA . ASN A 1 644 ? 36.460 38.492 6.281 1.00 51.88 644 ASN A CA 1
ATOM 5132 C C . ASN A 1 644 ? 36.791 37.547 5.112 1.00 51.88 644 ASN A C 1
ATOM 5134 O O . ASN A 1 644 ? 37.005 36.361 5.346 1.00 51.88 644 ASN A O 1
ATOM 5138 N N . ALA A 1 645 ? 36.844 38.048 3.873 1.00 45.84 645 ALA A N 1
ATOM 5139 C CA . ALA A 1 645 ? 37.220 37.251 2.705 1.00 45.84 645 ALA A CA 1
ATOM 5140 C C . ALA A 1 645 ? 38.747 37.164 2.517 1.00 45.84 645 ALA A C 1
ATOM 5142 O O . ALA A 1 645 ? 39.239 36.181 1.973 1.00 45.84 645 ALA A O 1
ATOM 5143 N N . SER A 1 646 ? 39.508 38.153 2.999 1.00 45.75 646 SER A N 1
ATOM 5144 C CA . SER A 1 646 ? 40.980 38.158 2.935 1.00 45.75 646 SER A CA 1
ATOM 5145 C C . SER A 1 646 ? 41.671 37.395 4.071 1.00 45.75 646 SER A C 1
ATOM 5147 O O . SER A 1 646 ? 42.871 37.155 3.993 1.00 45.75 646 SER A O 1
ATOM 5149 N N . ALA A 1 647 ? 40.945 37.012 5.127 1.00 49.03 647 ALA A N 1
ATOM 5150 C CA . ALA A 1 647 ? 41.518 36.342 6.300 1.00 49.03 647 ALA A CA 1
ATOM 5151 C C . ALA A 1 647 ? 41.516 34.800 6.221 1.00 49.03 647 ALA A C 1
ATOM 5153 O O . ALA A 1 647 ? 42.024 34.146 7.127 1.00 49.03 647 ALA A O 1
ATOM 5154 N N . SER A 1 648 ? 40.947 34.206 5.165 1.00 48.22 648 SER A N 1
ATOM 5155 C CA . SER A 1 648 ? 40.825 32.745 5.015 1.00 48.22 648 SER A CA 1
ATOM 5156 C C . SER A 1 648 ? 41.868 32.085 4.101 1.00 48.22 648 SER A C 1
ATOM 5158 O O . SER A 1 648 ? 41.777 30.879 3.905 1.00 48.22 648 SER A O 1
ATOM 5160 N N . ASP A 1 649 ? 42.857 32.830 3.587 1.00 48.44 649 ASP A N 1
ATOM 5161 C CA . ASP A 1 649 ? 43.909 32.299 2.691 1.00 48.44 649 ASP A CA 1
ATOM 5162 C C . ASP A 1 649 ? 45.326 32.254 3.304 1.00 48.44 649 ASP A C 1
ATOM 5164 O O . ASP A 1 649 ? 46.303 31.978 2.609 1.00 48.44 649 ASP A O 1
ATOM 5168 N N . THR A 1 650 ? 45.475 32.450 4.616 1.00 47.19 650 THR A N 1
ATOM 5169 C CA . THR A 1 650 ? 46.748 32.202 5.315 1.00 47.19 650 THR A CA 1
ATOM 5170 C C . THR A 1 650 ? 46.529 31.572 6.688 1.00 47.19 650 THR A C 1
ATOM 5172 O O . THR A 1 650 ? 46.453 32.260 7.703 1.00 47.19 650 THR A O 1
ATOM 5175 N N . THR A 1 651 ? 46.442 30.239 6.731 1.00 40.84 651 THR A N 1
ATOM 5176 C CA . THR A 1 651 ? 47.149 29.370 7.700 1.00 40.84 651 THR A CA 1
ATOM 5177 C C . THR A 1 651 ? 47.010 27.899 7.341 1.00 40.84 651 THR A C 1
ATOM 5179 O O . THR A 1 651 ? 45.886 27.473 6.994 1.00 40.84 651 THR A O 1
#

Foldseek 3Di:
DDDDDDDDDPDDLCVLCVLVPPLLVVLLVVVVVVVDDPVRSVVLSSLLSVLSNVLVVVPHHLQCLVVSLVVCVVVQDDDPVSCSSSVSSVSSVVSCVVVVVYDDDDDDFPVVADDLVLLLVLLLPPDQDPLCNLRSLLLSLLLVCCLQQLEDSVQSLAAFPVQCDPQQWGWRAQDVVGDIDITHDDPVSVVSLVVSVVVCCVPPVPARTSRADSVSDGDDPVVSFVVSVVSCVSSVHPPPDPDDDTSSVSSLNNLLVQLVPQDPPPVSNVVSLVVSCRSNVPPDSVVSVVSVVRDVVNVVSVVVVCVVVVPDDDPFAFPVVLVCCVLPPCQCPVVNHDPVLSVLLVVLVVLLLVQLCVVVVHHSRPDGPVSPALVSLVVSLVCCCPVVVDDLVSSLSSLVSVLVSLVSCVVVCVVCVVRNVSSNPPDRDDDDPPQQDADDPLLLVLLLPQFDLVDLVSLLLNLLSLCLLQLLDDLVQSLQFFPVQFDLDPFTWGWTQDDPRDIAIGGGDPVSSVSLVSNVVSVPDAPDRTSHADPVSHGQDSVNSQVSSQVSLVSSCVVPVVSVPDDDDSNNSSLNSLLVCCVVPVDLVVSCRSHVPPDSVVSVSSVVNDCVVVVVVVVVPPDPPDPPDPDDDPVVVVVVVVVVVVVPPDD